Protein AF-A0A1E7FZY4-F1 (afdb_monomer_lite)

Structure (mmCIF, N/CA/C/O backbone):
data_AF-A0A1E7FZY4-F1
#
_entry.id   AF-A0A1E7FZY4-F1
#
loop_
_atom_site.group_PDB
_atom_site.id
_atom_site.type_symbol
_atom_site.label_atom_id
_atom_site.label_alt_id
_atom_site.label_comp_id
_atom_site.label_asym_id
_atom_site.label_entity_id
_atom_site.label_seq_id
_atom_site.pdbx_PDB_ins_code
_atom_site.Cartn_x
_atom_site.Cartn_y
_atom_site.Cartn_z
_atom_site.occupancy
_atom_site.B_iso_or_equiv
_atom_site.auth_seq_id
_atom_site.auth_comp_id
_atom_site.auth_asym_id
_atom_site.auth_atom_id
_atom_site.pdbx_PDB_model_num
ATOM 1 N N . MET A 1 1 ? 6.121 16.294 -9.346 1.00 66.69 1 MET A N 1
ATOM 2 C CA . MET A 1 1 ? 6.291 16.260 -7.878 1.00 66.69 1 MET A CA 1
ATOM 3 C C . MET A 1 1 ? 7.537 15.486 -7.508 1.00 66.69 1 MET A C 1
ATOM 5 O O . MET A 1 1 ? 8.406 16.053 -6.879 1.00 66.69 1 MET A O 1
ATOM 9 N N . TRP A 1 2 ? 7.698 14.234 -7.930 1.00 69.50 2 TRP A N 1
ATOM 10 C CA . TRP A 1 2 ? 8.974 13.549 -7.732 1.00 69.50 2 TRP A CA 1
ATOM 11 C C . TRP A 1 2 ? 10.032 14.060 -8.730 1.00 69.50 2 TRP A C 1
ATOM 13 O O . TRP A 1 2 ? 9.821 13.967 -9.938 1.00 69.50 2 TRP A O 1
ATOM 23 N N . ASN A 1 3 ? 11.144 14.620 -8.244 1.00 71.88 3 ASN A N 1
ATOM 24 C CA . ASN A 1 3 ? 12.313 14.947 -9.057 1.00 71.88 3 ASN A CA 1
ATOM 25 C C . ASN A 1 3 ? 13.294 13.775 -8.982 1.00 71.88 3 ASN A C 1
ATOM 27 O O . ASN A 1 3 ? 13.961 13.545 -7.976 1.00 71.88 3 ASN A O 1
ATOM 31 N N . HIS A 1 4 ? 13.366 13.015 -10.070 1.00 64.56 4 HIS A N 1
ATOM 32 C CA . HIS A 1 4 ? 14.208 11.829 -10.131 1.00 64.56 4 HIS A CA 1
ATOM 33 C C . HIS A 1 4 ? 15.711 12.129 -10.235 1.00 64.56 4 HIS A C 1
ATOM 35 O O . HIS A 1 4 ? 16.504 11.257 -9.901 1.00 64.56 4 HIS A O 1
ATOM 41 N N . THR A 1 5 ? 16.109 13.322 -10.680 1.00 63.91 5 THR A N 1
ATOM 42 C CA . THR A 1 5 ? 17.528 13.701 -10.779 1.00 63.91 5 THR A CA 1
ATOM 43 C C . THR A 1 5 ? 18.121 13.917 -9.393 1.00 63.91 5 THR A C 1
ATOM 45 O O . THR A 1 5 ? 19.218 13.462 -9.093 1.00 63.91 5 THR A O 1
ATOM 48 N N . THR A 1 6 ? 17.370 14.581 -8.520 1.00 71.06 6 THR A N 1
ATOM 49 C CA . THR A 1 6 ? 17.789 14.880 -7.146 1.00 71.06 6 THR A CA 1
ATOM 50 C C . THR A 1 6 ? 17.319 13.827 -6.143 1.00 71.06 6 THR A C 1
ATOM 52 O O . THR A 1 6 ? 17.723 13.869 -4.985 1.00 71.06 6 THR A O 1
ATOM 55 N N . ASN A 1 7 ? 16.456 12.891 -6.559 1.00 68.00 7 ASN A N 1
ATOM 56 C CA . ASN A 1 7 ? 15.677 12.024 -5.671 1.00 68.00 7 ASN A CA 1
ATOM 57 C C . ASN A 1 7 ? 14.924 12.812 -4.583 1.00 68.00 7 ASN A C 1
ATOM 59 O O . ASN A 1 7 ? 14.753 12.324 -3.468 1.00 68.00 7 ASN A O 1
ATOM 63 N N . THR A 1 8 ? 14.490 14.034 -4.896 1.00 75.62 8 THR A N 1
ATOM 64 C CA . THR A 1 8 ? 13.733 14.887 -3.971 1.00 75.62 8 THR A CA 1
ATOM 65 C C . THR A 1 8 ? 12.284 15.005 -4.400 1.00 75.62 8 THR A C 1
ATOM 67 O O . THR A 1 8 ? 11.936 14.818 -5.571 1.00 75.62 8 THR A O 1
ATOM 70 N N . ILE A 1 9 ? 11.414 15.337 -3.453 1.00 78.75 9 ILE A N 1
ATOM 71 C CA . ILE A 1 9 ? 10.020 15.637 -3.760 1.00 78.75 9 ILE A CA 1
ATOM 72 C C . ILE A 1 9 ? 9.891 17.150 -3.889 1.00 78.75 9 ILE A C 1
ATOM 74 O O . ILE A 1 9 ? 9.855 17.893 -2.916 1.00 78.75 9 ILE A O 1
ATOM 78 N N . GLN A 1 10 ? 9.774 17.618 -5.127 1.00 77.62 10 GLN A N 1
ATOM 79 C CA . GLN A 1 10 ? 9.314 18.968 -5.415 1.00 77.62 10 GLN A CA 1
ATOM 80 C C . GLN A 1 10 ? 7.816 19.055 -5.121 1.00 77.62 10 GLN A C 1
ATOM 82 O O . GLN A 1 10 ? 6.973 18.728 -5.964 1.00 77.62 10 GLN A O 1
ATOM 87 N N . ILE A 1 11 ? 7.503 19.475 -3.899 1.00 71.50 11 ILE A N 1
ATOM 88 C CA . ILE A 1 11 ? 6.147 19.786 -3.454 1.00 71.50 11 ILE A CA 1
ATOM 89 C C . ILE A 1 11 ? 5.814 21.190 -3.969 1.00 71.50 11 ILE A C 1
ATOM 91 O O . ILE A 1 11 ? 6.454 22.152 -3.533 1.00 71.50 11 ILE A O 1
ATOM 95 N N . PRO A 1 12 ? 4.864 21.336 -4.910 1.00 72.19 12 PRO A N 1
ATOM 96 C CA . PRO A 1 12 ? 4.438 22.649 -5.375 1.00 72.19 12 PRO A CA 1
ATOM 97 C C . PRO A 1 12 ? 3.898 23.473 -4.200 1.00 72.19 12 PRO A C 1
ATOM 99 O O . PRO A 1 12 ? 3.341 22.909 -3.259 1.00 72.19 12 PRO A O 1
ATOM 102 N N . ASP A 1 13 ? 4.039 24.798 -4.240 1.00 72.38 13 ASP A N 1
ATOM 103 C CA . ASP A 1 13 ? 3.719 25.655 -3.086 1.00 72.38 13 ASP A CA 1
ATOM 104 C C . ASP A 1 13 ? 2.272 25.510 -2.595 1.00 72.38 13 ASP A C 1
ATOM 106 O O . ASP A 1 13 ? 2.019 25.578 -1.393 1.00 72.38 13 ASP A O 1
ATOM 110 N N . ASN A 1 14 ? 1.331 25.210 -3.496 1.00 67.44 14 ASN A N 1
ATOM 111 C CA . ASN A 1 14 ? -0.068 24.963 -3.147 1.00 67.44 14 ASN A CA 1
ATOM 112 C C . ASN A 1 14 ? -0.290 23.665 -2.341 1.00 67.44 14 ASN A C 1
ATOM 114 O O . ASN A 1 14 ? -1.352 23.506 -1.756 1.00 67.44 14 ASN A O 1
ATOM 118 N N . TYR A 1 15 ? 0.692 22.760 -2.294 1.00 66.31 15 TYR A N 1
ATOM 119 C CA . TYR A 1 15 ? 0.687 21.546 -1.467 1.00 66.31 15 TYR A CA 1
ATOM 120 C C . TYR A 1 15 ? 1.606 21.653 -0.244 1.00 66.31 15 TYR A C 1
ATOM 122 O O . TYR A 1 15 ? 1.620 20.753 0.589 1.00 66.31 15 TYR A O 1
ATOM 130 N N . LYS A 1 16 ? 2.387 22.735 -0.098 1.00 67.25 16 LYS A N 1
ATOM 131 C CA . LYS A 1 16 ? 3.249 22.916 1.082 1.00 67.25 16 LYS A CA 1
ATOM 132 C C . LYS A 1 16 ? 2.448 23.210 2.349 1.00 67.25 16 LYS A C 1
ATOM 134 O O . LYS A 1 16 ? 2.945 22.950 3.436 1.00 67.25 16 LYS A O 1
ATOM 139 N N . TYR A 1 17 ? 1.225 23.724 2.231 1.00 68.00 17 TYR A N 1
ATOM 140 C CA . TYR A 1 17 ? 0.401 24.139 3.372 1.00 68.00 17 TYR A CA 1
ATOM 141 C C . TYR A 1 17 ? -1.034 23.607 3.258 1.00 68.00 17 TYR A C 1
ATOM 143 O O . TYR A 1 17 ? -1.960 24.408 3.140 1.00 68.00 17 TYR A O 1
ATOM 151 N N . PRO A 1 18 ? -1.243 22.277 3.284 1.00 62.97 18 PRO A N 1
ATOM 152 C CA . PRO A 1 18 ? -2.581 21.711 3.103 1.00 62.97 18 PRO A CA 1
ATOM 153 C C . PRO A 1 18 ? -3.553 22.151 4.211 1.00 62.97 18 PRO A C 1
ATOM 155 O O . PRO A 1 18 ? -4.722 22.374 3.948 1.00 62.97 18 PRO A O 1
ATOM 158 N N . PHE A 1 19 ? -3.058 22.407 5.427 1.00 62.84 19 PHE A N 1
ATOM 159 C CA . PHE A 1 19 ? -3.885 22.755 6.592 1.00 62.84 19 PHE A CA 1
ATOM 160 C C . PHE A 1 19 ? -4.018 24.265 6.859 1.00 62.84 19 PHE A C 1
ATOM 162 O O . PHE A 1 19 ? -4.318 24.673 7.980 1.00 62.84 19 PHE A O 1
ATOM 169 N N . GLY A 1 20 ? -3.769 25.103 5.849 1.00 59.75 20 GLY A N 1
ATOM 170 C CA . GLY A 1 20 ? -3.809 26.559 5.981 1.00 59.75 20 GLY A CA 1
ATOM 171 C C . GLY A 1 20 ? -2.562 27.158 6.643 1.00 59.75 20 GLY A C 1
ATOM 172 O O . GLY A 1 20 ? -1.791 26.499 7.341 1.00 59.75 20 GLY A O 1
ATOM 173 N N . ARG A 1 21 ? -2.327 28.446 6.379 1.00 56.62 21 ARG A N 1
ATOM 174 C CA . ARG A 1 21 ? -1.296 29.235 7.056 1.00 56.62 21 ARG A CA 1
ATOM 175 C C . ARG A 1 21 ? -1.855 29.734 8.389 1.00 56.62 21 ARG A C 1
ATOM 177 O O . ARG A 1 21 ? -2.498 30.777 8.417 1.00 56.62 21 ARG A O 1
ATOM 184 N N . THR A 1 22 ? -1.562 29.064 9.496 1.00 54.03 22 THR A N 1
ATOM 185 C CA . THR A 1 22 ? -1.542 29.761 10.790 1.00 54.03 22 THR A CA 1
ATOM 186 C C . THR A 1 22 ? -0.212 30.503 10.868 1.00 54.03 22 THR A C 1
ATOM 188 O O . THR A 1 22 ? 0.763 30.003 11.421 1.00 54.03 22 THR A O 1
ATOM 191 N N . VAL A 1 23 ? -0.133 31.654 10.188 1.00 52.34 23 VAL A N 1
ATOM 192 C CA . VAL A 1 23 ? 0.973 32.601 10.373 1.00 52.34 23 VAL A CA 1
ATOM 193 C C . VAL A 1 23 ? 0.731 33.279 11.711 1.00 52.34 23 VAL A C 1
ATOM 195 O O . VAL A 1 23 ? 0.173 34.367 11.771 1.00 52.34 23 VAL A O 1
ATOM 198 N N . ASP A 1 24 ? 1.096 32.598 12.787 1.00 59.66 24 ASP A N 1
ATOM 199 C CA . ASP A 1 24 ? 1.459 33.296 14.007 1.00 59.66 24 ASP A CA 1
ATOM 200 C C . ASP A 1 24 ? 2.968 33.136 14.175 1.00 59.66 24 ASP A C 1
ATOM 202 O O . ASP A 1 24 ? 3.463 32.205 14.810 1.00 59.66 24 ASP A O 1
ATOM 206 N N . ASP A 1 25 ? 3.696 34.035 13.505 1.00 60.06 25 ASP A N 1
ATOM 207 C CA . ASP A 1 25 ? 5.166 34.100 13.445 1.00 60.06 25 ASP A CA 1
ATOM 208 C C . ASP A 1 25 ? 5.799 34.288 14.842 1.00 60.06 25 ASP A C 1
ATOM 210 O O . ASP A 1 25 ? 7.016 34.225 15.017 1.00 60.06 25 ASP A O 1
ATOM 214 N N . THR A 1 26 ? 4.967 34.512 15.865 1.00 74.50 26 THR A N 1
ATOM 215 C CA . THR A 1 26 ? 5.388 34.675 17.255 1.00 74.50 26 THR A CA 1
ATOM 216 C C . THR A 1 26 ? 5.646 33.344 17.961 1.00 74.50 26 THR A C 1
ATOM 218 O O . THR A 1 26 ? 6.444 33.293 18.902 1.00 74.50 26 THR A O 1
ATOM 221 N N . THR A 1 27 ? 5.055 32.240 17.489 1.00 70.44 27 THR A N 1
ATOM 222 C CA . THR A 1 27 ? 5.290 30.911 18.064 1.00 70.44 27 THR A CA 1
ATOM 223 C C . THR A 1 27 ? 6.236 30.118 17.168 1.00 70.44 27 THR A C 1
ATOM 225 O O . THR A 1 27 ? 5.944 29.812 16.017 1.00 70.44 27 THR A O 1
ATOM 228 N N . LYS A 1 28 ? 7.408 29.743 17.697 1.00 69.44 28 LYS A N 1
ATOM 229 C CA . LYS A 1 28 ? 8.383 28.856 17.025 1.00 69.44 28 LYS A CA 1
ATOM 230 C C . LYS A 1 28 ? 7.870 27.410 16.883 1.00 69.44 28 LYS A C 1
ATOM 232 O O . LYS A 1 28 ? 8.658 26.464 16.971 1.00 69.44 28 LYS A O 1
ATOM 237 N N . GLU A 1 29 ? 6.569 27.198 16.707 1.00 74.25 29 GLU A N 1
ATOM 238 C CA . GLU A 1 29 ? 6.047 25.875 16.409 1.00 74.25 29 GLU A CA 1
ATOM 239 C C . GLU A 1 29 ? 6.537 25.453 15.026 1.00 74.25 29 GLU A C 1
ATOM 241 O O . GLU A 1 29 ? 6.299 26.096 14.002 1.00 74.25 29 GLU A O 1
ATOM 246 N N . ARG A 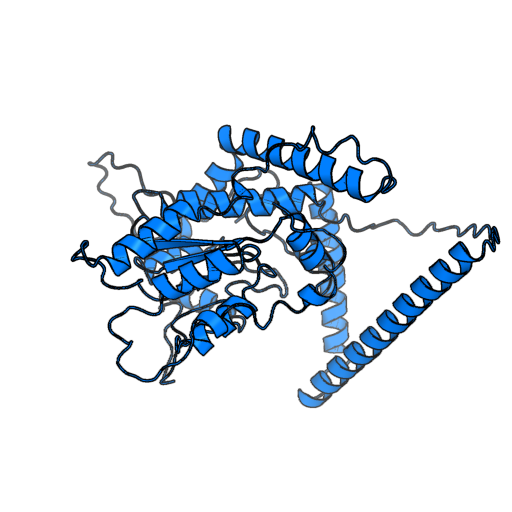1 30 ? 7.287 24.349 14.990 1.00 77.62 30 ARG A N 1
ATOM 247 C CA . ARG A 1 30 ? 7.732 23.770 13.726 1.00 77.62 30 ARG A CA 1
ATOM 248 C C . ARG A 1 30 ? 6.499 23.359 12.930 1.00 77.62 30 ARG A C 1
ATOM 250 O O . ARG A 1 30 ? 5.701 22.551 13.400 1.00 77.62 30 ARG A O 1
ATOM 257 N N . ARG A 1 31 ? 6.392 23.871 11.702 1.00 84.31 31 ARG A N 1
ATOM 258 C CA . ARG A 1 31 ? 5.373 23.460 10.733 1.00 84.31 31 ARG A CA 1
ATOM 259 C C . ARG A 1 31 ? 5.275 21.933 10.661 1.00 84.31 31 ARG A C 1
ATOM 261 O O . ARG A 1 31 ? 6.294 21.242 10.571 1.00 84.31 31 ARG A O 1
ATOM 268 N N . LYS A 1 32 ? 4.042 21.423 10.624 1.00 86.25 32 LYS A N 1
ATOM 269 C CA . LYS A 1 32 ? 3.753 20.002 10.395 1.00 86.25 32 LYS A CA 1
ATOM 270 C C . LYS A 1 32 ? 4.324 19.560 9.048 1.00 86.25 32 LYS A C 1
ATOM 272 O O . LYS A 1 32 ? 4.101 20.236 8.043 1.00 86.25 32 LYS A O 1
ATOM 277 N N . LYS A 1 33 ? 5.027 18.427 9.020 1.00 89.62 33 LYS A N 1
ATOM 278 C CA . LYS A 1 33 ? 5.488 17.812 7.769 1.00 89.62 33 LYS A CA 1
ATOM 279 C C . LYS A 1 33 ? 4.300 17.212 7.015 1.00 89.62 33 LYS A C 1
ATOM 281 O O . LYS A 1 33 ? 3.472 16.528 7.612 1.00 89.62 33 LYS A O 1
ATOM 286 N N . THR A 1 34 ? 4.246 17.449 5.714 1.00 90.62 34 THR A N 1
ATOM 287 C CA . THR A 1 34 ? 3.351 16.749 4.782 1.00 90.62 34 THR A CA 1
ATOM 288 C C . THR A 1 34 ? 3.757 15.280 4.652 1.00 90.62 34 THR A C 1
ATOM 290 O O . THR A 1 34 ? 4.908 14.920 4.914 1.00 90.62 34 THR A O 1
ATOM 293 N N . SER A 1 35 ? 2.838 14.430 4.210 1.00 92.81 35 SER A N 1
ATOM 294 C CA . SER A 1 35 ? 3.097 13.037 3.835 1.00 92.81 35 SER A CA 1
ATOM 295 C C . SER A 1 35 ? 4.303 12.906 2.905 1.00 92.81 35 SER A C 1
ATOM 297 O O . SER A 1 35 ? 5.218 12.130 3.162 1.00 92.81 35 SER A O 1
ATOM 299 N N . LEU A 1 36 ? 4.388 13.743 1.872 1.00 91.94 36 LEU A N 1
ATOM 300 C CA . LEU A 1 36 ? 5.498 13.704 0.929 1.00 91.94 36 LEU A CA 1
ATOM 301 C C . LEU A 1 36 ? 6.828 14.159 1.543 1.00 91.94 36 LEU A C 1
ATOM 303 O O . LEU A 1 36 ? 7.860 13.585 1.213 1.00 91.94 36 LEU A O 1
ATOM 307 N N . GLU A 1 37 ? 6.836 15.110 2.479 1.00 91.81 37 GLU A N 1
ATOM 308 C CA . GLU A 1 37 ? 8.053 15.419 3.246 1.00 91.81 37 GLU A CA 1
ATOM 309 C C . GLU A 1 37 ? 8.451 14.260 4.155 1.00 91.81 37 GLU A C 1
ATOM 311 O O . GLU A 1 37 ? 9.639 13.997 4.341 1.00 91.81 37 GLU A O 1
ATOM 316 N N . ILE A 1 38 ? 7.488 13.551 4.747 1.00 94.25 38 ILE A N 1
ATOM 317 C CA . ILE A 1 38 ? 7.771 12.348 5.537 1.00 94.25 38 ILE A CA 1
ATOM 318 C C . ILE A 1 38 ? 8.385 11.278 4.632 1.00 94.25 38 ILE A C 1
ATOM 320 O O . ILE A 1 38 ? 9.434 10.740 4.979 1.00 94.25 38 ILE A O 1
ATOM 324 N N . LEU A 1 39 ? 7.821 11.036 3.447 1.00 94.31 39 LEU A N 1
ATOM 325 C CA . LEU A 1 39 ? 8.391 10.121 2.459 1.00 94.31 39 LEU A CA 1
ATOM 326 C C . LEU A 1 39 ? 9.803 10.541 2.030 1.00 94.31 39 LEU A C 1
ATOM 328 O O . LEU A 1 39 ? 10.695 9.703 1.959 1.00 94.31 39 LEU A O 1
ATOM 332 N N . GLU A 1 40 ? 10.040 11.825 1.772 1.00 93.62 40 GLU A N 1
ATOM 333 C CA . GLU A 1 40 ? 11.374 12.326 1.437 1.00 93.62 40 GLU A CA 1
ATOM 334 C C . GLU A 1 40 ? 12.373 12.066 2.571 1.00 93.62 40 GLU A C 1
ATOM 336 O O . GLU A 1 40 ? 13.464 11.547 2.331 1.00 93.62 40 GLU A O 1
ATOM 341 N N . ASN A 1 41 ? 11.979 12.329 3.821 1.00 94.75 41 ASN A N 1
ATOM 342 C CA . ASN A 1 41 ? 12.796 11.981 4.980 1.00 94.75 41 ASN A CA 1
ATOM 343 C C . ASN A 1 41 ? 13.068 10.475 5.029 1.00 94.75 41 ASN A C 1
ATOM 345 O O . ASN A 1 41 ? 14.206 10.077 5.253 1.00 94.75 41 ASN A O 1
ATOM 349 N N . VAL A 1 42 ? 12.061 9.638 4.770 1.00 95.00 42 VAL A N 1
ATOM 350 C CA . VAL A 1 42 ? 12.219 8.180 4.754 1.00 95.00 42 VAL A CA 1
ATOM 351 C C . VAL A 1 42 ? 13.263 7.733 3.730 1.00 95.00 42 VAL A C 1
ATOM 353 O O . VAL A 1 42 ? 14.037 6.822 4.007 1.00 95.00 42 VAL A O 1
ATOM 356 N N . LEU A 1 43 ? 13.337 8.386 2.574 1.00 94.06 43 LEU A N 1
ATOM 357 C CA . LEU A 1 43 ? 14.262 8.008 1.505 1.00 94.06 43 LEU A CA 1
ATOM 358 C C . LEU A 1 43 ? 15.712 8.428 1.778 1.00 94.06 43 LEU A C 1
ATOM 360 O O . LEU A 1 43 ? 16.635 7.758 1.311 1.00 94.06 43 LEU A O 1
ATOM 364 N N . HIS A 1 44 ? 15.921 9.495 2.554 1.00 93.94 44 HIS A N 1
ATOM 365 C CA . HIS A 1 44 ? 17.249 10.083 2.785 1.00 93.94 44 HIS A CA 1
ATOM 366 C C . HIS A 1 44 ? 17.803 9.878 4.198 1.00 93.94 44 HIS A C 1
ATOM 368 O O . HIS A 1 44 ? 18.988 10.111 4.437 1.00 93.94 44 HIS A O 1
ATOM 374 N N . LYS A 1 45 ? 16.980 9.418 5.143 1.00 94.62 45 LYS A N 1
ATOM 375 C CA . LYS A 1 45 ? 17.386 9.170 6.530 1.00 94.62 45 LYS A CA 1
ATOM 376 C C . LYS A 1 45 ? 18.425 8.040 6.609 1.00 94.62 45 LYS A C 1
ATOM 378 O O . LYS A 1 45 ? 18.252 6.977 6.011 1.00 94.62 45 LYS A O 1
ATOM 383 N N . LYS A 1 46 ? 19.508 8.254 7.369 1.00 95.62 46 LYS A N 1
ATOM 384 C CA . LYS A 1 46 ? 20.654 7.321 7.475 1.00 95.62 46 LYS A CA 1
ATOM 385 C C . LYS A 1 46 ? 20.238 5.926 7.949 1.00 95.62 46 LYS A C 1
ATOM 387 O O . LYS A 1 46 ? 20.726 4.922 7.435 1.00 95.62 46 LYS A O 1
ATOM 392 N N . GLU A 1 47 ? 19.314 5.862 8.897 1.00 94.50 47 GLU A N 1
ATOM 393 C CA . GLU A 1 47 ? 18.758 4.623 9.439 1.00 94.50 47 GLU A CA 1
ATOM 394 C C . GLU A 1 47 ? 18.056 3.811 8.340 1.00 94.50 47 GLU A C 1
ATOM 396 O O . GLU A 1 47 ? 18.273 2.606 8.210 1.00 94.50 47 GLU A O 1
ATOM 401 N N . ASN A 1 48 ? 17.320 4.483 7.454 1.00 93.81 48 ASN A N 1
ATOM 402 C CA . ASN A 1 48 ? 16.633 3.830 6.343 1.00 93.81 48 ASN A CA 1
ATOM 403 C C . ASN A 1 48 ? 17.603 3.442 5.221 1.00 93.81 48 ASN A C 1
ATOM 405 O O . ASN A 1 48 ? 17.382 2.455 4.526 1.00 93.81 48 ASN A O 1
ATOM 409 N N . GLN A 1 49 ? 18.726 4.149 5.063 1.00 95.06 49 GLN A N 1
ATOM 410 C CA . GLN A 1 49 ? 19.810 3.712 4.177 1.00 95.06 49 GLN A CA 1
ATOM 411 C C . GLN A 1 49 ? 20.470 2.421 4.682 1.00 95.06 49 GLN A C 1
ATOM 413 O O . GLN A 1 49 ? 20.837 1.560 3.881 1.00 95.06 49 GLN A O 1
ATOM 418 N N . GLN A 1 50 ? 20.618 2.255 6.000 1.00 96.50 50 GLN A N 1
ATOM 419 C CA . GLN A 1 50 ? 21.079 0.996 6.585 1.00 96.50 50 GLN A CA 1
ATOM 420 C C . GLN A 1 50 ? 20.069 -0.130 6.353 1.00 96.50 50 GLN A C 1
ATOM 422 O O . GLN A 1 50 ? 20.464 -1.204 5.902 1.00 96.50 50 GLN A O 1
ATOM 427 N N . GLU A 1 51 ? 18.781 0.118 6.575 1.00 96.75 51 GLU A N 1
ATOM 428 C CA . GLU A 1 51 ? 17.747 -0.878 6.290 1.00 96.75 51 GLU A CA 1
ATOM 429 C C . GLU A 1 51 ? 17.693 -1.237 4.792 1.00 96.75 51 GLU A C 1
ATOM 431 O O . GLU A 1 51 ? 17.632 -2.410 4.432 1.00 96.75 51 GLU A O 1
ATOM 436 N N . ASN A 1 52 ? 17.862 -0.264 3.894 1.00 96.81 52 ASN A N 1
ATOM 437 C CA . ASN A 1 52 ? 17.952 -0.506 2.452 1.00 96.81 52 ASN A CA 1
ATOM 438 C C . ASN A 1 52 ? 19.201 -1.308 2.035 1.00 96.81 52 ASN A C 1
ATOM 440 O O . ASN A 1 52 ? 19.172 -1.974 0.997 1.00 96.81 52 ASN A O 1
ATOM 444 N N . ARG A 1 53 ? 20.291 -1.279 2.817 1.00 97.00 53 ARG A N 1
ATOM 445 C CA . ARG A 1 53 ? 21.431 -2.198 2.633 1.00 97.00 53 ARG A CA 1
ATOM 446 C C . ARG A 1 53 ? 21.043 -3.623 3.026 1.00 97.00 53 ARG A C 1
ATOM 448 O O . ARG A 1 53 ? 21.216 -4.524 2.216 1.00 97.00 53 ARG A O 1
ATOM 455 N N . GLN A 1 54 ? 20.387 -3.804 4.173 1.00 96.88 54 GLN A N 1
ATOM 456 C CA . GLN A 1 54 ? 19.874 -5.119 4.588 1.00 96.88 54 GLN A CA 1
ATOM 457 C C . GLN A 1 54 ? 18.885 -5.701 3.568 1.00 96.88 54 GLN A C 1
ATOM 459 O O . GLN A 1 54 ? 18.927 -6.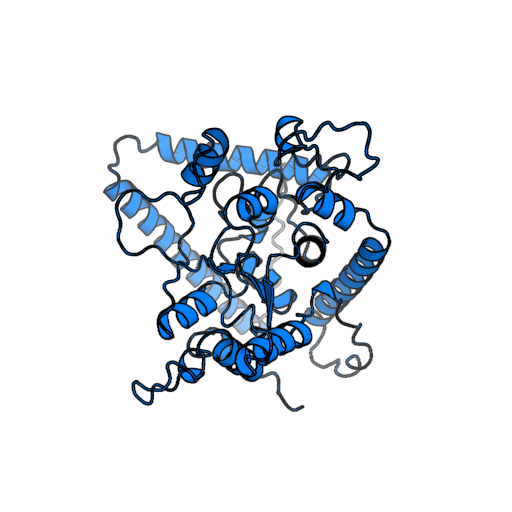893 3.273 1.00 96.88 54 GLN A O 1
ATOM 464 N N . VAL A 1 55 ? 18.024 -4.863 2.979 1.00 97.19 55 VAL A N 1
ATOM 465 C CA . VAL A 1 55 ? 17.127 -5.264 1.885 1.00 97.19 55 VAL A CA 1
ATOM 466 C C . VAL A 1 55 ? 17.908 -5.772 0.675 1.00 97.19 55 VAL A C 1
ATOM 468 O O . VAL A 1 55 ? 17.537 -6.800 0.109 1.00 97.19 55 VAL A O 1
ATOM 471 N N . ASN A 1 56 ? 18.980 -5.089 0.271 1.00 96.94 56 ASN A N 1
ATOM 472 C CA . ASN A 1 56 ? 19.807 -5.546 -0.844 1.00 96.94 56 ASN A CA 1
ATOM 473 C C . ASN A 1 56 ? 20.418 -6.914 -0.570 1.00 96.94 56 ASN A C 1
ATOM 475 O O . ASN A 1 56 ? 20.312 -7.801 -1.418 1.00 96.94 56 ASN A O 1
ATOM 479 N N . ASP A 1 57 ? 21.038 -7.067 0.597 1.00 95.62 57 ASP A N 1
ATOM 480 C CA . ASP A 1 57 ? 21.744 -8.288 0.975 1.00 95.62 57 ASP A CA 1
ATOM 481 C C . ASP A 1 57 ? 20.755 -9.461 1.037 1.00 95.62 57 ASP A C 1
ATOM 483 O O . ASP A 1 57 ? 20.981 -10.518 0.446 1.00 95.62 57 ASP A O 1
ATOM 487 N N . TYR A 1 58 ? 19.589 -9.232 1.651 1.00 95.50 58 TYR A N 1
ATOM 488 C CA . TYR A 1 58 ? 18.499 -10.201 1.742 1.00 95.50 58 TYR A CA 1
ATOM 489 C C . TYR A 1 58 ? 17.975 -10.635 0.363 1.00 95.50 58 TYR A C 1
ATOM 491 O O . TYR A 1 58 ? 17.847 -11.830 0.086 1.00 95.50 58 TYR A O 1
ATOM 499 N N . ILE A 1 59 ? 17.682 -9.683 -0.532 1.00 95.31 59 ILE A N 1
ATOM 500 C CA . ILE A 1 59 ? 17.156 -9.996 -1.870 1.00 95.31 59 ILE A CA 1
ATOM 501 C C . ILE A 1 59 ? 18.208 -10.685 -2.737 1.00 95.31 59 ILE A C 1
ATOM 503 O O . ILE A 1 59 ? 17.859 -11.615 -3.464 1.00 95.31 59 ILE A O 1
ATOM 507 N N . THR A 1 60 ? 19.467 -10.252 -2.663 1.00 94.12 60 THR A N 1
ATOM 508 C CA . THR A 1 60 ? 20.569 -10.836 -3.440 1.00 94.12 60 THR A CA 1
ATOM 509 C C . THR A 1 60 ? 20.772 -12.297 -3.057 1.00 94.12 60 THR A C 1
ATOM 511 O O . THR A 1 60 ? 20.758 -13.156 -3.937 1.00 94.12 60 THR A O 1
ATOM 514 N N . ASN A 1 61 ? 20.839 -12.600 -1.757 1.00 90.81 61 ASN A N 1
ATOM 515 C CA . ASN A 1 61 ? 21.055 -13.967 -1.286 1.00 90.81 61 ASN A CA 1
ATOM 516 C C . ASN A 1 61 ? 19.893 -14.904 -1.643 1.00 90.81 61 ASN A C 1
ATOM 518 O O . ASN A 1 61 ? 20.112 -15.965 -2.221 1.00 90.81 61 ASN A O 1
ATOM 522 N N . ILE A 1 62 ? 18.642 -14.487 -1.428 1.00 89.06 62 ILE A N 1
ATOM 523 C CA . ILE A 1 62 ? 17.488 -15.352 -1.737 1.00 89.06 62 ILE A CA 1
ATOM 524 C C . ILE A 1 62 ? 17.325 -15.596 -3.244 1.00 89.06 62 ILE A C 1
ATOM 526 O O . ILE A 1 62 ? 16.884 -16.666 -3.674 1.00 89.06 62 ILE A O 1
ATOM 530 N N . MET A 1 63 ? 17.661 -14.605 -4.071 1.00 82.25 63 MET A N 1
ATOM 531 C CA . MET A 1 63 ? 17.588 -14.752 -5.525 1.00 82.25 63 MET A CA 1
ATOM 532 C C . MET A 1 63 ? 18.683 -15.677 -6.067 1.00 82.25 63 MET A C 1
ATOM 534 O O . MET A 1 63 ? 18.427 -16.384 -7.041 1.00 82.25 63 MET A O 1
ATOM 538 N N . MET A 1 64 ? 19.861 -15.720 -5.434 1.00 78.75 64 MET A N 1
ATOM 539 C CA . MET A 1 64 ? 20.932 -16.661 -5.788 1.00 78.75 64 MET A CA 1
ATOM 540 C C . MET A 1 64 ? 20.595 -18.109 -5.404 1.00 78.75 64 MET A C 1
ATOM 542 O O . MET A 1 64 ? 20.862 -19.029 -6.177 1.00 78.75 64 MET A O 1
ATOM 546 N N . ASP A 1 65 ? 19.933 -18.326 -4.268 1.00 70.06 65 ASP A N 1
ATOM 547 C CA . ASP A 1 65 ? 19.554 -19.678 -3.829 1.00 70.06 65 ASP A CA 1
ATOM 548 C C . ASP A 1 65 ? 18.481 -20.316 -4.724 1.00 70.06 65 ASP A C 1
ATOM 550 O O . ASP A 1 65 ? 18.398 -21.533 -4.858 1.00 70.06 65 ASP A O 1
ATOM 554 N N . SER A 1 66 ? 17.675 -19.501 -5.408 1.00 66.31 66 SER A N 1
ATOM 555 C CA . SER A 1 66 ? 16.615 -19.995 -6.296 1.00 66.31 66 SER A CA 1
ATOM 556 C C . SER A 1 66 ? 17.146 -20.646 -7.584 1.00 66.31 66 SER A C 1
ATOM 558 O O . SER A 1 66 ? 16.387 -21.330 -8.274 1.00 66.31 66 SER A O 1
ATOM 560 N N . SER A 1 67 ? 18.413 -20.408 -7.944 1.00 62.59 67 SER A N 1
ATOM 561 C CA . SER A 1 67 ? 19.017 -20.861 -9.205 1.00 62.59 67 SER A CA 1
ATOM 562 C C . SER A 1 67 ? 20.016 -22.008 -9.042 1.00 62.59 67 SER A C 1
ATOM 564 O O . SER A 1 67 ? 20.436 -22.583 -10.047 1.00 62.59 67 SER A O 1
ATOM 566 N N . THR A 1 68 ? 20.379 -22.380 -7.810 1.00 58.09 68 THR A N 1
ATOM 567 C CA . THR A 1 68 ? 21.428 -23.371 -7.553 1.00 58.09 68 THR A CA 1
ATOM 568 C C . THR A 1 68 ? 20.872 -24.615 -6.856 1.00 58.09 68 THR A C 1
ATOM 570 O O . THR A 1 68 ? 20.175 -24.546 -5.856 1.00 58.09 68 THR A O 1
ATOM 573 N N . ASN A 1 69 ? 21.142 -25.762 -7.485 1.00 65.25 69 ASN A N 1
ATOM 574 C CA . ASN A 1 69 ? 20.913 -27.152 -7.077 1.00 65.25 69 ASN A CA 1
ATOM 575 C C . ASN A 1 69 ? 20.183 -27.401 -5.721 1.00 65.25 69 ASN A C 1
ATOM 577 O O . ASN A 1 69 ? 20.769 -27.143 -4.666 1.00 65.25 69 ASN A O 1
ATOM 581 N N . PRO A 1 70 ? 18.986 -28.035 -5.716 1.00 65.25 70 PRO A N 1
ATOM 582 C CA . PRO A 1 70 ? 18.220 -28.346 -4.497 1.00 65.25 70 PRO A CA 1
ATOM 583 C C . PRO A 1 70 ? 18.953 -29.244 -3.484 1.00 65.25 70 PRO A C 1
ATOM 585 O O . PRO A 1 70 ? 18.507 -29.370 -2.344 1.00 65.25 70 PRO A O 1
ATOM 588 N N . ASN A 1 71 ? 20.085 -29.844 -3.863 1.00 73.81 71 ASN A N 1
ATOM 589 C CA . ASN A 1 71 ? 20.886 -30.678 -2.971 1.00 73.81 71 ASN A CA 1
ATOM 590 C C . ASN A 1 71 ? 21.783 -29.883 -2.008 1.00 73.81 71 ASN A C 1
ATOM 592 O O . ASN A 1 71 ? 22.356 -30.481 -1.098 1.00 73.81 71 ASN A O 1
ATOM 596 N N . ASN A 1 72 ? 21.903 -28.556 -2.141 1.00 65.31 72 ASN A N 1
ATOM 597 C CA . ASN A 1 72 ? 22.770 -27.757 -1.269 1.00 65.31 72 ASN A CA 1
ATOM 598 C C . ASN A 1 72 ? 22.073 -27.372 0.053 1.00 65.31 72 ASN A C 1
ATOM 600 O O . ASN A 1 72 ? 21.840 -26.207 0.368 1.00 65.31 72 ASN A O 1
ATOM 604 N N . LYS A 1 73 ? 21.709 -28.393 0.837 1.00 61.41 73 LYS A N 1
ATOM 605 C CA . LYS A 1 73 ? 20.959 -28.285 2.102 1.00 61.41 73 LYS A CA 1
ATOM 606 C C . LYS A 1 73 ? 21.755 -27.606 3.234 1.00 61.41 73 LYS A C 1
ATOM 608 O O . LYS A 1 73 ? 21.174 -27.282 4.265 1.00 61.41 73 LYS A O 1
ATOM 613 N N . LEU A 1 74 ? 23.057 -27.372 3.040 1.00 58.75 74 LEU A N 1
ATOM 614 C CA . LEU A 1 74 ? 23.998 -26.951 4.085 1.00 58.75 74 LEU A CA 1
ATOM 615 C C . LEU A 1 74 ? 24.051 -25.433 4.358 1.00 58.75 74 LEU A C 1
ATOM 617 O O . LEU A 1 74 ? 24.784 -25.013 5.242 1.00 58.75 74 LEU A O 1
ATOM 621 N N . LYS A 1 75 ? 23.303 -24.589 3.628 1.00 60.97 75 LYS A N 1
ATOM 622 C CA . LYS A 1 75 ? 23.336 -23.118 3.814 1.00 60.97 75 LYS A CA 1
ATOM 623 C C . LYS A 1 75 ? 22.177 -22.522 4.620 1.00 60.97 75 LYS A C 1
ATOM 625 O O . LYS A 1 75 ? 22.119 -21.304 4.771 1.00 60.97 75 LYS A O 1
ATOM 630 N N . LYS A 1 76 ? 21.275 -23.341 5.174 1.00 62.31 76 LYS A N 1
ATOM 631 C CA . LYS A 1 76 ? 20.145 -22.832 5.978 1.00 62.31 76 LYS A CA 1
ATOM 632 C C . LYS A 1 76 ? 20.579 -22.044 7.222 1.00 62.31 76 LYS A C 1
ATOM 634 O O . LYS A 1 76 ? 19.842 -21.161 7.645 1.00 62.31 76 LYS A O 1
ATOM 639 N N . ASP A 1 77 ? 21.778 -22.289 7.740 1.00 64.62 77 ASP A N 1
ATOM 640 C CA . ASP A 1 77 ? 22.250 -21.653 8.977 1.00 64.62 77 ASP A CA 1
ATOM 641 C C . ASP A 1 77 ? 22.813 -20.233 8.762 1.00 64.62 77 ASP A C 1
ATOM 643 O O . ASP A 1 77 ? 23.062 -19.509 9.720 1.00 64.62 77 ASP A O 1
ATOM 647 N N . LEU A 1 78 ? 22.959 -19.792 7.505 1.00 78.56 78 LEU A N 1
ATOM 648 C CA . LEU A 1 78 ? 23.378 -18.432 7.129 1.00 78.56 78 LEU A CA 1
ATOM 649 C C . LEU A 1 78 ? 22.203 -17.579 6.624 1.00 78.56 78 LEU A C 1
ATOM 651 O O . LEU A 1 78 ? 22.395 -16.641 5.845 1.00 78.56 78 LEU A O 1
ATOM 655 N N . LEU A 1 79 ? 20.971 -17.898 7.038 1.00 81.12 79 LEU A N 1
ATOM 656 C CA . LEU A 1 79 ? 19.806 -17.090 6.688 1.00 81.12 79 LEU A CA 1
ATOM 657 C C . LEU A 1 79 ? 19.967 -15.681 7.264 1.00 81.12 79 LEU A C 1
ATOM 659 O O . LEU A 1 79 ? 19.854 -15.459 8.470 1.00 81.12 79 LEU A O 1
ATOM 663 N N . LEU A 1 80 ? 20.224 -14.720 6.372 1.00 89.94 80 LEU A N 1
ATOM 664 C CA . LEU A 1 80 ? 20.247 -13.312 6.737 1.00 89.94 80 LEU A CA 1
ATOM 665 C C . LEU A 1 80 ? 18.942 -12.928 7.446 1.00 89.94 80 LEU A C 1
ATOM 667 O O . LEU A 1 80 ? 17.860 -13.367 7.031 1.00 89.94 80 LEU A O 1
ATOM 671 N N . PRO A 1 81 ? 19.013 -12.063 8.472 1.00 94.38 81 PRO A N 1
ATOM 672 C CA . PRO A 1 81 ? 17.822 -11.596 9.152 1.00 94.38 81 PRO A CA 1
ATOM 673 C C . PRO A 1 81 ? 16.900 -10.882 8.160 1.00 94.38 81 PRO A C 1
ATOM 675 O O . PRO A 1 81 ? 17.332 -10.038 7.375 1.00 94.38 81 PRO A O 1
ATOM 678 N N . ILE A 1 82 ? 15.607 -11.210 8.213 1.00 95.56 82 ILE A N 1
ATOM 679 C CA . ILE A 1 82 ? 14.587 -10.529 7.409 1.00 95.56 82 ILE A CA 1
ATOM 680 C C . ILE A 1 82 ? 14.558 -9.040 7.819 1.00 95.56 82 ILE A C 1
ATOM 682 O O . ILE A 1 82 ? 14.383 -8.771 9.016 1.00 95.56 82 ILE A O 1
ATOM 686 N N . PRO A 1 83 ? 14.682 -8.087 6.871 1.00 97.38 83 PRO A N 1
ATOM 687 C CA . PRO A 1 83 ? 14.547 -6.653 7.137 1.00 97.38 83 PRO A CA 1
ATOM 688 C C . PRO A 1 83 ? 13.249 -6.298 7.878 1.00 97.38 83 PRO A C 1
ATOM 690 O O . PRO A 1 83 ? 12.204 -6.915 7.651 1.00 97.38 83 PRO A O 1
ATOM 693 N N . ASN A 1 84 ? 13.282 -5.289 8.751 1.00 97.88 84 ASN A N 1
ATOM 694 C CA . ASN A 1 84 ? 12.140 -4.942 9.608 1.00 97.88 84 ASN A CA 1
ATOM 695 C C . ASN A 1 84 ? 10.927 -4.437 8.808 1.00 97.88 84 ASN A C 1
ATOM 697 O O . ASN A 1 84 ? 9.783 -4.697 9.180 1.00 97.88 84 ASN A O 1
ATOM 701 N N . CYS A 1 85 ? 11.148 -3.776 7.678 1.00 98.06 85 CYS A N 1
ATOM 702 C CA . CYS A 1 85 ? 10.112 -3.333 6.751 1.00 98.06 85 CYS A CA 1
ATOM 703 C C . CYS A 1 85 ? 9.443 -4.483 5.978 1.00 98.06 85 CYS A C 1
ATOM 705 O O . CYS A 1 85 ? 8.426 -4.269 5.322 1.00 98.06 85 CYS A O 1
ATOM 707 N N . PHE A 1 86 ? 9.970 -5.711 6.049 1.00 97.81 86 PHE A N 1
ATOM 708 C CA . PHE A 1 86 ? 9.307 -6.912 5.521 1.00 97.81 86 PHE A CA 1
ATOM 709 C C . PHE A 1 86 ? 8.536 -7.691 6.587 1.00 97.81 86 PHE A C 1
ATOM 711 O O . PHE A 1 86 ? 7.850 -8.653 6.244 1.00 97.81 86 PHE A O 1
ATOM 718 N N . LYS A 1 87 ? 8.612 -7.277 7.858 1.00 97.56 87 LYS A N 1
ATOM 719 C CA . LYS A 1 87 ? 7.890 -7.899 8.969 1.00 97.56 87 LYS A CA 1
ATOM 720 C C . LYS A 1 87 ? 6.683 -7.043 9.355 1.00 97.56 87 LYS A C 1
ATOM 722 O O . LYS A 1 87 ? 6.886 -5.865 9.656 1.00 97.56 87 LYS A O 1
ATOM 727 N N . PRO A 1 88 ? 5.461 -7.597 9.393 1.00 97.69 88 PRO A N 1
ATOM 728 C CA . PRO A 1 88 ? 4.318 -6.891 9.956 1.00 97.69 88 PRO A CA 1
ATOM 729 C C . PRO A 1 88 ? 4.482 -6.696 11.470 1.00 97.69 88 PRO A C 1
ATOM 731 O O . PRO A 1 88 ? 5.010 -7.561 12.169 1.00 97.69 88 PRO A O 1
ATOM 734 N N . ASN A 1 89 ? 3.982 -5.583 12.000 1.00 98.06 89 ASN A N 1
ATOM 735 C CA . ASN A 1 89 ? 3.893 -5.321 13.434 1.00 98.06 89 ASN A CA 1
ATOM 736 C C . ASN A 1 89 ? 2.594 -5.908 14.018 1.00 98.06 89 ASN A C 1
ATOM 738 O O . ASN A 1 89 ? 1.693 -5.192 14.475 1.00 98.06 89 ASN A O 1
ATOM 742 N N . THR A 1 90 ? 2.482 -7.240 13.992 1.00 97.25 90 THR A N 1
ATOM 743 C CA . THR A 1 90 ? 1.292 -7.946 14.501 1.00 97.25 90 THR A CA 1
ATOM 744 C C . THR A 1 90 ? 1.130 -7.779 16.008 1.00 97.25 90 THR A C 1
ATOM 746 O O . THR A 1 90 ? 0.004 -7.716 16.489 1.00 97.25 90 THR A O 1
ATOM 749 N N . LYS A 1 91 ? 2.229 -7.594 16.756 1.00 97.88 91 LYS A N 1
ATOM 750 C CA . LYS A 1 91 ? 2.198 -7.313 18.202 1.00 97.88 91 LYS A CA 1
ATOM 751 C C . LYS A 1 91 ? 1.450 -6.018 18.523 1.00 97.88 91 LYS A C 1
ATOM 753 O O . LYS A 1 91 ? 0.578 -6.021 19.388 1.00 97.88 91 LYS A O 1
ATOM 758 N N . GLN A 1 92 ? 1.747 -4.929 17.810 1.00 97.25 92 GLN A N 1
ATOM 759 C CA . GLN A 1 92 ? 1.021 -3.666 17.980 1.00 97.25 92 GLN A CA 1
ATOM 760 C C . GLN A 1 92 ? -0.448 -3.809 17.569 1.00 97.25 92 GLN A C 1
ATOM 762 O O . GLN A 1 92 ? -1.336 -3.320 18.262 1.00 97.25 92 GLN A O 1
ATOM 767 N N . THR A 1 93 ? -0.717 -4.526 16.477 1.00 97.38 93 THR A N 1
ATOM 768 C CA . THR A 1 93 ? -2.092 -4.760 16.014 1.00 97.38 93 THR A CA 1
ATOM 769 C C . THR A 1 93 ? -2.895 -5.597 17.018 1.00 97.38 93 THR A C 1
ATOM 771 O O . THR A 1 93 ? -4.052 -5.295 17.295 1.00 97.38 93 THR A O 1
ATOM 774 N N . ARG A 1 94 ? -2.268 -6.604 17.637 1.00 97.12 94 ARG A N 1
ATOM 775 C CA . ARG A 1 94 ? -2.847 -7.404 18.723 1.00 97.12 94 ARG A CA 1
ATOM 776 C C . ARG A 1 94 ? -3.142 -6.559 19.954 1.00 97.12 94 ARG A C 1
ATOM 778 O O . ARG A 1 94 ? -4.203 -6.717 20.542 1.00 97.12 94 ARG A O 1
ATOM 785 N N . LYS A 1 95 ? -2.237 -5.646 20.323 1.00 96.25 95 LYS A N 1
ATOM 786 C CA . LYS A 1 95 ? -2.471 -4.698 21.418 1.00 96.25 95 LYS A CA 1
ATOM 787 C C . LYS A 1 95 ? -3.727 -3.859 21.161 1.00 96.25 95 LYS A C 1
ATOM 789 O O . LYS A 1 95 ? -4.568 -3.773 22.043 1.00 96.25 95 LYS A O 1
ATOM 794 N N . ILE A 1 96 ? -3.889 -3.329 19.945 1.00 95.12 96 ILE A N 1
ATOM 795 C CA . ILE A 1 96 ? -5.101 -2.593 19.544 1.00 95.12 96 ILE A CA 1
ATOM 796 C C . ILE A 1 96 ? -6.348 -3.480 19.670 1.00 95.12 96 ILE A C 1
ATOM 798 O O . ILE A 1 96 ? -7.352 -3.041 20.219 1.00 95.12 96 ILE A O 1
ATOM 802 N N . ALA A 1 97 ? -6.291 -4.728 19.194 1.00 95.06 97 ALA A N 1
ATOM 803 C CA . ALA A 1 97 ? -7.413 -5.661 19.303 1.00 95.06 97 ALA A CA 1
ATOM 804 C C . ALA A 1 97 ? -7.801 -5.929 20.768 1.00 95.06 97 ALA A C 1
ATOM 806 O O . ALA A 1 97 ? -8.975 -5.845 21.114 1.00 95.06 97 ALA A O 1
ATOM 807 N N . ASN A 1 98 ? -6.820 -6.172 21.640 1.00 94.19 98 ASN A N 1
ATOM 808 C CA . ASN A 1 98 ? -7.061 -6.393 23.066 1.00 94.19 98 ASN A CA 1
ATOM 809 C C . ASN A 1 98 ? -7.666 -5.148 23.736 1.00 94.19 98 ASN A C 1
ATOM 811 O O . ASN A 1 98 ? -8.644 -5.268 24.460 1.00 94.19 98 ASN A O 1
ATOM 815 N N . GLU A 1 99 ? -7.163 -3.945 23.431 1.00 92.69 99 GLU A N 1
ATOM 816 C CA . GLU A 1 99 ? -7.731 -2.688 23.946 1.00 92.69 99 GLU A CA 1
ATOM 817 C C . GLU A 1 99 ? -9.208 -2.502 23.548 1.00 92.69 99 GLU A C 1
ATOM 819 O O . GLU A 1 99 ? -10.000 -1.980 24.336 1.00 92.69 99 GLU A O 1
ATOM 824 N N . LEU A 1 100 ? -9.592 -2.942 22.343 1.00 91.69 100 LEU A N 1
ATOM 825 C CA . LEU A 1 100 ? -10.983 -2.919 21.877 1.00 91.69 100 LEU A CA 1
ATOM 826 C C . LEU A 1 100 ? -11.855 -3.976 22.572 1.00 91.69 100 LEU A C 1
ATOM 828 O O . LEU A 1 100 ? -13.020 -3.701 22.863 1.00 91.69 100 LEU A O 1
ATOM 832 N N . LEU A 1 101 ? -11.309 -5.169 22.833 1.00 91.00 101 LEU A N 1
ATOM 833 C CA . LEU A 1 101 ? -12.010 -6.262 23.513 1.00 91.00 101 LEU A CA 1
ATOM 834 C C . LEU A 1 101 ? -12.242 -5.966 24.997 1.00 91.00 101 LEU A C 1
ATOM 836 O O . LEU A 1 101 ? -13.350 -6.172 25.492 1.00 91.00 101 LEU A O 1
ATOM 840 N N . ASP A 1 102 ? -11.226 -5.446 25.684 1.00 90.50 102 ASP A N 1
ATOM 841 C CA . ASP A 1 102 ? -11.279 -5.161 27.118 1.00 90.50 102 ASP A CA 1
ATOM 842 C C . ASP A 1 102 ? -12.278 -4.039 27.437 1.00 90.50 102 ASP A C 1
ATOM 844 O O . ASP A 1 102 ? -12.766 -3.928 28.561 1.00 90.50 102 ASP A O 1
ATOM 848 N N . GLY A 1 103 ? -12.559 -3.156 26.469 1.00 84.56 103 GLY A N 1
ATOM 849 C CA . GLY A 1 103 ? -13.413 -1.981 26.663 1.00 84.56 103 GLY A CA 1
ATOM 850 C C . GLY A 1 103 ? -12.881 -0.993 27.711 1.00 84.56 103 GLY A C 1
ATOM 851 O O . GLY A 1 103 ? -13.577 -0.042 28.065 1.00 84.56 103 GLY A O 1
ATOM 852 N N . SER A 1 104 ? -11.656 -1.206 28.200 1.00 77.00 104 SER A N 1
ATOM 853 C CA . SER A 1 104 ? -10.998 -0.422 29.249 1.00 77.00 104 SER A CA 1
ATOM 854 C C . SER A 1 104 ? -10.678 1.001 28.791 1.00 77.00 104 SER A C 1
ATOM 856 O O . SER A 1 104 ? -10.594 1.924 29.601 1.00 77.00 104 SER A O 1
ATOM 858 N N . ASN A 1 105 ? -10.567 1.209 27.478 1.00 72.50 105 ASN A N 1
ATOM 859 C CA . ASN A 1 105 ? -10.374 2.518 26.885 1.00 72.50 105 ASN A CA 1
ATOM 860 C C . ASN A 1 105 ? -11.736 3.132 26.524 1.00 72.50 105 ASN A C 1
ATOM 862 O O . ASN A 1 105 ? -12.257 2.941 25.424 1.00 72.50 105 ASN A O 1
ATOM 866 N N . THR A 1 106 ? -12.317 3.904 27.450 1.00 59.16 106 THR A N 1
ATOM 867 C CA . THR A 1 106 ? -13.651 4.535 27.312 1.00 59.16 106 THR A CA 1
ATOM 868 C C . THR A 1 106 ? -13.815 5.394 26.053 1.00 59.16 106 THR A C 1
ATOM 870 O O . THR A 1 106 ? -14.937 5.694 25.652 1.00 59.16 106 THR A O 1
ATOM 873 N N . ARG A 1 107 ? -12.710 5.770 25.395 1.00 71.06 107 ARG A N 1
ATOM 874 C CA . ARG A 1 107 ? -12.713 6.560 24.159 1.00 71.06 107 ARG A CA 1
ATOM 875 C C . ARG A 1 107 ? -12.847 5.743 22.870 1.00 71.06 107 ARG A C 1
ATOM 877 O O . ARG A 1 107 ? -13.144 6.347 21.843 1.00 71.06 107 ARG A O 1
ATOM 884 N N . ARG A 1 108 ? -12.623 4.421 22.867 1.00 73.81 108 ARG A N 1
ATOM 885 C CA . ARG A 1 108 ? -12.655 3.604 21.636 1.00 73.81 108 ARG A CA 1
ATOM 886 C C . ARG A 1 108 ? -13.306 2.245 21.876 1.00 73.81 108 ARG A C 1
ATOM 888 O O . ARG A 1 108 ? -12.649 1.292 22.266 1.00 73.81 108 ARG A O 1
ATOM 895 N N . SER A 1 109 ? -14.598 2.149 21.581 1.00 79.81 109 SER A N 1
ATOM 896 C CA . SER A 1 109 ? -15.334 0.875 21.571 1.00 79.81 109 SER A CA 1
ATOM 897 C C . SER A 1 109 ? -15.251 0.129 20.234 1.00 79.81 109 SER A C 1
ATOM 899 O O . SER A 1 109 ? -15.716 -1.003 20.132 1.00 79.81 109 SER A O 1
ATOM 901 N N . SER A 1 110 ? -14.718 0.767 19.188 1.00 90.56 110 SER A N 1
ATOM 902 C CA . SER A 1 110 ? -14.604 0.202 17.841 1.00 90.56 110 SER A CA 1
ATOM 903 C C . SER A 1 110 ? -13.529 0.920 17.024 1.00 90.56 110 SER A C 1
ATOM 905 O O . SER A 1 110 ? -13.091 2.018 17.378 1.00 90.56 110 SER A O 1
ATOM 907 N N . LEU A 1 111 ? -13.102 0.289 15.927 1.00 93.88 111 LEU A N 1
ATOM 908 C CA . LEU A 1 111 ? -12.252 0.926 14.927 1.00 93.88 111 LEU A CA 1
ATOM 909 C C . LEU A 1 111 ? -13.000 2.058 14.223 1.00 93.88 111 LEU A C 1
ATOM 911 O O . LEU A 1 111 ? -14.169 1.932 13.858 1.00 93.88 111 LEU A O 1
ATOM 915 N N . SER A 1 112 ? -12.286 3.149 13.985 1.00 93.94 112 SER A N 1
ATOM 916 C CA . SER A 1 112 ? -12.809 4.304 13.270 1.00 93.94 112 SER A CA 1
ATOM 917 C C . SER A 1 112 ? -12.880 4.050 11.763 1.00 93.94 112 SER A C 1
ATOM 919 O O . SER A 1 112 ? -11.967 3.464 11.170 1.00 93.94 112 SER A O 1
ATOM 921 N N . TYR A 1 113 ? -13.943 4.550 11.138 1.00 92.69 113 TYR A N 1
ATOM 922 C CA . TYR A 1 113 ? -14.185 4.460 9.699 1.00 92.69 113 TYR A CA 1
ATOM 923 C C . TYR A 1 113 ? -13.836 5.767 8.971 1.00 92.69 113 TYR A C 1
ATOM 925 O O . TYR A 1 113 ? -13.841 6.831 9.594 1.00 92.69 113 TYR A O 1
ATOM 933 N N . PRO A 1 114 ? -13.582 5.706 7.651 1.00 94.44 114 PRO A N 1
ATOM 934 C CA . PRO A 1 114 ? -13.514 4.505 6.810 1.00 94.44 114 PRO A CA 1
ATOM 935 C C . PRO A 1 114 ? -12.248 3.665 7.052 1.00 94.44 114 PRO A C 1
ATOM 937 O O . PRO A 1 114 ? -11.276 4.124 7.651 1.00 94.44 114 PRO A O 1
ATOM 940 N N . LEU A 1 115 ? -12.270 2.415 6.577 1.00 96.44 115 LEU A N 1
ATOM 941 C CA . LEU A 1 115 ? -11.087 1.554 6.518 1.00 96.44 115 LEU A CA 1
ATOM 942 C C . LEU A 1 115 ? -10.386 1.757 5.172 1.00 96.44 115 LEU A C 1
ATOM 944 O O . LEU A 1 115 ? -10.982 1.503 4.123 1.00 96.44 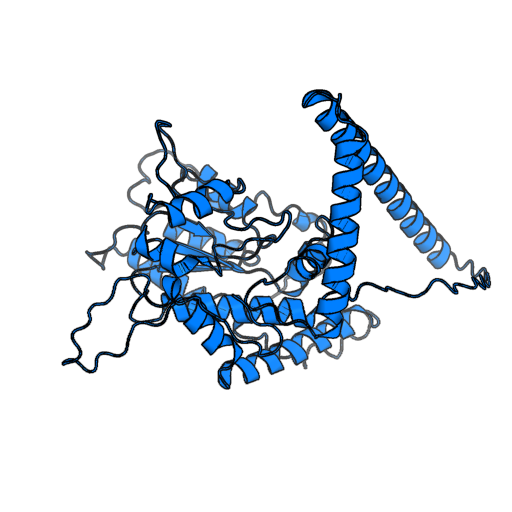115 LEU A O 1
ATOM 948 N N . PHE A 1 116 ? -9.115 2.139 5.182 1.00 96.62 116 PHE A N 1
ATOM 949 C CA . PHE A 1 116 ? -8.313 2.291 3.971 1.00 96.62 116 PHE A CA 1
ATOM 950 C C . PHE A 1 116 ? -7.236 1.216 3.895 1.00 96.62 116 PHE A C 1
ATOM 952 O O . PHE A 1 116 ? -6.338 1.164 4.732 1.00 96.62 116 PHE A O 1
ATOM 959 N N . ASN A 1 117 ? -7.272 0.375 2.863 1.00 97.44 117 ASN A N 1
ATOM 960 C CA . ASN A 1 117 ? -6.141 -0.495 2.565 1.00 97.44 117 ASN A CA 1
ATOM 961 C C . ASN A 1 117 ? -5.039 0.312 1.872 1.00 97.44 117 ASN A C 1
ATOM 963 O O . ASN A 1 117 ? -5.108 0.571 0.668 1.00 97.44 117 ASN A O 1
ATOM 967 N N . VAL A 1 118 ? -4.012 0.661 2.638 1.00 97.56 118 VAL A N 1
ATOM 968 C CA . VAL A 1 118 ? -2.836 1.408 2.179 1.00 97.56 118 VAL A CA 1
ATOM 969 C C . VAL A 1 118 ? -1.700 0.487 1.718 1.00 97.56 118 VAL A C 1
ATOM 971 O O . VAL A 1 118 ? -0.598 0.948 1.439 1.00 97.56 118 VAL A O 1
ATOM 974 N N . GLY A 1 119 ? -1.942 -0.824 1.604 1.00 96.56 119 GLY A N 1
ATOM 975 C CA . GLY A 1 119 ? -0.992 -1.777 1.029 1.00 96.56 119 GLY A CA 1
ATOM 976 C C . GLY A 1 119 ? -0.789 -1.623 -0.483 1.00 96.56 119 GLY A C 1
ATOM 977 O O . GLY A 1 119 ? -1.560 -0.972 -1.193 1.00 96.56 119 GLY A O 1
ATOM 978 N N . PHE A 1 120 ? 0.256 -2.271 -1.002 1.00 95.94 120 PHE A N 1
ATOM 979 C CA . PHE A 1 120 ? 0.492 -2.347 -2.446 1.00 95.94 120 PHE A CA 1
ATOM 980 C C . PHE A 1 120 ? -0.571 -3.187 -3.163 1.00 95.94 120 PHE A C 1
ATOM 982 O O . PHE A 1 120 ? -1.186 -4.071 -2.572 1.00 95.94 120 PHE A O 1
ATOM 989 N N . PRO A 1 121 ? -0.754 -3.038 -4.482 1.00 94.75 121 PRO A N 1
ATOM 990 C CA . PRO A 1 121 ? -1.481 -4.040 -5.247 1.00 94.75 121 PRO A CA 1
ATOM 991 C C . PRO A 1 121 ? -0.830 -5.427 -5.100 1.00 94.75 121 PRO A C 1
ATOM 993 O O . PRO A 1 121 ? 0.380 -5.566 -4.922 1.00 94.75 121 PRO A O 1
ATOM 996 N N . LYS A 1 122 ? -1.647 -6.481 -5.236 1.00 95.44 122 LYS A N 1
ATOM 997 C CA . LYS A 1 122 ? -1.235 -7.907 -5.187 1.00 95.44 122 LYS A CA 1
ATOM 998 C C . LYS A 1 122 ? -0.778 -8.438 -3.822 1.00 95.44 122 LYS A C 1
ATOM 1000 O O . LYS A 1 122 ? -0.228 -9.541 -3.747 1.00 95.44 122 LYS A O 1
ATOM 1005 N N . VAL A 1 123 ? -1.113 -7.722 -2.759 1.00 95.38 123 VAL A N 1
ATOM 1006 C CA . VAL A 1 123 ? -0.863 -8.116 -1.364 1.00 95.38 123 VAL A CA 1
ATOM 1007 C C . VAL A 1 123 ? -2.075 -8.743 -0.683 1.00 95.38 123 VAL A C 1
ATOM 1009 O O . VAL A 1 123 ? -2.088 -8.823 0.526 1.00 95.38 123 VAL A O 1
ATOM 1012 N N . GLY A 1 124 ? -3.108 -9.156 -1.427 1.00 94.75 124 GLY A N 1
ATOM 1013 C CA . GLY A 1 124 ? -4.300 -9.800 -0.849 1.00 94.75 124 GLY A CA 1
ATOM 1014 C C . GLY A 1 124 ? -5.487 -8.875 -0.557 1.00 94.75 124 GLY A C 1
ATOM 1015 O O . GLY A 1 124 ? -6.396 -9.265 0.166 1.00 94.75 124 GLY A O 1
ATOM 1016 N N . SER A 1 125 ? -5.552 -7.703 -1.193 1.00 94.88 125 SER A N 1
ATOM 1017 C CA . SER A 1 125 ? -6.688 -6.775 -1.082 1.00 94.88 125 SER A CA 1
ATOM 1018 C C . SER A 1 125 ? -8.057 -7.387 -1.418 1.00 94.88 125 SER A C 1
ATOM 1020 O O . SER A 1 125 ? -9.053 -7.040 -0.793 1.00 94.88 125 SER A O 1
ATOM 1022 N N . THR A 1 126 ? -8.120 -8.327 -2.367 1.00 94.69 126 THR A N 1
ATOM 1023 C CA . THR A 1 126 ? -9.356 -9.070 -2.678 1.00 94.69 126 THR A CA 1
ATOM 1024 C C . THR A 1 126 ? -9.765 -10.003 -1.541 1.00 94.69 126 THR A C 1
ATOM 1026 O O . THR A 1 126 ? -10.943 -10.084 -1.222 1.00 94.69 126 THR A O 1
ATOM 1029 N N . ALA A 1 127 ? -8.806 -10.683 -0.906 1.00 93.69 127 ALA A N 1
ATOM 1030 C CA . ALA A 1 127 ? -9.104 -11.576 0.211 1.00 93.69 127 ALA A CA 1
ATOM 1031 C C . ALA A 1 127 ? -9.637 -10.784 1.413 1.00 93.69 127 ALA A C 1
ATOM 1033 O O . ALA A 1 127 ? -10.631 -11.182 2.010 1.00 93.69 127 ALA A O 1
ATOM 1034 N N . LEU A 1 128 ? -9.035 -9.624 1.700 1.00 95.19 128 LEU A N 1
ATOM 1035 C CA . LEU A 1 128 ? -9.510 -8.728 2.752 1.00 95.19 128 LEU A CA 1
ATOM 1036 C C . LEU A 1 128 ? -10.910 -8.165 2.448 1.00 95.19 128 LEU A C 1
ATOM 1038 O O . LEU A 1 128 ? -11.770 -8.176 3.320 1.00 95.19 128 LEU A O 1
ATOM 1042 N N . ASN A 1 129 ? -11.172 -7.743 1.206 1.00 95.50 129 ASN A N 1
ATOM 1043 C CA . ASN A 1 129 ? -12.513 -7.339 0.763 1.00 95.50 129 ASN A CA 1
ATOM 1044 C C . ASN A 1 129 ? -13.556 -8.447 0.984 1.00 95.50 129 ASN A C 1
ATOM 1046 O O . ASN A 1 129 ? -14.654 -8.199 1.475 1.00 95.50 129 ASN A O 1
ATOM 1050 N N . ASP A 1 130 ? -13.227 -9.677 0.603 1.00 94.06 130 ASP A N 1
ATOM 1051 C CA . ASP A 1 130 ? -14.150 -10.802 0.728 1.00 94.06 130 ASP A CA 1
ATOM 1052 C C . ASP A 1 130 ? -14.435 -11.135 2.196 1.00 94.06 130 ASP A C 1
ATOM 1054 O O . ASP A 1 130 ? -15.591 -11.368 2.545 1.00 94.06 130 ASP A O 1
ATOM 1058 N N . TYR A 1 131 ? -13.414 -11.074 3.054 1.00 94.31 131 TYR A N 1
ATOM 1059 C CA . TYR A 1 131 ? -13.570 -11.222 4.498 1.00 94.31 131 TYR A CA 1
ATOM 1060 C C . TYR A 1 131 ? -14.504 -10.160 5.084 1.00 94.31 131 TYR A C 1
ATOM 1062 O O . TYR A 1 131 ? -15.488 -10.508 5.732 1.00 94.31 131 TYR A O 1
ATOM 1070 N N . LEU A 1 132 ? -14.241 -8.877 4.809 1.00 94.62 132 LEU A N 1
ATOM 1071 C CA . LEU A 1 132 ? -15.050 -7.775 5.334 1.00 94.62 132 LEU A CA 1
ATOM 1072 C C . LEU A 1 132 ? -16.516 -7.912 4.902 1.00 94.62 132 LEU A C 1
ATOM 1074 O O . LEU A 1 132 ? -17.410 -7.819 5.738 1.00 94.62 132 LEU A O 1
ATOM 1078 N N . ASN A 1 133 ? -16.770 -8.236 3.629 1.00 93.50 133 ASN A N 1
ATOM 1079 C CA . ASN A 1 133 ? -18.135 -8.477 3.154 1.00 93.50 133 ASN A CA 1
ATOM 1080 C C . ASN A 1 133 ? -18.786 -9.701 3.825 1.00 93.50 133 ASN A C 1
ATOM 1082 O O . ASN A 1 133 ? -19.981 -9.664 4.111 1.00 93.50 133 ASN A O 1
ATOM 1086 N N . CYS A 1 134 ? -18.022 -10.764 4.098 1.00 92.56 134 CYS A N 1
ATOM 1087 C CA . CYS A 1 134 ? -18.513 -11.965 4.781 1.00 92.56 134 CYS A CA 1
ATOM 1088 C C . CYS A 1 134 ? -19.000 -11.665 6.208 1.00 92.56 134 CYS A C 1
ATOM 1090 O O . CYS A 1 134 ? -20.054 -12.158 6.609 1.00 92.56 134 CYS A O 1
ATOM 1092 N N . ILE A 1 135 ? -18.293 -10.795 6.938 1.00 92.12 135 ILE A N 1
ATOM 1093 C CA . ILE A 1 135 ? -18.675 -10.359 8.293 1.00 92.12 135 ILE A CA 1
ATOM 1094 C C . ILE A 1 135 ? -19.662 -9.174 8.306 1.00 92.12 135 ILE A C 1
ATOM 1096 O O . ILE A 1 135 ? -19.939 -8.604 9.356 1.00 92.12 135 ILE A O 1
ATOM 1100 N N . GLY A 1 136 ? -20.196 -8.777 7.145 1.00 91.88 136 GLY A N 1
ATOM 1101 C CA . GLY A 1 136 ? -21.195 -7.708 7.024 1.00 91.88 136 GLY A CA 1
ATOM 1102 C C . GLY A 1 136 ? -20.638 -6.282 6.923 1.00 91.88 136 GLY A C 1
ATOM 1103 O O . GLY A 1 136 ? -21.418 -5.333 6.822 1.00 91.88 136 GLY A O 1
ATOM 1104 N N . ILE A 1 137 ? -19.315 -6.099 6.881 1.00 92.88 137 ILE A N 1
ATOM 1105 C CA . ILE A 1 137 ? -18.681 -4.803 6.612 1.00 92.88 137 ILE A CA 1
ATOM 1106 C C . ILE A 1 137 ? -18.677 -4.554 5.102 1.00 92.88 137 ILE A C 1
ATOM 1108 O O . ILE A 1 137 ? -17.950 -5.193 4.338 1.00 92.88 137 ILE A O 1
ATOM 1112 N N . LYS A 1 138 ? -19.470 -3.571 4.662 1.00 93.12 138 LYS A N 1
ATOM 1113 C CA . LYS A 1 138 ? -19.547 -3.169 3.250 1.00 93.12 138 LYS A CA 1
ATOM 1114 C C . LYS A 1 138 ? -18.185 -2.677 2.771 1.00 93.12 138 LYS A C 1
ATOM 1116 O O . LYS A 1 138 ? -17.741 -1.592 3.152 1.00 93.12 138 LYS A O 1
ATOM 1121 N N . SER A 1 139 ? -17.543 -3.456 1.907 1.00 94.12 139 SER A N 1
ATOM 1122 C CA . SER A 1 139 ? -16.226 -3.134 1.362 1.00 94.12 139 SER A CA 1
ATOM 1123 C C . SER A 1 139 ? -16.213 -3.112 -0.165 1.00 94.12 139 SER A C 1
ATOM 1125 O O . SER A 1 139 ? -17.017 -3.767 -0.832 1.00 94.12 139 SER A O 1
ATOM 1127 N N . SER A 1 140 ? -15.303 -2.317 -0.732 1.00 92.50 140 SER A N 1
ATOM 1128 C CA . SER A 1 140 ? -15.102 -2.213 -2.177 1.00 92.50 140 SER A CA 1
ATOM 1129 C C . SER A 1 140 ? -13.654 -2.481 -2.568 1.00 92.50 140 SER A C 1
ATOM 1131 O O . SER A 1 140 ? -12.731 -1.785 -2.146 1.00 92.50 140 SER A O 1
ATOM 1133 N N . HIS A 1 141 ? -13.473 -3.440 -3.476 1.00 92.75 141 HIS A N 1
ATOM 1134 C CA . HIS A 1 141 ? -12.222 -3.699 -4.199 1.00 92.75 141 HIS A CA 1
ATOM 1135 C C . HIS A 1 141 ? -12.188 -3.038 -5.590 1.00 92.75 141 HIS A C 1
ATOM 1137 O O . HIS A 1 141 ? -11.253 -3.220 -6.369 1.00 92.75 141 HIS A O 1
ATOM 1143 N N . LYS A 1 142 ? -13.218 -2.264 -5.950 1.00 88.56 142 LYS A N 1
ATOM 1144 C CA . LYS A 1 142 ? -13.261 -1.578 -7.248 1.00 88.56 142 LYS A CA 1
ATOM 1145 C C . LYS A 1 142 ? -12.245 -0.439 -7.257 1.00 88.56 142 LYS A C 1
ATOM 1147 O O . LYS A 1 142 ? -12.136 0.291 -6.278 1.00 88.56 142 LYS A O 1
ATOM 1152 N N . GLN A 1 143 ? -11.542 -0.265 -8.380 1.00 80.00 143 GLN A N 1
ATOM 1153 C CA . GLN A 1 143 ? -10.721 0.927 -8.600 1.00 80.00 143 GLN A CA 1
ATOM 1154 C C . GLN A 1 143 ? -11.611 2.158 -8.440 1.00 80.00 143 GLN A C 1
ATOM 1156 O O . GLN A 1 143 ? -12.603 2.309 -9.165 1.00 80.00 143 GLN A O 1
ATOM 1161 N N . LEU A 1 144 ? -11.275 3.019 -7.482 1.00 71.69 144 LEU A N 1
ATOM 1162 C CA . LEU A 1 144 ? -11.946 4.301 -7.362 1.00 71.69 144 LEU A CA 1
ATOM 1163 C C . LEU A 1 144 ? -11.726 5.080 -8.660 1.00 71.69 144 LEU A C 1
ATOM 1165 O O . LEU A 1 144 ? -10.648 5.044 -9.258 1.00 71.69 144 LEU A O 1
ATOM 1169 N N . LYS A 1 145 ? -12.768 5.771 -9.134 1.00 70.94 145 LYS A N 1
ATOM 1170 C CA . LYS A 1 145 ? -12.647 6.656 -10.297 1.00 70.94 145 LYS A CA 1
ATOM 1171 C C . LYS A 1 145 ? -11.780 7.844 -9.884 1.00 70.94 145 LYS A C 1
ATOM 1173 O O . LYS A 1 145 ? -12.307 8.864 -9.464 1.00 70.94 145 LYS A O 1
ATOM 1178 N N . ILE A 1 146 ? -10.463 7.708 -9.988 1.00 62.28 146 ILE A N 1
ATOM 1179 C CA . ILE A 1 146 ? -9.483 8.701 -9.526 1.00 62.28 146 ILE A CA 1
ATOM 1180 C C . ILE A 1 146 ? -9.626 10.049 -10.204 1.00 62.28 146 ILE A C 1
ATOM 1182 O O . ILE A 1 146 ? -9.355 11.061 -9.574 1.00 62.28 146 ILE A O 1
ATOM 1186 N N . SER A 1 147 ? -10.144 10.098 -11.432 1.00 58.00 147 SER A N 1
ATOM 1187 C CA . SER A 1 147 ? -10.531 11.371 -12.045 1.00 58.00 147 SER A CA 1
ATOM 1188 C C . SER A 1 147 ? -11.520 12.149 -11.174 1.00 58.00 147 SER A C 1
ATOM 1190 O O . SER A 1 147 ? -11.431 13.365 -11.093 1.00 58.00 147 SER A O 1
ATOM 1192 N N . LYS A 1 148 ? -12.418 11.466 -10.452 1.00 66.69 148 LYS A N 1
ATOM 1193 C CA . LYS A 1 148 ? -13.305 12.107 -9.477 1.00 66.69 148 LYS A CA 1
ATOM 1194 C C . LYS A 1 148 ? -12.554 12.563 -8.230 1.00 66.69 148 LYS A C 1
ATOM 1196 O O . LYS A 1 148 ? -12.818 13.668 -7.791 1.00 66.69 148 LYS A O 1
ATOM 1201 N N . ILE A 1 149 ? -11.625 11.763 -7.703 1.00 65.81 149 ILE A N 1
ATOM 1202 C CA . ILE A 1 149 ? -10.803 12.133 -6.534 1.00 65.81 149 ILE A CA 1
ATOM 1203 C C . ILE A 1 149 ? -9.968 13.383 -6.853 1.00 65.81 149 ILE A C 1
ATOM 1205 O O . ILE A 1 149 ? -10.053 14.374 -6.141 1.00 65.81 149 ILE A O 1
ATOM 1209 N N . MET A 1 150 ? -9.249 13.385 -7.980 1.00 63.88 150 MET A N 1
ATOM 1210 C CA . MET A 1 150 ? -8.408 14.514 -8.400 1.00 63.88 150 MET A CA 1
ATOM 1211 C C . MET A 1 150 ? -9.206 15.760 -8.798 1.00 63.88 150 MET A C 1
ATOM 1213 O O . MET A 1 150 ? -8.729 16.878 -8.634 1.00 63.88 150 MET A O 1
ATOM 1217 N N . ASN A 1 151 ? -10.410 15.604 -9.353 1.00 64.56 151 ASN A N 1
ATOM 1218 C CA . ASN A 1 151 ? -11.261 16.761 -9.631 1.00 64.56 151 ASN A CA 1
ATOM 1219 C C . ASN A 1 151 ? -11.841 17.344 -8.336 1.00 64.56 151 ASN A C 1
ATOM 1221 O O . ASN A 1 151 ? -12.045 18.551 -8.263 1.00 64.56 151 ASN A O 1
ATOM 1225 N N . ARG A 1 152 ? -12.071 16.504 -7.320 1.00 67.12 152 ARG A N 1
ATOM 1226 C CA . ARG A 1 152 ? -12.614 16.912 -6.020 1.00 67.12 152 ARG A CA 1
ATOM 1227 C C . ARG A 1 152 ? -11.612 17.663 -5.168 1.00 67.12 152 ARG A C 1
ATOM 1229 O O . ARG A 1 152 ? -11.986 18.715 -4.656 1.00 67.12 152 ARG A O 1
ATOM 1236 N N . THR A 1 153 ? -10.360 17.198 -5.119 1.00 63.09 153 THR A N 1
ATOM 1237 C CA . THR A 1 153 ? -9.269 17.935 -4.460 1.00 63.09 153 THR A CA 1
ATOM 1238 C C . THR A 1 153 ? -9.158 19.352 -5.012 1.00 63.09 153 THR A C 1
ATOM 1240 O O . THR A 1 153 ? -9.101 20.312 -4.253 1.00 63.09 153 THR A O 1
ATOM 1243 N N . LYS A 1 154 ? -9.230 19.513 -6.339 1.00 67.94 154 LYS A N 1
ATOM 1244 C CA . LYS A 1 154 ? -9.191 20.836 -6.983 1.00 67.94 154 LYS A CA 1
ATOM 1245 C C . LYS A 1 154 ? -10.397 21.716 -6.656 1.00 67.94 154 LYS A C 1
ATOM 1247 O O . LYS A 1 154 ? -10.258 22.931 -6.627 1.00 67.94 154 LYS A O 1
ATOM 1252 N N . SER A 1 155 ? -11.569 21.122 -6.447 1.00 67.19 155 SER A N 1
ATOM 1253 C CA . SER A 1 155 ? -12.809 21.852 -6.164 1.00 67.19 155 SER A CA 1
ATOM 1254 C C . SER A 1 155 ? -13.125 22.008 -4.671 1.00 67.19 155 SER A C 1
ATOM 1256 O O . SER A 1 155 ? -14.241 22.415 -4.362 1.00 67.19 155 SER A O 1
ATOM 1258 N N . GLN A 1 156 ? -12.215 21.621 -3.762 1.00 66.19 156 GLN A N 1
ATOM 1259 C CA . GLN A 1 156 ? -12.465 21.544 -2.307 1.00 66.19 156 GLN A CA 1
ATOM 1260 C C . GLN A 1 156 ? -13.745 20.763 -1.954 1.00 66.19 156 GLN A C 1
ATOM 1262 O O . GLN A 1 156 ? -14.436 21.034 -0.976 1.00 66.19 156 GLN A O 1
ATOM 1267 N N . GLN A 1 157 ? -14.100 19.793 -2.794 1.00 65.31 157 GLN A N 1
ATOM 1268 C CA . GLN A 1 157 ? -15.213 18.894 -2.522 1.00 65.31 157 GLN A CA 1
ATOM 1269 C C . GLN A 1 157 ? -14.643 17.708 -1.742 1.00 65.31 157 GLN A C 1
ATOM 1271 O O . GLN A 1 157 ? -13.573 17.229 -2.127 1.00 65.31 157 GLN A O 1
ATOM 1276 N N . PRO A 1 158 ? -15.343 17.187 -0.721 1.00 65.19 158 PRO A N 1
ATOM 1277 C CA . PRO A 1 158 ? -14.898 15.981 -0.026 1.00 65.19 158 PRO A CA 1
ATOM 1278 C C . PRO A 1 158 ? -14.613 14.859 -1.041 1.00 65.19 158 PRO A C 1
ATOM 1280 O O . PRO A 1 158 ? -15.408 14.648 -1.976 1.00 65.19 158 PRO A O 1
ATOM 1283 N N . LEU A 1 159 ? -13.465 14.175 -0.927 1.00 65.00 159 LEU A N 1
ATOM 1284 C CA . LEU A 1 159 ? -13.012 13.167 -1.895 1.00 65.00 159 LEU A CA 1
ATOM 1285 C C . LEU A 1 159 ? -14.078 12.082 -2.076 1.00 65.00 159 LEU A C 1
ATOM 1287 O O . LEU A 1 159 ? -14.234 11.565 -3.191 1.00 65.00 159 LEU A O 1
ATOM 1291 N N . PHE A 1 160 ? -14.896 11.827 -1.050 1.00 65.19 160 PHE A N 1
ATOM 1292 C CA . PHE A 1 160 ? -15.986 10.855 -1.058 1.00 65.19 160 PHE A CA 1
ATOM 1293 C C . PHE A 1 160 ? -17.366 11.479 -0.780 1.00 65.19 160 PHE A C 1
ATOM 1295 O O . PHE A 1 160 ? -18.211 10.865 -0.141 1.00 65.19 160 PHE A O 1
ATOM 1302 N N . VAL A 1 161 ? -17.697 12.650 -1.344 1.00 54.22 161 VAL A N 1
ATOM 1303 C CA . VAL A 1 161 ? -19.127 13.030 -1.447 1.00 54.22 161 VAL A CA 1
ATOM 1304 C C . VAL A 1 161 ? -19.823 12.106 -2.435 1.00 54.22 161 VAL A C 1
ATOM 1306 O O . VAL A 1 161 ? -19.443 12.074 -3.606 1.00 54.22 161 VAL A O 1
ATOM 1309 N N . GLN A 1 162 ? -20.882 11.399 -2.057 1.00 54.25 162 GLN A N 1
ATOM 1310 C CA . GLN A 1 162 ? -21.684 10.668 -3.037 1.00 54.25 162 GLN A CA 1
ATOM 1311 C C . GLN A 1 162 ? -23.131 11.152 -3.047 1.00 54.25 162 GLN A C 1
ATOM 1313 O O . GLN A 1 162 ? -23.881 11.021 -2.088 1.00 54.25 162 GLN A O 1
ATOM 1318 N N . ARG A 1 163 ? -23.524 11.742 -4.183 1.00 39.31 163 ARG A N 1
ATOM 1319 C CA . ARG A 1 163 ? -24.915 12.080 -4.485 1.00 39.31 163 ARG A CA 1
ATOM 1320 C C . ARG A 1 163 ? -25.717 10.776 -4.612 1.00 39.31 163 ARG A C 1
ATOM 1322 O O . ARG A 1 163 ? -25.593 10.090 -5.622 1.00 39.31 163 ARG A O 1
ATOM 1329 N N . GLY A 1 164 ? -26.529 10.461 -3.603 1.00 42.41 164 GLY A N 1
ATOM 1330 C CA . GLY A 1 164 ? -27.779 9.710 -3.770 1.00 42.41 164 GLY A CA 1
ATOM 1331 C C . GLY A 1 164 ? -27.720 8.183 -3.912 1.00 42.41 164 GLY A C 1
ATOM 1332 O O . GLY A 1 164 ? -28.635 7.630 -4.511 1.00 42.41 164 GLY A O 1
ATOM 1333 N N . ILE A 1 165 ? -26.714 7.476 -3.380 1.00 41.53 165 ILE A N 1
ATOM 1334 C CA . ILE A 1 165 ? -26.750 6.000 -3.312 1.00 41.53 165 ILE A CA 1
ATOM 1335 C C . ILE A 1 165 ? -26.618 5.558 -1.856 1.00 41.53 165 ILE A C 1
ATOM 1337 O O . ILE A 1 165 ? -25.619 5.814 -1.202 1.00 41.53 165 ILE A O 1
ATOM 1341 N N . GLN A 1 166 ? -27.640 4.870 -1.356 1.00 46.44 166 GLN A N 1
ATOM 1342 C CA . GLN A 1 166 ? -27.862 4.583 0.063 1.00 46.44 166 GLN A CA 1
ATOM 1343 C C . GLN A 1 166 ? -26.865 3.604 0.722 1.00 46.44 166 GLN A C 1
ATOM 1345 O O . GLN A 1 166 ? -27.035 3.286 1.898 1.00 46.44 166 GLN A O 1
ATOM 1350 N N . HIS A 1 167 ? -25.836 3.098 0.030 1.00 56.69 167 HIS A N 1
ATOM 1351 C CA . HIS A 1 167 ? -24.951 2.045 0.553 1.00 56.69 167 HIS A CA 1
ATOM 1352 C C . HIS A 1 167 ? -23.490 2.212 0.110 1.00 56.69 167 HIS A C 1
ATOM 1354 O O . HIS A 1 167 ? -22.977 1.407 -0.672 1.00 56.69 167 HIS A O 1
ATOM 1360 N N . ASP A 1 168 ? -22.812 3.234 0.624 1.00 75.19 168 ASP A N 1
ATOM 1361 C CA . ASP A 1 168 ? -21.387 3.415 0.361 1.00 75.19 168 ASP A CA 1
ATOM 1362 C C . ASP A 1 168 ? -20.527 2.390 1.126 1.00 75.19 168 ASP A C 1
ATOM 1364 O O . ASP A 1 168 ? -20.863 1.991 2.250 1.00 75.19 168 ASP A O 1
ATOM 1368 N N . PRO A 1 169 ? -19.430 1.904 0.514 1.00 83.44 169 PRO A N 1
ATOM 1369 C CA . PRO A 1 169 ? -18.497 1.027 1.197 1.00 83.44 169 PRO A CA 1
ATOM 1370 C C . PRO A 1 169 ? -17.763 1.820 2.280 1.00 83.44 169 PRO A C 1
ATOM 1372 O O . PRO A 1 169 ? -17.052 2.776 1.985 1.00 83.44 169 PRO A O 1
ATOM 1375 N N . ILE A 1 170 ? -17.880 1.378 3.530 1.00 91.81 170 ILE A N 1
ATOM 1376 C CA . ILE A 1 170 ? -17.133 1.944 4.664 1.00 91.81 170 ILE A CA 1
ATOM 1377 C C . ILE A 1 170 ? -15.682 1.441 4.706 1.00 91.81 170 ILE A C 1
ATOM 1379 O O . ILE A 1 170 ? -14.887 1.884 5.530 1.00 91.81 170 ILE A O 1
ATOM 1383 N N . ALA A 1 171 ? -15.328 0.516 3.810 1.00 94.50 171 ALA A N 1
ATOM 1384 C CA . ALA A 1 171 ? -13.994 -0.042 3.670 1.00 94.50 171 ALA A CA 1
ATOM 1385 C C . ALA A 1 171 ? -13.538 -0.055 2.201 1.00 94.50 171 ALA A C 1
ATOM 1387 O O . ALA A 1 171 ? -14.159 -0.670 1.330 1.00 94.50 171 ALA A O 1
ATOM 1388 N N . ILE A 1 172 ? -12.418 0.600 1.917 1.00 94.62 172 ILE A N 1
ATOM 1389 C CA . ILE A 1 172 ? -11.860 0.779 0.577 1.00 94.62 172 ILE A CA 1
ATOM 1390 C C . ILE A 1 172 ? -10.587 -0.052 0.460 1.00 94.62 172 ILE A C 1
ATOM 1392 O O . ILE A 1 172 ? -9.540 0.274 1.019 1.00 94.62 172 ILE A O 1
ATOM 1396 N N . MET A 1 173 ? -10.679 -1.150 -0.286 1.00 95.62 173 MET A N 1
ATOM 1397 C CA . MET A 1 173 ? -9.630 -2.167 -0.357 1.00 95.62 173 MET A CA 1
ATOM 1398 C C . MET A 1 173 ? -8.670 -1.979 -1.536 1.00 95.62 173 MET A C 1
ATOM 1400 O O . MET A 1 173 ? -7.675 -2.698 -1.627 1.00 95.62 173 MET A O 1
ATOM 1404 N N . GLN A 1 174 ? -8.942 -1.030 -2.435 1.00 92.25 174 GLN A N 1
ATOM 1405 C CA . GLN A 1 174 ? -8.071 -0.713 -3.566 1.00 92.25 174 GLN A CA 1
ATOM 1406 C C . GLN A 1 174 ? -8.050 0.794 -3.838 1.00 92.25 174 GLN A C 1
ATOM 1408 O O . GLN A 1 174 ? -8.966 1.335 -4.459 1.00 92.25 174 GLN A O 1
ATOM 1413 N N . LEU A 1 175 ? -6.986 1.449 -3.369 1.00 91.06 175 LEU A N 1
ATOM 1414 C CA . LEU A 1 175 ? -6.724 2.870 -3.611 1.00 91.06 175 LEU A CA 1
ATOM 1415 C C . LEU A 1 175 ? -5.957 3.099 -4.919 1.00 91.06 175 LEU A C 1
ATOM 1417 O O . LEU A 1 175 ? -6.180 4.107 -5.585 1.00 91.06 175 LEU A O 1
ATOM 1421 N N . ASP A 1 176 ? -5.091 2.161 -5.312 1.00 89.94 176 ASP A N 1
ATOM 1422 C CA . ASP A 1 176 ? -4.254 2.325 -6.495 1.00 89.94 176 ASP A CA 1
ATOM 1423 C C . ASP A 1 176 ? -5.024 2.237 -7.813 1.00 89.94 176 ASP A C 1
ATOM 1425 O O . ASP A 1 176 ? -6.047 1.559 -7.970 1.00 89.94 176 ASP A O 1
ATOM 1429 N N . TYR A 1 177 ? -4.440 2.890 -8.808 1.00 85.38 177 TYR A N 1
ATOM 1430 C CA . TYR A 1 177 ? -4.849 2.788 -10.191 1.00 85.38 177 TYR A CA 1
ATOM 1431 C C . TYR A 1 177 ? -3.640 2.696 -11.076 1.00 85.38 177 TYR A C 1
ATOM 1433 O O . TYR A 1 177 ? -2.764 3.549 -11.107 1.00 85.38 177 TYR A O 1
ATOM 1441 N N . ASN A 1 178 ? -3.614 1.611 -11.821 1.00 73.94 178 ASN A N 1
ATOM 1442 C CA . ASN A 1 178 ? -2.461 1.174 -12.581 1.00 73.94 178 ASN A CA 1
ATOM 1443 C C . ASN A 1 178 ? -2.652 1.377 -14.088 1.00 73.94 178 ASN A C 1
ATOM 1445 O O . ASN A 1 178 ? -2.029 0.665 -14.882 1.00 73.94 178 ASN A O 1
ATOM 1449 N N . LEU A 1 179 ? -3.546 2.290 -14.480 1.00 70.38 179 LEU A N 1
ATOM 1450 C CA . LEU A 1 179 ? -3.732 2.676 -15.873 1.00 70.38 179 LEU A CA 1
ATOM 1451 C C . LEU A 1 179 ? -3.074 4.025 -16.141 1.00 70.38 179 LEU A C 1
ATOM 1453 O O . LEU A 1 179 ? -3.049 4.920 -15.296 1.00 70.38 179 LEU A O 1
ATOM 1457 N N . ARG A 1 180 ? -2.577 4.145 -17.367 1.00 75.56 180 ARG A N 1
ATOM 1458 C CA . ARG A 1 180 ? -1.801 5.269 -17.866 1.00 75.56 180 ARG A CA 1
ATOM 1459 C C . ARG A 1 180 ? -0.613 5.620 -16.951 1.00 75.56 180 ARG A C 1
ATOM 1461 O O . ARG A 1 180 ? 0.312 4.827 -16.814 1.00 75.56 180 ARG A O 1
ATOM 1468 N N . ASN A 1 181 ? -0.676 6.762 -16.274 1.00 79.94 181 ASN A N 1
ATOM 1469 C CA . ASN A 1 181 ? 0.441 7.306 -15.499 1.00 79.94 181 ASN A CA 1
ATOM 1470 C C . ASN A 1 181 ? 0.672 6.614 -14.153 1.00 79.94 181 ASN A C 1
ATOM 1472 O O . ASN A 1 181 ? 1.686 6.876 -13.517 1.00 79.94 181 ASN A O 1
ATOM 1476 N N . GLY A 1 182 ? -0.235 5.726 -13.733 1.00 82.19 182 GLY A N 1
ATOM 1477 C CA . GLY A 1 182 ? -0.210 5.200 -12.376 1.00 82.19 182 GLY A CA 1
ATOM 1478 C C . GLY A 1 182 ? -0.617 6.273 -11.369 1.00 82.19 182 GLY A C 1
ATOM 1479 O O . GLY A 1 182 ? -0.259 7.442 -11.486 1.00 82.19 182 GLY A O 1
ATOM 1480 N N . PHE A 1 183 ? -1.403 5.896 -10.376 1.00 87.62 183 PHE A N 1
ATOM 1481 C CA . PHE A 1 183 ? -1.751 6.785 -9.282 1.00 87.62 183 PHE A CA 1
ATOM 1482 C C . PHE A 1 183 ? -1.897 5.969 -8.012 1.00 87.62 183 PHE A C 1
ATOM 1484 O O . PHE A 1 183 ? -2.605 4.958 -7.999 1.00 87.62 183 PHE A O 1
ATOM 1491 N N . PHE A 1 184 ? -1.214 6.406 -6.961 1.00 91.62 184 PHE A N 1
ATOM 1492 C CA . PHE A 1 184 ? -1.156 5.703 -5.689 1.00 91.62 184 PHE A CA 1
ATOM 1493 C C . PHE A 1 184 ? -1.567 6.679 -4.587 1.00 91.62 184 PHE A C 1
ATOM 1495 O O . PHE A 1 184 ? -0.692 7.237 -3.925 1.00 91.62 184 PHE A O 1
ATOM 1502 N N . PRO A 1 185 ? -2.880 6.917 -4.381 1.00 91.19 185 PRO A N 1
ATOM 1503 C CA . PRO A 1 185 ? -3.366 7.787 -3.310 1.00 91.19 185 PRO A CA 1
ATOM 1504 C C . PRO A 1 185 ? -2.800 7.406 -1.944 1.00 91.19 185 PRO A C 1
ATOM 1506 O O . PRO A 1 185 ? -2.477 8.279 -1.153 1.00 91.19 185 PRO A O 1
ATOM 1509 N N . GLN A 1 186 ? -2.589 6.108 -1.702 1.00 93.38 186 GLN A N 1
ATOM 1510 C CA . GLN A 1 186 ? -1.983 5.610 -0.467 1.00 93.38 186 GLN A CA 1
ATOM 1511 C C . GLN A 1 186 ? -0.520 6.042 -0.257 1.00 93.38 186 GLN A C 1
ATOM 1513 O O . GLN A 1 186 ? 0.048 5.756 0.787 1.00 93.38 186 GLN A O 1
ATOM 1518 N N . ILE A 1 187 ? 0.104 6.673 -1.253 1.00 92.81 187 ILE A N 1
ATOM 1519 C CA . ILE A 1 187 ? 1.436 7.285 -1.173 1.00 92.81 187 ILE A CA 1
ATOM 1520 C C . ILE A 1 187 ? 1.321 8.806 -1.322 1.00 92.81 187 ILE A C 1
ATOM 1522 O O . ILE A 1 187 ? 1.976 9.547 -0.602 1.00 92.81 187 ILE A O 1
ATOM 1526 N N . GLN A 1 188 ? 0.528 9.260 -2.295 1.00 89.81 188 GLN A N 1
ATOM 1527 C CA . GLN A 1 188 ? 0.512 10.643 -2.774 1.00 89.81 188 GLN A CA 1
ATOM 1528 C C . GLN A 1 188 ? -0.480 11.549 -2.057 1.00 89.81 188 GLN A C 1
ATOM 1530 O O . GLN A 1 188 ? -0.257 12.751 -2.062 1.00 89.81 188 GLN A O 1
ATOM 1535 N N . LEU A 1 189 ? -1.571 10.988 -1.529 1.00 90.50 189 LEU A N 1
ATOM 1536 C CA . LEU A 1 189 ? -2.715 11.745 -1.021 1.00 90.50 189 LEU A CA 1
ATOM 1537 C C . LEU A 1 189 ? -3.038 11.419 0.445 1.00 90.50 189 LEU A C 1
ATOM 1539 O O . LEU A 1 189 ? -4.204 11.398 0.836 1.00 90.50 189 LEU A O 1
ATOM 1543 N N . LEU A 1 190 ? -2.036 11.060 1.255 1.00 93.44 190 LEU A N 1
ATOM 1544 C CA . LEU A 1 190 ? -2.291 10.732 2.662 1.00 93.44 190 LEU A CA 1
ATOM 1545 C C . LEU A 1 190 ? -2.768 11.960 3.445 1.00 93.44 190 LEU A C 1
ATOM 1547 O O . LEU A 1 190 ? -3.648 11.816 4.285 1.00 93.44 190 LEU A O 1
ATOM 1551 N N . ASP A 1 191 ? -2.253 13.153 3.132 1.00 90.62 191 ASP A N 1
ATOM 1552 C CA . ASP A 1 191 ? -2.664 14.392 3.801 1.00 90.62 191 ASP A CA 1
ATOM 1553 C C . ASP A 1 191 ? -4.119 14.747 3.492 1.00 90.62 191 ASP A C 1
ATOM 1555 O O . ASP A 1 191 ? -4.871 15.080 4.400 1.00 90.62 191 ASP A O 1
ATOM 1559 N N . GLU A 1 192 ? -4.546 14.598 2.238 1.00 87.62 192 GLU A N 1
ATOM 1560 C CA . GLU A 1 192 ? -5.934 14.817 1.833 1.00 87.62 192 GLU A CA 1
ATOM 1561 C C . GLU A 1 192 ? -6.870 13.753 2.429 1.00 87.62 192 GLU A C 1
ATOM 1563 O O . GLU A 1 192 ? -7.994 14.061 2.823 1.00 87.62 192 GLU A O 1
ATOM 1568 N N . LEU A 1 193 ? -6.412 12.498 2.542 1.00 90.31 193 LEU A N 1
ATOM 1569 C CA . LEU A 1 193 ? -7.159 11.453 3.250 1.00 90.31 193 LEU A CA 1
ATOM 1570 C C . LEU A 1 193 ? -7.300 11.773 4.744 1.00 90.31 193 LEU A C 1
ATOM 1572 O O . LEU A 1 193 ? -8.363 11.525 5.312 1.00 90.31 193 LEU A O 1
ATOM 1576 N N . HIS A 1 194 ? -6.255 12.316 5.371 1.00 92.62 194 HIS A N 1
ATOM 1577 C CA . HIS A 1 194 ? -6.288 12.760 6.761 1.00 92.62 194 HIS A CA 1
ATOM 1578 C C . HIS A 1 194 ? -7.211 13.962 6.959 1.00 92.62 194 HIS A C 1
ATOM 1580 O O . HIS A 1 194 ? -7.972 13.988 7.919 1.00 92.62 194 HIS A O 1
ATOM 1586 N N . GLU A 1 195 ? -7.173 14.941 6.057 1.00 87.56 195 GLU A N 1
ATOM 1587 C CA . GLU A 1 195 ? -8.042 16.117 6.123 1.00 87.56 195 GLU A CA 1
ATOM 1588 C C . GLU A 1 195 ? -9.523 15.720 6.085 1.00 87.56 195 GLU A C 1
ATOM 1590 O O . GLU A 1 195 ? -10.323 16.221 6.874 1.00 87.56 195 GLU A O 1
ATOM 1595 N N . GLU A 1 196 ? -9.887 14.772 5.218 1.00 86.06 196 GLU A N 1
ATOM 1596 C CA . GLU A 1 196 ? -11.272 14.312 5.118 1.00 86.06 196 GLU A CA 1
ATOM 1597 C C . GLU A 1 196 ? -11.662 13.317 6.220 1.00 86.06 196 GLU A C 1
ATOM 1599 O O . GLU A 1 196 ? -12.789 13.354 6.717 1.00 86.06 196 GLU A O 1
ATOM 1604 N N . TYR A 1 197 ? -10.745 12.435 6.632 1.00 91.81 197 TYR A N 1
ATOM 1605 C CA . TYR A 1 197 ? -10.993 11.423 7.662 1.00 91.81 197 TYR A CA 1
ATOM 1606 C C . TYR A 1 197 ? -9.859 11.345 8.681 1.00 91.81 197 TYR A C 1
ATOM 1608 O O . TYR A 1 197 ? -9.136 10.346 8.728 1.00 91.81 197 TYR A O 1
ATOM 1616 N N . PRO A 1 198 ? -9.744 12.321 9.593 1.00 93.94 198 PRO A N 1
ATOM 1617 C CA . PRO A 1 198 ? -8.599 12.414 10.497 1.00 93.94 198 PRO A CA 1
ATOM 1618 C C . PRO A 1 198 ? -8.462 11.198 11.412 1.00 93.94 198 PRO A C 1
ATOM 1620 O O . PRO A 1 198 ? -7.365 10.866 11.845 1.00 93.94 198 PRO A O 1
ATOM 1623 N N . ASN A 1 199 ? -9.562 10.495 11.683 1.00 95.25 199 ASN A N 1
ATOM 1624 C CA . ASN A 1 199 ? -9.581 9.323 12.548 1.00 95.25 199 ASN A CA 1
ATOM 1625 C C . ASN A 1 199 ? -9.624 7.995 11.780 1.00 95.25 199 ASN A C 1
ATOM 1627 O O . ASN A 1 199 ? -9.817 6.973 12.421 1.00 95.25 199 ASN A O 1
ATOM 1631 N N . SER A 1 200 ? -9.498 7.952 10.446 1.00 95.62 200 SER A N 1
ATOM 1632 C CA . SER A 1 200 ? -9.660 6.695 9.691 1.00 95.62 200 SER A CA 1
ATOM 1633 C C . SER A 1 200 ? -8.681 5.601 10.120 1.00 95.62 200 SER A C 1
ATOM 1635 O O . SER A 1 200 ? -7.564 5.886 10.558 1.00 95.62 200 SER A O 1
ATOM 1637 N N . THR A 1 201 ? -9.058 4.344 9.895 1.00 97.44 201 THR A N 1
ATOM 1638 C CA . THR A 1 201 ? -8.175 3.197 10.133 1.00 97.44 201 THR A CA 1
ATOM 1639 C C . THR A 1 201 ? -7.460 2.796 8.846 1.00 97.44 201 THR A C 1
ATOM 1641 O O . THR A 1 201 ? -8.088 2.503 7.828 1.00 97.44 201 THR A O 1
ATOM 1644 N N . PHE A 1 202 ? -6.134 2.744 8.889 1.00 98.25 202 PHE A N 1
ATOM 1645 C CA . PHE A 1 202 ? -5.283 2.244 7.819 1.00 98.25 202 PHE A CA 1
ATOM 1646 C C . PHE A 1 202 ? -4.986 0.759 8.025 1.00 98.25 202 PHE A C 1
ATOM 1648 O O . PHE A 1 202 ? -4.623 0.325 9.115 1.00 98.25 202 PHE A O 1
ATOM 1655 N N . ILE A 1 203 ? -5.111 -0.022 6.955 1.00 98.44 203 ILE A N 1
ATOM 1656 C CA . ILE A 1 203 ? -4.769 -1.444 6.923 1.00 98.44 203 ILE A CA 1
ATOM 1657 C C . ILE A 1 203 ? -3.606 -1.645 5.955 1.00 98.44 203 ILE A C 1
ATOM 1659 O O . ILE A 1 203 ? -3.696 -1.297 4.775 1.00 98.44 203 ILE A O 1
ATOM 1663 N N . LEU A 1 204 ? -2.527 -2.244 6.447 1.00 98.19 204 LEU A N 1
ATOM 1664 C CA . LEU A 1 204 ? -1.322 -2.548 5.692 1.00 98.19 204 LEU A CA 1
ATOM 1665 C C . LEU A 1 204 ? -1.115 -4.065 5.652 1.00 98.19 204 LEU A C 1
ATOM 1667 O O . LEU A 1 204 ? -0.725 -4.708 6.624 1.00 98.19 204 LEU A O 1
ATOM 1671 N N . ASN A 1 205 ? -1.427 -4.649 4.502 1.00 97.31 205 ASN A N 1
ATOM 1672 C CA . ASN A 1 205 ? -1.337 -6.088 4.278 1.00 97.31 205 ASN A CA 1
ATOM 1673 C C . ASN A 1 205 ? 0.094 -6.497 3.903 1.00 97.31 205 ASN A C 1
ATOM 1675 O O . ASN A 1 205 ? 0.654 -5.975 2.934 1.00 97.31 205 ASN A O 1
ATOM 1679 N N . PHE A 1 206 ? 0.643 -7.484 4.607 1.00 97.50 206 PHE A N 1
ATOM 1680 C CA . PHE A 1 206 ? 1.958 -8.051 4.337 1.00 97.50 206 PHE A CA 1
ATOM 1681 C C . PHE A 1 206 ? 1.871 -9.367 3.576 1.00 97.50 206 PHE A C 1
ATOM 1683 O O . PHE A 1 206 ? 0.956 -10.182 3.716 1.00 97.50 206 PHE A O 1
ATOM 1690 N N . ARG A 1 207 ? 2.889 -9.560 2.745 1.00 94.88 207 ARG A N 1
ATOM 1691 C CA . ARG A 1 207 ? 3.152 -10.768 1.979 1.00 94.88 207 ARG A CA 1
ATOM 1692 C C . ARG A 1 207 ? 4.667 -10.949 1.914 1.00 94.88 207 ARG A C 1
ATOM 1694 O O . ARG A 1 207 ? 5.351 -9.936 1.760 1.00 94.88 207 ARG A O 1
ATOM 1701 N N . PRO A 1 208 ? 5.203 -12.185 1.943 1.00 95.81 208 PRO A N 1
ATOM 1702 C CA . PRO A 1 208 ? 6.625 -12.400 1.704 1.00 95.81 208 PRO A CA 1
ATOM 1703 C C . PRO A 1 208 ? 7.073 -11.689 0.427 1.00 95.81 208 PRO A C 1
ATOM 1705 O O . PRO A 1 208 ? 6.442 -11.836 -0.627 1.00 95.81 208 PRO A O 1
ATOM 1708 N N . ILE A 1 209 ? 8.151 -10.909 0.520 1.00 96.88 209 ILE A N 1
ATOM 1709 C CA . ILE A 1 209 ? 8.524 -9.956 -0.533 1.00 96.88 209 ILE A CA 1
ATOM 1710 C C . ILE A 1 209 ? 8.725 -10.637 -1.895 1.00 96.88 209 ILE A C 1
ATOM 1712 O O . ILE A 1 209 ? 8.272 -10.127 -2.920 1.00 96.88 209 ILE A O 1
ATOM 1716 N N . GLN A 1 210 ? 9.287 -11.848 -1.908 1.00 95.31 210 GLN A N 1
ATOM 1717 C CA . GLN A 1 210 ? 9.493 -12.617 -3.138 1.00 95.31 210 GLN A CA 1
ATOM 1718 C C . GLN A 1 210 ? 8.185 -13.036 -3.803 1.00 95.31 210 GLN A C 1
ATOM 1720 O O . GLN A 1 210 ? 8.051 -12.998 -5.028 1.00 95.31 210 GLN A O 1
ATOM 1725 N N . ASP A 1 211 ? 7.180 -13.374 -3.003 1.00 94.94 211 ASP A N 1
ATOM 1726 C CA . ASP A 1 211 ? 5.869 -13.756 -3.505 1.00 94.94 211 ASP A CA 1
ATOM 1727 C C . ASP A 1 211 ? 5.120 -12.556 -4.075 1.00 94.94 211 ASP A C 1
ATOM 1729 O O . ASP A 1 211 ? 4.415 -12.690 -5.083 1.00 94.94 211 ASP A O 1
ATOM 1733 N N . TRP A 1 212 ? 5.299 -11.380 -3.473 1.00 96.75 212 TRP A N 1
ATOM 1734 C CA . TRP A 1 212 ? 4.782 -10.138 -4.027 1.00 96.75 212 TRP A CA 1
ATOM 1735 C C . TRP A 1 212 ? 5.479 -9.764 -5.342 1.00 96.75 212 TRP A C 1
ATOM 1737 O O . TRP A 1 212 ? 4.781 -9.583 -6.341 1.00 96.75 212 TRP A O 1
ATOM 1747 N N . ILE A 1 213 ? 6.818 -9.749 -5.399 1.00 96.44 213 ILE A N 1
ATOM 1748 C CA . ILE A 1 213 ? 7.590 -9.456 -6.625 1.00 96.44 213 ILE A CA 1
ATOM 1749 C C . ILE A 1 213 ? 7.207 -10.419 -7.754 1.00 96.44 213 ILE A C 1
ATOM 1751 O O . ILE A 1 213 ? 6.936 -10.007 -8.886 1.00 96.44 213 ILE A O 1
ATOM 1755 N N . ARG A 1 214 ? 7.119 -11.717 -7.457 1.00 94.75 214 ARG A N 1
ATOM 1756 C CA . ARG A 1 214 ? 6.659 -12.727 -8.417 1.00 94.75 214 ARG A CA 1
ATOM 1757 C C . ARG A 1 214 ? 5.229 -12.452 -8.874 1.00 94.75 214 ARG A C 1
ATOM 1759 O O . ARG A 1 214 ? 4.915 -12.585 -10.058 1.00 94.75 214 ARG A O 1
ATOM 1766 N N . SER A 1 215 ? 4.345 -12.060 -7.960 1.00 94.44 215 SER A N 1
ATOM 1767 C CA . SER A 1 215 ? 2.958 -11.754 -8.297 1.00 94.44 215 SER A CA 1
ATOM 1768 C C . SER A 1 215 ? 2.823 -10.509 -9.173 1.00 94.44 215 SER A C 1
ATOM 1770 O O . SER A 1 215 ? 1.991 -10.5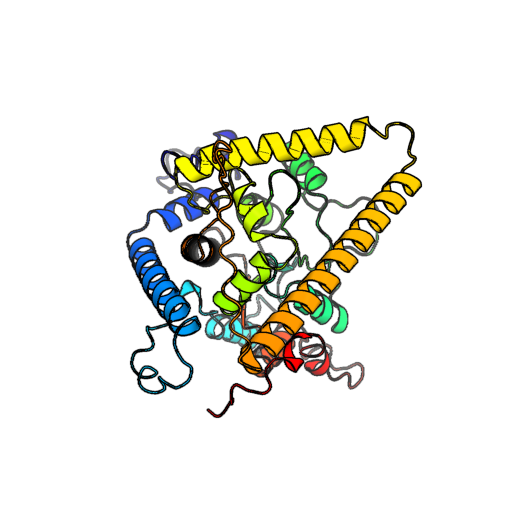25 -10.078 1.00 94.44 215 SER A O 1
ATOM 1772 N N . THR A 1 216 ? 3.585 -9.445 -8.926 1.00 94.69 216 THR A N 1
ATOM 1773 C CA . THR A 1 216 ? 3.552 -8.216 -9.738 1.00 94.69 216 THR A CA 1
ATOM 1774 C C . THR A 1 216 ? 4.230 -8.418 -11.092 1.00 94.69 216 THR A C 1
ATOM 1776 O O . THR A 1 216 ? 3.771 -7.881 -12.098 1.00 94.69 216 THR A O 1
ATOM 1779 N N . THR A 1 217 ? 5.254 -9.268 -11.166 1.00 93.69 217 THR A N 1
ATOM 1780 C CA . THR A 1 217 ? 5.881 -9.665 -12.436 1.00 93.69 217 THR A CA 1
ATOM 1781 C C . THR A 1 217 ? 4.887 -10.399 -13.340 1.00 93.69 217 THR A C 1
ATOM 1783 O O . THR A 1 217 ? 4.723 -10.053 -14.508 1.00 93.69 217 THR A O 1
ATOM 1786 N N . ASN A 1 218 ? 4.154 -11.369 -12.788 1.00 92.06 218 ASN A N 1
ATOM 1787 C CA . ASN A 1 218 ? 3.269 -12.227 -13.577 1.00 92.06 218 ASN A CA 1
ATOM 1788 C C . ASN A 1 218 ? 1.887 -11.616 -13.860 1.00 92.06 218 ASN A C 1
ATOM 1790 O O . ASN A 1 218 ? 1.229 -11.971 -14.843 1.00 92.06 218 ASN A O 1
ATOM 1794 N N . TRP A 1 219 ? 1.408 -10.698 -13.019 1.00 90.06 219 TRP A N 1
ATOM 1795 C CA . TRP A 1 219 ? 0.062 -10.143 -13.151 1.00 90.06 219 TRP A CA 1
ATOM 1796 C C . TRP A 1 219 ? 0.020 -9.008 -14.177 1.00 90.06 219 TRP A C 1
ATOM 1798 O O . TRP A 1 219 ? 0.307 -7.858 -13.857 1.00 90.06 219 TRP A O 1
ATOM 1808 N N . TYR A 1 220 ? -0.344 -9.334 -15.423 1.00 89.44 220 TYR A N 1
ATOM 1809 C CA . TYR A 1 220 ? -0.426 -8.374 -16.539 1.00 89.44 220 TYR A CA 1
ATOM 1810 C C . TYR A 1 220 ? 0.821 -7.486 -16.646 1.00 89.44 220 TYR A C 1
ATOM 1812 O O . TYR A 1 220 ? 0.700 -6.267 -16.791 1.00 89.44 220 TYR A O 1
ATOM 1820 N N . GLN A 1 221 ? 1.998 -8.101 -16.474 1.00 89.19 221 GLN A N 1
ATOM 1821 C CA . GLN A 1 221 ? 3.295 -7.423 -16.498 1.00 89.19 221 GLN A CA 1
ATOM 1822 C C . GLN A 1 221 ? 3.295 -6.152 -15.625 1.00 89.19 221 GLN A C 1
ATOM 1824 O O . GLN A 1 221 ? 3.791 -5.104 -16.017 1.00 89.19 221 GLN A O 1
ATOM 1829 N N . MET A 1 222 ? 2.668 -6.196 -14.448 1.00 92.38 222 MET A N 1
ATOM 1830 C CA . MET A 1 222 ? 2.508 -5.016 -13.596 1.00 92.38 222 MET A CA 1
ATOM 1831 C C . MET A 1 222 ? 3.855 -4.420 -13.185 1.00 92.38 222 MET A C 1
ATOM 1833 O O . MET A 1 222 ? 3.973 -3.204 -13.165 1.00 92.38 222 MET A O 1
ATOM 1837 N N . LYS A 1 223 ? 4.880 -5.248 -12.964 1.00 93.94 223 LYS A N 1
ATOM 1838 C CA . LYS A 1 223 ? 6.255 -4.779 -12.745 1.00 93.94 223 LYS A CA 1
ATOM 1839 C C . LYS A 1 223 ? 6.795 -3.952 -13.923 1.00 93.94 223 LYS A C 1
ATOM 1841 O O . LYS A 1 223 ? 7.380 -2.900 -13.702 1.00 93.94 223 LYS A O 1
ATOM 1846 N N . TYR A 1 224 ? 6.559 -4.397 -15.159 1.00 92.00 224 TYR A N 1
ATOM 1847 C CA . TYR A 1 224 ? 6.913 -3.640 -16.366 1.00 92.00 224 TYR A CA 1
ATOM 1848 C C . TYR A 1 224 ? 6.157 -2.308 -16.412 1.00 92.00 224 TYR A C 1
ATOM 1850 O O . TYR A 1 224 ? 6.758 -1.247 -16.561 1.00 92.00 224 TYR A O 1
ATOM 1858 N N . ARG A 1 225 ? 4.840 -2.355 -16.169 1.00 90.81 225 ARG A N 1
ATOM 1859 C CA . ARG A 1 225 ? 3.990 -1.159 -16.140 1.00 90.81 225 ARG A CA 1
ATOM 1860 C C . ARG A 1 225 ? 4.405 -0.163 -15.061 1.00 90.81 225 ARG A C 1
ATOM 1862 O O . ARG A 1 225 ? 4.339 1.025 -15.325 1.00 90.81 225 ARG A O 1
ATOM 1869 N N . PHE A 1 226 ? 4.860 -0.615 -13.892 1.00 92.94 226 PHE A N 1
ATOM 1870 C CA . PHE A 1 226 ? 5.423 0.280 -12.878 1.00 92.94 226 PHE A CA 1
ATOM 1871 C C . PHE A 1 226 ? 6.666 1.013 -13.382 1.00 92.94 226 PHE A C 1
ATOM 1873 O O . PHE A 1 226 ? 6.818 2.186 -13.077 1.00 92.94 226 PHE A O 1
ATOM 1880 N N . GLY A 1 227 ? 7.511 0.364 -14.190 1.00 92.25 227 GLY A N 1
ATOM 1881 C CA . GLY A 1 227 ? 8.637 1.042 -14.837 1.00 92.25 227 GLY A CA 1
ATOM 1882 C C . GLY A 1 227 ? 8.185 2.129 -15.819 1.00 92.25 227 GLY A C 1
ATOM 1883 O O . GLY A 1 227 ? 8.780 3.198 -15.858 1.00 92.25 227 GLY A O 1
ATOM 1884 N N . LEU A 1 228 ? 7.098 1.894 -16.562 1.00 90.00 228 LEU A N 1
ATOM 1885 C CA . LEU A 1 228 ? 6.546 2.876 -17.509 1.00 90.00 228 LEU A CA 1
ATOM 1886 C C . LEU A 1 228 ? 5.784 4.037 -16.848 1.00 90.00 228 LEU A C 1
ATOM 1888 O O . LEU A 1 228 ? 5.524 5.058 -17.486 1.00 90.00 228 LEU A O 1
ATOM 1892 N N . MET A 1 229 ? 5.369 3.881 -15.591 1.00 89.12 229 MET A N 1
ATOM 1893 C CA . MET A 1 229 ? 4.670 4.925 -14.849 1.00 89.12 229 MET A CA 1
ATOM 1894 C C . MET A 1 229 ? 5.673 5.984 -14.401 1.00 89.12 229 MET A C 1
ATOM 1896 O O . MET A 1 229 ? 6.515 5.755 -13.534 1.00 89.12 229 MET A O 1
ATOM 1900 N N . THR A 1 230 ? 5.574 7.176 -14.977 1.00 72.50 230 THR A N 1
ATOM 1901 C CA . THR A 1 230 ? 6.419 8.296 -14.566 1.00 72.50 230 THR A CA 1
ATOM 1902 C C . THR A 1 230 ? 5.989 8.847 -13.217 1.00 72.50 230 THR A C 1
ATOM 1904 O O . THR A 1 230 ? 4.804 9.098 -13.005 1.00 72.50 230 THR A O 1
ATOM 1907 N N . ASN A 1 231 ? 6.967 9.146 -12.358 1.00 79.50 231 ASN A N 1
ATOM 1908 C CA . ASN A 1 231 ? 6.780 9.848 -11.087 1.00 79.50 231 ASN A CA 1
ATOM 1909 C C . ASN A 1 231 ? 6.034 9.062 -9.999 1.00 79.50 231 ASN A C 1
ATOM 1911 O O . ASN A 1 231 ? 5.345 9.676 -9.182 1.00 79.50 231 ASN A O 1
ATOM 1915 N N . ILE A 1 232 ? 6.180 7.733 -9.946 1.00 88.94 232 ILE A N 1
ATOM 1916 C CA . ILE A 1 232 ? 5.778 6.970 -8.756 1.00 88.94 232 ILE A CA 1
ATOM 1917 C C . ILE A 1 232 ? 6.659 7.420 -7.575 1.00 88.94 232 ILE A C 1
ATOM 1919 O O . ILE A 1 232 ? 7.870 7.177 -7.610 1.00 88.94 232 ILE A O 1
ATOM 1923 N N . PRO A 1 233 ? 6.105 8.043 -6.517 1.00 90.31 233 PRO A N 1
ATOM 1924 C CA . PRO A 1 233 ? 6.927 8.489 -5.401 1.00 90.31 233 PRO A CA 1
ATOM 1925 C C . PRO A 1 233 ? 7.561 7.306 -4.665 1.00 90.31 233 PRO A C 1
ATOM 1927 O O . PRO A 1 233 ? 6.945 6.251 -4.486 1.00 90.31 233 PRO A O 1
ATOM 1930 N N . GLY A 1 234 ? 8.816 7.485 -4.257 1.00 92.50 234 GLY A N 1
ATOM 1931 C CA . GLY A 1 234 ? 9.602 6.461 -3.568 1.00 92.50 234 GLY A CA 1
ATOM 1932 C C . GLY A 1 234 ? 10.154 5.343 -4.459 1.00 92.50 234 GLY A C 1
ATOM 1933 O O . GLY A 1 234 ? 10.962 4.547 -3.975 1.00 92.50 234 GLY A O 1
ATOM 1934 N N . LEU A 1 235 ? 9.772 5.267 -5.743 1.00 94.38 235 LEU A N 1
ATOM 1935 C CA . LEU A 1 235 ? 10.375 4.333 -6.696 1.00 94.38 235 LEU A CA 1
ATOM 1936 C C . LEU A 1 235 ? 11.616 4.968 -7.339 1.00 94.38 235 LEU A C 1
ATOM 1938 O O . LEU A 1 235 ? 11.522 5.811 -8.232 1.00 94.38 235 LEU A O 1
ATOM 1942 N N . ILE A 1 236 ? 12.793 4.539 -6.887 1.00 92.38 236 ILE A N 1
ATOM 1943 C CA . ILE A 1 236 ? 14.081 5.048 -7.374 1.00 92.38 236 ILE A CA 1
ATOM 1944 C C . ILE A 1 236 ? 14.487 4.300 -8.656 1.00 92.38 236 ILE A C 1
ATOM 1946 O O . ILE A 1 236 ? 14.654 3.076 -8.648 1.00 92.38 236 ILE A O 1
ATOM 1950 N N . MET A 1 237 ? 14.679 5.046 -9.748 1.00 92.25 237 MET A N 1
ATOM 1951 C CA . MET A 1 237 ? 15.116 4.555 -11.065 1.00 92.25 237 MET A CA 1
ATOM 1952 C C . MET A 1 237 ? 16.383 5.284 -11.513 1.00 92.25 237 MET A C 1
ATOM 1954 O O . MET A 1 237 ? 16.499 6.486 -11.267 1.00 92.25 237 MET A O 1
ATOM 1958 N N . SER A 1 238 ? 17.296 4.584 -12.196 1.00 92.50 238 SER A N 1
ATOM 1959 C CA . SER A 1 238 ? 18.470 5.221 -12.806 1.00 92.50 238 SER A CA 1
ATOM 1960 C C . SER A 1 238 ? 18.065 6.176 -13.930 1.00 92.50 238 SER A C 1
ATOM 1962 O O . SER A 1 238 ? 16.991 6.041 -14.516 1.00 92.50 238 SER A O 1
ATOM 1964 N N . ASP A 1 239 ? 18.924 7.140 -14.246 1.00 90.31 239 ASP A N 1
ATOM 1965 C CA . ASP A 1 239 ? 18.697 8.110 -15.325 1.00 90.31 239 ASP A CA 1
ATOM 1966 C C . ASP A 1 239 ? 18.426 7.408 -16.659 1.00 90.31 239 ASP A C 1
ATOM 1968 O O . ASP A 1 239 ? 17.457 7.721 -17.349 1.00 90.31 239 ASP A O 1
ATOM 1972 N N . GLU A 1 240 ? 19.209 6.372 -16.947 1.00 91.50 240 GLU A N 1
ATOM 1973 C CA . GLU A 1 240 ? 19.054 5.522 -18.122 1.00 91.50 240 GLU A CA 1
ATOM 1974 C C . GLU A 1 240 ? 17.701 4.796 -18.149 1.00 91.50 240 GLU A C 1
ATOM 1976 O O . GLU A 1 240 ? 16.988 4.861 -19.151 1.00 91.50 240 GLU A O 1
ATOM 1981 N N . GLN A 1 241 ? 17.291 4.175 -17.031 1.00 92.50 241 GLN A N 1
ATOM 1982 C CA . GLN A 1 241 ? 15.972 3.544 -16.917 1.00 92.50 241 GLN A CA 1
ATOM 1983 C C . GLN A 1 241 ? 14.856 4.545 -17.204 1.00 92.50 241 GLN A C 1
ATOM 1985 O O . GLN A 1 241 ? 13.894 4.206 -17.880 1.00 92.50 241 GLN A O 1
ATOM 1990 N N . ARG A 1 242 ? 14.969 5.785 -16.720 1.00 88.50 242 ARG A N 1
ATOM 1991 C CA . ARG A 1 242 ? 13.938 6.808 -16.940 1.00 88.50 242 ARG A CA 1
ATOM 1992 C C . ARG A 1 242 ? 13.852 7.232 -18.395 1.00 88.50 242 ARG A C 1
ATOM 1994 O O . ARG A 1 242 ? 12.746 7.327 -18.918 1.00 88.50 242 ARG A O 1
ATOM 2001 N N . ILE A 1 243 ? 14.994 7.476 -19.035 1.00 89.81 243 ILE A N 1
ATOM 2002 C CA . ILE A 1 243 ? 15.048 7.840 -20.454 1.00 89.81 243 ILE A CA 1
ATOM 2003 C C . ILE A 1 243 ? 14.409 6.725 -21.287 1.00 89.81 243 ILE A C 1
ATOM 2005 O O . ILE A 1 243 ? 13.488 6.992 -22.057 1.00 89.81 243 ILE A O 1
ATOM 2009 N N . GLN A 1 244 ? 14.814 5.473 -21.060 1.00 90.25 244 GLN A N 1
ATOM 2010 C CA . GLN A 1 244 ? 14.265 4.324 -21.780 1.00 90.25 244 GLN A CA 1
ATOM 2011 C C . GLN A 1 244 ? 12.774 4.117 -21.498 1.00 90.25 244 GLN A C 1
ATOM 2013 O O . GLN A 1 244 ? 11.990 3.915 -22.422 1.00 90.25 244 GLN A O 1
ATOM 2018 N N . ASN A 1 245 ? 12.342 4.237 -20.241 1.00 89.69 245 ASN A N 1
ATOM 2019 C CA . ASN A 1 245 ? 10.934 4.081 -19.883 1.00 89.69 245 ASN A CA 1
ATOM 2020 C C . ASN A 1 245 ? 10.060 5.191 -20.475 1.00 89.69 245 ASN A C 1
ATOM 2022 O O . ASN A 1 245 ? 8.924 4.908 -20.839 1.00 89.69 245 ASN A O 1
ATOM 2026 N N . ASN A 1 246 ? 10.569 6.421 -20.610 1.00 88.81 246 ASN A N 1
ATOM 2027 C CA . ASN A 1 246 ? 9.859 7.504 -21.294 1.00 88.81 246 ASN A CA 1
ATOM 2028 C C . ASN A 1 246 ? 9.677 7.193 -22.785 1.00 88.81 246 ASN A C 1
ATOM 2030 O O . ASN A 1 246 ? 8.554 7.275 -23.274 1.00 88.81 246 ASN A O 1
ATOM 2034 N N . ILE A 1 247 ? 10.740 6.759 -23.472 1.00 90.25 247 ILE A N 1
ATOM 2035 C CA . ILE A 1 247 ? 10.682 6.362 -24.890 1.00 90.25 247 ILE A CA 1
ATOM 2036 C C . ILE A 1 247 ? 9.676 5.219 -25.092 1.00 90.25 247 ILE A C 1
ATOM 2038 O O . ILE A 1 247 ? 8.809 5.284 -25.964 1.00 90.25 247 ILE A O 1
ATOM 2042 N N . GLU A 1 248 ? 9.761 4.177 -24.264 1.00 89.88 248 GLU A N 1
ATOM 2043 C CA . GLU A 1 248 ? 8.870 3.015 -24.336 1.00 89.88 248 GLU A CA 1
ATOM 2044 C C . GLU A 1 248 ? 7.419 3.365 -24.014 1.00 89.88 248 GLU A C 1
ATOM 2046 O O . GLU A 1 248 ? 6.491 2.852 -24.638 1.00 89.88 248 GLU A O 1
ATOM 2051 N N . ARG A 1 249 ? 7.204 4.265 -23.056 1.00 87.12 249 ARG A N 1
ATOM 2052 C CA . ARG A 1 249 ? 5.878 4.762 -22.701 1.00 87.12 249 ARG A CA 1
ATOM 2053 C C . ARG A 1 249 ? 5.255 5.542 -23.854 1.00 87.12 249 ARG A C 1
ATOM 2055 O O . ARG A 1 249 ? 4.087 5.311 -24.161 1.00 87.12 249 ARG A O 1
ATOM 2062 N N . ASP A 1 250 ? 6.010 6.443 -24.473 1.00 88.38 250 ASP A N 1
ATOM 2063 C CA . ASP A 1 250 ? 5.519 7.254 -25.586 1.00 88.38 250 ASP A CA 1
ATOM 2064 C C . ASP A 1 250 ? 5.157 6.336 -26.766 1.00 88.38 250 ASP A C 1
ATOM 2066 O O . ASP A 1 250 ? 4.034 6.387 -27.264 1.00 88.38 250 ASP A O 1
ATOM 2070 N N . ARG A 1 251 ? 6.022 5.361 -27.087 1.00 88.88 251 ARG A N 1
ATOM 2071 C CA . ARG A 1 251 ? 5.731 4.296 -28.062 1.00 88.88 251 ARG A CA 1
ATOM 2072 C C . ARG A 1 251 ? 4.452 3.520 -27.719 1.00 88.88 251 ARG A C 1
ATOM 2074 O O . ARG A 1 251 ? 3.625 3.281 -28.597 1.00 88.88 251 ARG A O 1
ATOM 2081 N N . TYR A 1 252 ? 4.283 3.121 -26.458 1.00 85.38 252 TYR A N 1
ATOM 2082 C CA . TYR A 1 252 ? 3.115 2.368 -25.998 1.00 85.38 252 TYR A CA 1
ATOM 2083 C C . TYR A 1 252 ? 1.808 3.164 -26.143 1.00 85.38 252 TYR A C 1
ATOM 2085 O O . TYR A 1 252 ? 0.799 2.602 -26.571 1.00 85.38 252 TYR A O 1
ATOM 2093 N N . TYR A 1 253 ? 1.797 4.461 -25.813 1.00 82.62 253 TYR A N 1
ATOM 2094 C CA . TYR A 1 253 ? 0.591 5.281 -25.974 1.00 82.62 253 TYR A CA 1
ATOM 2095 C C . TYR A 1 253 ? 0.295 5.626 -27.424 1.00 82.62 253 TYR A C 1
ATOM 2097 O O . TYR A 1 253 ? -0.869 5.547 -27.797 1.00 82.62 253 TYR A O 1
ATOM 2105 N N . THR A 1 254 ? 1.309 5.897 -28.248 1.00 87.12 254 THR A N 1
ATOM 2106 C CA . THR A 1 254 ? 1.106 6.092 -29.689 1.00 87.12 254 THR A CA 1
ATOM 2107 C C . THR A 1 254 ? 0.447 4.865 -30.320 1.00 87.12 254 THR A C 1
ATOM 2109 O O . THR A 1 254 ? -0.503 5.005 -31.082 1.00 87.12 254 THR A O 1
ATOM 2112 N N . GLN A 1 255 ? 0.869 3.651 -29.948 1.00 87.25 255 GLN A N 1
ATOM 2113 C CA . GLN A 1 255 ? 0.210 2.423 -30.411 1.00 87.25 255 GLN A CA 1
ATOM 2114 C C . GLN A 1 255 ? -1.245 2.324 -29.934 1.00 87.25 255 GLN A C 1
ATOM 2116 O O . GLN A 1 255 ? -2.113 1.908 -30.695 1.00 87.25 255 GLN A O 1
ATOM 2121 N N . LEU A 1 256 ? -1.534 2.698 -28.683 1.00 82.62 256 LEU A N 1
ATOM 2122 C CA . LEU A 1 256 ? -2.907 2.695 -28.170 1.00 82.62 256 LEU A CA 1
ATOM 2123 C C . LEU A 1 256 ? -3.803 3.722 -28.871 1.00 82.62 256 LEU A C 1
ATOM 2125 O O . LEU A 1 256 ? -4.969 3.421 -29.108 1.00 82.62 256 LEU A O 1
ATOM 2129 N N . GLU A 1 257 ? -3.279 4.906 -29.179 1.00 85.94 257 GLU A N 1
ATOM 2130 C CA . GLU A 1 257 ? -3.992 5.957 -29.911 1.00 85.94 257 GLU A CA 1
ATOM 2131 C C . GLU A 1 257 ? -4.281 5.515 -31.348 1.00 85.94 257 GLU A C 1
ATOM 2133 O O . GLU A 1 257 ? -5.432 5.568 -31.769 1.00 85.94 257 GLU A O 1
ATOM 2138 N N . GLN A 1 258 ? -3.294 4.939 -32.043 1.00 89.38 258 GLN A N 1
ATOM 2139 C CA . GLN A 1 258 ? -3.483 4.340 -33.371 1.00 89.38 258 GLN A CA 1
ATOM 2140 C C . GLN A 1 258 ? -4.551 3.234 -33.355 1.00 89.38 258 GLN A C 1
ATOM 2142 O O . GLN A 1 258 ? -5.442 3.217 -34.201 1.00 89.38 258 GLN A O 1
ATOM 2147 N N . GLU A 1 259 ? -4.539 2.345 -32.352 1.00 85.56 259 GLU A N 1
ATOM 2148 C CA . GLU A 1 259 ? -5.582 1.319 -32.201 1.00 85.56 259 GLU A CA 1
ATOM 2149 C C . GLU A 1 259 ? -6.985 1.906 -31.928 1.00 85.56 259 GLU A C 1
ATOM 2151 O O . GLU A 1 259 ? -7.996 1.272 -32.257 1.00 85.56 259 GLU A O 1
ATOM 2156 N N . GLU A 1 260 ? -7.075 3.072 -31.279 1.00 82.88 260 GLU A N 1
ATOM 2157 C CA . GLU A 1 260 ? -8.342 3.773 -31.036 1.00 82.88 260 GLU A CA 1
ATOM 2158 C C . GLU A 1 260 ? -8.838 4.512 -32.293 1.00 82.88 260 GLU A C 1
ATOM 2160 O O . GLU A 1 260 ? -10.046 4.500 -32.557 1.00 82.88 260 GLU A O 1
ATOM 2165 N N . GLU A 1 261 ? -7.928 5.078 -33.088 1.00 87.94 261 GLU A N 1
ATOM 2166 C CA . GLU A 1 261 ? -8.210 5.778 -34.348 1.00 87.94 261 GLU A CA 1
ATOM 2167 C C . GLU A 1 261 ? -8.586 4.841 -35.497 1.00 87.94 261 GLU A C 1
ATOM 2169 O O . GLU A 1 261 ? -9.486 5.169 -36.265 1.00 87.94 261 GLU A O 1
ATOM 2174 N N . GLU A 1 262 ? -7.986 3.649 -35.595 1.00 86.69 262 GLU A N 1
ATOM 2175 C CA . GLU A 1 262 ? -8.316 2.653 -36.630 1.00 86.69 262 GLU A CA 1
ATOM 2176 C C . GLU A 1 262 ? -9.755 2.111 -36.511 1.00 86.69 262 GLU A C 1
ATOM 2178 O O . GLU A 1 262 ? -10.280 1.462 -37.424 1.00 86.69 262 GLU A O 1
ATOM 2183 N N . HIS A 1 263 ? -10.434 2.358 -35.386 1.00 79.19 263 HIS A N 1
ATOM 2184 C CA . HIS A 1 263 ? -11.784 1.863 -35.111 1.00 79.19 263 HIS A CA 1
ATOM 2185 C C . HIS A 1 263 ? -12.755 2.948 -34.593 1.00 79.19 263 HIS A C 1
ATOM 2187 O O . HIS A 1 263 ? -13.427 2.748 -33.567 1.00 79.19 263 HIS A O 1
ATOM 2193 N N . PRO A 1 264 ? -12.937 4.069 -35.319 1.00 67.12 264 PRO A N 1
ATOM 2194 C CA . PRO A 1 264 ? -13.736 5.191 -34.839 1.00 67.12 264 PRO A CA 1
ATOM 2195 C C . PRO A 1 264 ? -15.230 4.843 -34.835 1.00 67.12 264 PRO A C 1
ATOM 2197 O O . PRO A 1 264 ? -15.963 5.280 -33.952 1.00 67.12 264 PRO A O 1
ATOM 2200 N N . GLN A 1 265 ? -15.660 3.966 -35.750 1.00 71.88 265 GLN A N 1
ATOM 2201 C CA . GLN A 1 265 ? -17.056 3.556 -35.916 1.00 71.88 265 GLN A CA 1
ATOM 2202 C C . GLN A 1 265 ? -17.490 2.378 -35.036 1.00 71.88 265 GLN A C 1
ATOM 2204 O O . GLN A 1 265 ? -18.675 2.048 -35.010 1.00 71.88 265 GLN A O 1
ATOM 2209 N N . LEU A 1 266 ? -16.576 1.730 -34.300 1.00 74.44 266 LEU A N 1
ATOM 2210 C CA . LEU A 1 266 ? -17.000 0.650 -33.414 1.00 74.44 266 LEU A CA 1
ATOM 2211 C C . LEU A 1 266 ? -17.711 1.238 -32.201 1.00 74.44 266 LEU A C 1
ATOM 2213 O O . LEU A 1 266 ? -17.103 1.963 -31.407 1.00 74.44 266 LEU A O 1
ATOM 2217 N N . ASN A 1 267 ? -18.979 0.873 -32.024 1.00 82.12 267 ASN A N 1
ATOM 2218 C CA . ASN A 1 267 ? -19.710 1.205 -30.811 1.00 82.12 267 ASN A CA 1
ATOM 2219 C C . ASN A 1 267 ? -19.039 0.547 -29.585 1.00 82.12 267 ASN A C 1
ATOM 2221 O O . ASN A 1 267 ? -18.220 -0.374 -29.696 1.00 82.12 267 ASN A O 1
ATOM 2225 N N . ASN A 1 268 ? -19.383 1.010 -28.380 1.00 75.12 268 ASN A N 1
ATOM 2226 C CA . ASN A 1 268 ? -18.766 0.520 -27.141 1.00 75.12 268 ASN A CA 1
ATOM 2227 C C . ASN A 1 268 ? -18.823 -1.011 -26.994 1.00 75.12 268 ASN A C 1
ATOM 2229 O O . ASN A 1 268 ? -17.897 -1.602 -26.436 1.00 75.12 268 ASN A O 1
ATOM 2233 N N . ARG A 1 269 ? -19.872 -1.654 -27.519 1.00 78.56 269 ARG A N 1
ATOM 2234 C CA . ARG A 1 269 ? -20.034 -3.111 -27.500 1.00 78.56 269 ARG A CA 1
ATOM 2235 C C . ARG A 1 269 ? -19.024 -3.797 -28.419 1.00 78.56 269 ARG A C 1
ATOM 2237 O O . ARG A 1 269 ? -18.295 -4.667 -27.958 1.00 78.56 269 ARG A O 1
ATOM 2244 N N . GLN A 1 270 ? -18.887 -3.344 -29.659 1.00 83.31 270 GLN A N 1
ATOM 2245 C CA . GLN A 1 270 ? -17.913 -3.889 -30.607 1.00 83.31 270 GLN A CA 1
ATOM 2246 C C . GLN A 1 270 ? -16.464 -3.683 -30.135 1.00 83.31 270 GLN A C 1
ATOM 2248 O O . GLN A 1 270 ? -15.620 -4.571 -30.276 1.00 83.31 270 GLN A O 1
ATOM 2253 N N . ARG A 1 271 ? -16.166 -2.540 -29.499 1.00 75.38 271 ARG A N 1
ATOM 2254 C CA . ARG A 1 271 ? -14.863 -2.309 -28.849 1.00 75.38 271 ARG A CA 1
ATOM 2255 C C . ARG A 1 271 ? -14.619 -3.306 -27.713 1.00 75.38 271 ARG A C 1
ATOM 2257 O O . ARG A 1 271 ? -13.502 -3.802 -27.561 1.00 75.38 271 ARG A O 1
ATOM 2264 N N . GLN A 1 272 ? -15.639 -3.618 -26.911 1.00 74.62 272 GLN A N 1
ATOM 2265 C CA . GLN A 1 272 ? -15.538 -4.640 -25.866 1.00 74.62 272 GLN A CA 1
ATOM 2266 C C . GLN A 1 272 ? -15.351 -6.044 -26.447 1.00 74.62 272 GLN A C 1
ATOM 2268 O O . GLN A 1 272 ? -14.486 -6.767 -25.956 1.00 74.62 272 GLN A O 1
ATOM 2273 N N . GLU A 1 273 ? -16.084 -6.408 -27.497 1.00 84.00 273 GLU A N 1
ATOM 2274 C CA . GLU A 1 273 ? -15.973 -7.705 -28.177 1.00 84.00 273 GLU A CA 1
ATOM 2275 C C . GLU A 1 273 ? -14.570 -7.897 -28.772 1.00 84.00 273 GLU A C 1
ATOM 2277 O O . GLU A 1 273 ? -13.907 -8.882 -28.447 1.00 84.00 273 GLU A O 1
ATOM 2282 N N . LYS A 1 274 ? -14.021 -6.906 -29.493 1.00 81.50 274 LYS A N 1
ATOM 2283 C CA . LYS A 1 274 ? -12.623 -6.956 -29.972 1.00 81.50 274 LYS A CA 1
ATOM 2284 C C . LYS A 1 274 ? -11.609 -7.055 -28.831 1.00 81.50 274 LYS A C 1
ATOM 2286 O O . LYS A 1 274 ? -10.637 -7.806 -28.923 1.00 81.50 274 LYS A O 1
ATOM 2291 N N . ARG A 1 275 ? -11.818 -6.330 -27.724 1.00 77.88 275 ARG A N 1
ATOM 2292 C CA . ARG A 1 275 ? -10.959 -6.438 -26.526 1.00 77.88 275 ARG A CA 1
ATOM 2293 C C . ARG A 1 275 ? -11.040 -7.835 -25.903 1.00 77.88 275 ARG A C 1
ATOM 2295 O O . ARG A 1 275 ? -10.016 -8.350 -25.450 1.00 77.88 275 ARG A O 1
ATOM 2302 N N . GLN A 1 276 ? -12.217 -8.458 -25.869 1.00 79.75 276 GLN A N 1
ATOM 2303 C CA . GLN A 1 276 ? -12.395 -9.834 -25.400 1.00 79.75 276 GLN A CA 1
ATOM 2304 C C . GLN A 1 276 ? -11.734 -10.840 -26.346 1.00 79.75 276 GLN A C 1
ATOM 2306 O O . GLN A 1 276 ? -11.036 -11.735 -25.874 1.00 79.75 276 GLN A O 1
ATOM 2311 N N . GLU A 1 277 ? -11.853 -10.650 -27.659 1.00 87.31 277 GLU A N 1
ATOM 2312 C CA . GLU A 1 277 ? -11.215 -11.490 -28.670 1.00 87.31 277 GLU A CA 1
ATOM 2313 C C . GLU A 1 277 ? -9.682 -11.406 -28.592 1.00 87.31 277 GLU A C 1
ATOM 2315 O O . GLU A 1 277 ? -9.015 -12.438 -28.494 1.00 87.31 277 GLU A O 1
ATOM 2320 N N . LYS A 1 278 ? -9.103 -10.194 -28.526 1.00 77.81 278 LYS A N 1
ATOM 2321 C CA . LYS A 1 278 ? -7.658 -9.996 -28.292 1.00 77.81 278 LYS A CA 1
ATOM 2322 C C . LYS A 1 278 ? -7.216 -10.691 -26.994 1.00 77.81 278 LYS A C 1
ATOM 2324 O O . LYS A 1 278 ? -6.195 -11.380 -26.981 1.00 77.81 278 LYS A O 1
ATOM 2329 N N . ARG A 1 279 ? -7.998 -10.585 -25.907 1.00 74.81 279 ARG A N 1
ATOM 2330 C CA . ARG A 1 279 ? -7.727 -11.292 -24.635 1.00 74.81 279 ARG A CA 1
ATOM 2331 C C . ARG A 1 279 ? -7.789 -12.813 -24.788 1.00 74.81 279 ARG A C 1
ATOM 2333 O O . ARG A 1 279 ? -6.930 -13.496 -24.234 1.00 74.81 279 ARG A O 1
ATOM 2340 N N . ALA A 1 280 ? -8.755 -13.347 -25.532 1.00 82.44 280 ALA A N 1
ATOM 2341 C CA . ALA A 1 280 ? -8.884 -14.777 -25.801 1.00 82.44 280 ALA A CA 1
ATOM 2342 C C . ALA A 1 280 ? -7.710 -15.300 -26.645 1.00 82.44 280 ALA A C 1
ATOM 2344 O O . ALA A 1 280 ? -7.086 -16.294 -26.272 1.00 82.44 280 ALA A O 1
ATOM 2345 N N . LYS A 1 281 ? -7.326 -14.584 -27.712 1.00 84.69 281 LYS A N 1
ATOM 2346 C CA . LYS A 1 281 ? -6.133 -14.886 -28.525 1.00 84.69 281 LYS A CA 1
ATOM 2347 C C . LYS A 1 281 ? -4.856 -14.850 -27.680 1.00 84.69 281 LYS A C 1
ATOM 2349 O O . LYS A 1 281 ? -4.034 -15.760 -27.763 1.00 84.69 281 LYS A O 1
ATOM 2354 N N . GLY A 1 282 ? -4.717 -13.850 -26.808 1.00 75.62 282 GLY A N 1
ATOM 2355 C CA . GLY A 1 282 ? -3.604 -13.751 -25.862 1.00 75.62 282 GLY A CA 1
ATOM 2356 C C . GLY A 1 282 ? -3.546 -14.914 -24.864 1.00 75.62 282 GLY A C 1
ATOM 2357 O O . GLY A 1 282 ? -2.459 -15.417 -24.582 1.00 75.62 282 GLY A O 1
ATOM 2358 N N . ARG A 1 283 ? -4.696 -15.385 -24.357 1.00 78.12 283 ARG A N 1
ATOM 2359 C CA . ARG A 1 283 ? -4.777 -16.586 -23.505 1.00 78.12 283 ARG A CA 1
ATOM 2360 C C . ARG A 1 283 ? -4.343 -17.843 -24.261 1.00 78.12 283 ARG A C 1
ATOM 2362 O O . ARG A 1 283 ? -3.462 -18.536 -23.764 1.00 78.12 283 ARG A O 1
ATOM 2369 N N . LYS A 1 284 ? -4.855 -18.067 -25.478 1.00 83.06 284 LYS A N 1
ATOM 2370 C CA . LYS A 1 284 ? -4.455 -19.204 -26.330 1.00 83.06 284 LYS A CA 1
ATOM 2371 C C . LYS A 1 284 ? -2.950 -19.214 -26.622 1.00 83.06 284 LYS A C 1
ATOM 2373 O O . LYS A 1 284 ? -2.315 -20.255 -26.517 1.00 83.06 284 LYS A O 1
ATOM 2378 N N . ARG A 1 285 ? -2.347 -18.055 -26.926 1.00 76.12 285 ARG A N 1
ATOM 2379 C CA . ARG A 1 285 ? -0.884 -17.939 -27.114 1.00 76.12 285 ARG A CA 1
ATOM 2380 C C . ARG A 1 285 ? -0.099 -18.302 -25.851 1.00 76.12 285 ARG A C 1
ATOM 2382 O O . ARG A 1 285 ? 0.917 -18.981 -25.949 1.00 76.12 285 ARG A O 1
ATOM 2389 N N . LYS A 1 286 ? -0.556 -17.874 -24.669 1.00 69.38 286 LYS A N 1
ATOM 2390 C CA . LYS A 1 286 ? 0.090 -18.228 -23.392 1.00 69.38 286 LYS A CA 1
ATOM 2391 C C . LYS A 1 286 ? -0.024 -19.716 -23.076 1.00 69.38 286 LYS A C 1
ATOM 2393 O O . LYS A 1 286 ? 0.944 -20.293 -22.597 1.00 69.38 286 LYS A O 1
ATOM 2398 N N . GLU A 1 287 ? -1.172 -20.319 -23.356 1.00 81.56 287 GLU A N 1
ATOM 2399 C CA . GLU A 1 287 ? -1.396 -21.755 -23.190 1.00 81.56 287 GLU A CA 1
ATOM 2400 C C . GLU A 1 287 ? -0.501 -22.570 -24.131 1.00 81.56 287 GLU A C 1
ATOM 2402 O O . GLU A 1 287 ? 0.224 -23.446 -23.667 1.00 81.56 287 GLU A O 1
ATOM 2407 N N . MET A 1 288 ? -0.429 -22.195 -25.415 1.00 77.06 288 MET A N 1
ATOM 2408 C CA . MET A 1 288 ? 0.514 -22.794 -26.369 1.00 77.06 288 MET A CA 1
ATOM 2409 C C . MET A 1 288 ? 1.969 -22.652 -25.912 1.00 77.06 288 MET A C 1
ATOM 2411 O O . MET A 1 288 ? 2.717 -23.623 -25.949 1.00 77.06 288 MET A O 1
ATOM 2415 N N . ASN A 1 289 ? 2.378 -21.477 -25.423 1.00 74.50 289 ASN A N 1
ATOM 2416 C CA . ASN A 1 289 ? 3.745 -21.289 -24.937 1.00 74.50 289 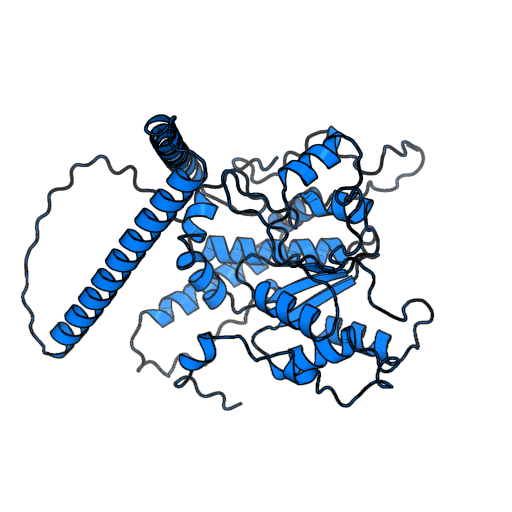ASN A CA 1
ATOM 2417 C C . ASN A 1 289 ? 4.028 -22.123 -23.671 1.00 74.50 289 ASN A C 1
ATOM 2419 O O . ASN A 1 289 ? 5.091 -22.722 -23.547 1.00 74.50 289 ASN A O 1
ATOM 2423 N N . SER A 1 290 ? 3.064 -22.225 -22.750 1.00 76.56 290 SER A N 1
ATOM 2424 C CA . SER A 1 290 ? 3.172 -23.091 -21.569 1.00 76.56 290 SER A CA 1
ATOM 2425 C C . SER A 1 290 ? 3.295 -24.568 -21.955 1.00 76.56 290 SER A C 1
ATOM 2427 O O . SER A 1 290 ? 4.096 -25.288 -21.359 1.00 76.56 290 SER A O 1
ATOM 2429 N N . ASN A 1 291 ? 2.543 -25.013 -22.966 1.00 80.06 291 ASN A N 1
ATOM 2430 C CA . ASN A 1 291 ? 2.640 -26.369 -23.500 1.00 80.06 291 ASN A CA 1
ATOM 2431 C C . ASN A 1 291 ? 4.005 -26.603 -24.154 1.00 80.06 291 ASN A C 1
ATOM 2433 O O . ASN A 1 291 ? 4.655 -27.584 -23.819 1.00 80.06 291 ASN A O 1
ATOM 2437 N N . ASN A 1 292 ? 4.508 -25.665 -24.963 1.00 76.75 292 ASN A N 1
ATOM 2438 C CA . ASN A 1 292 ? 5.845 -25.759 -25.558 1.00 76.75 292 ASN A CA 1
ATOM 2439 C C . ASN A 1 292 ? 6.957 -25.830 -24.500 1.00 76.75 292 ASN A C 1
ATOM 2441 O O . ASN A 1 292 ? 7.895 -26.610 -24.645 1.00 76.75 292 ASN A O 1
ATOM 2445 N N . ILE A 1 293 ? 6.853 -25.059 -23.412 1.00 74.56 293 ILE A N 1
ATOM 2446 C CA . ILE A 1 293 ? 7.804 -25.124 -22.290 1.00 74.56 293 ILE A CA 1
ATOM 2447 C C . ILE A 1 293 ? 7.735 -26.490 -21.596 1.00 74.56 293 ILE A C 1
ATOM 2449 O O . ILE A 1 293 ? 8.774 -27.055 -21.253 1.00 74.56 293 ILE A O 1
ATOM 2453 N N . ARG A 1 294 ? 6.530 -27.041 -21.398 1.00 79.62 294 ARG A N 1
ATOM 2454 C CA . ARG A 1 294 ? 6.347 -28.381 -20.822 1.00 79.62 294 ARG A CA 1
ATOM 2455 C C . ARG A 1 294 ? 6.937 -29.460 -21.731 1.00 79.62 294 ARG A C 1
ATOM 2457 O O . ARG A 1 294 ? 7.663 -30.310 -21.231 1.00 79.62 294 ARG A O 1
ATOM 2464 N N . THR A 1 295 ? 6.693 -29.380 -23.037 1.00 77.25 295 THR A N 1
ATOM 2465 C CA . THR A 1 295 ? 7.257 -30.293 -24.038 1.00 77.25 295 THR A CA 1
ATOM 2466 C C . THR A 1 295 ? 8.780 -30.214 -24.063 1.00 77.25 295 THR A C 1
ATOM 2468 O O . THR A 1 295 ? 9.426 -31.249 -23.983 1.00 77.25 295 THR A O 1
ATOM 2471 N N . ARG A 1 296 ? 9.375 -29.012 -24.050 1.00 73.31 296 ARG A N 1
ATOM 2472 C CA . ARG A 1 296 ? 10.840 -28.852 -23.968 1.00 73.31 296 ARG A CA 1
ATOM 2473 C C . ARG A 1 296 ? 11.425 -29.428 -22.679 1.00 73.31 296 ARG A C 1
ATOM 2475 O O . ARG A 1 296 ? 12.493 -30.021 -22.720 1.00 73.31 296 ARG A O 1
ATOM 2482 N N . ARG A 1 297 ? 10.739 -29.283 -21.539 1.00 74.19 297 ARG A N 1
ATOM 2483 C CA . ARG A 1 297 ? 11.172 -29.908 -20.275 1.00 74.19 297 ARG A CA 1
ATOM 2484 C C . ARG A 1 297 ? 11.093 -31.431 -20.317 1.00 74.19 297 ARG A C 1
ATOM 2486 O O . ARG A 1 297 ? 11.983 -32.073 -19.779 1.00 74.19 297 ARG A O 1
ATOM 2493 N N . LEU A 1 298 ? 10.059 -31.997 -20.939 1.00 78.31 298 LEU A N 1
ATOM 2494 C CA . LEU A 1 298 ? 9.954 -33.446 -21.137 1.00 78.31 298 LEU A CA 1
ATOM 2495 C C . LEU A 1 298 ? 11.064 -33.951 -22.071 1.00 78.31 298 LEU A C 1
ATOM 2497 O O . LEU A 1 298 ? 11.772 -34.878 -21.706 1.00 78.31 298 LEU A O 1
ATOM 2501 N N . GLN A 1 299 ? 11.321 -33.254 -23.181 1.00 75.81 299 GLN A N 1
ATOM 2502 C CA . GLN A 1 299 ? 12.416 -33.574 -24.107 1.00 75.81 299 GLN A CA 1
ATOM 2503 C C . GLN A 1 299 ? 13.807 -33.463 -23.456 1.00 75.81 299 GLN A C 1
ATOM 2505 O O . GLN A 1 299 ? 14.683 -34.279 -23.726 1.00 75.81 299 GLN A O 1
ATOM 2510 N N . GLN A 1 300 ? 14.014 -32.488 -22.562 1.00 74.25 300 GLN A N 1
ATOM 2511 C CA . GLN A 1 300 ? 15.250 -32.373 -21.776 1.00 74.25 300 GLN A CA 1
ATOM 2512 C C . GLN A 1 300 ? 15.416 -33.512 -20.761 1.00 74.25 300 GLN A C 1
ATOM 2514 O O . GLN A 1 300 ? 16.542 -33.931 -20.509 1.00 74.25 300 GLN A O 1
ATOM 2519 N N . LEU A 1 301 ? 14.322 -34.026 -20.186 1.00 76.19 301 LEU A N 1
ATOM 2520 C CA . LEU A 1 301 ? 14.355 -35.198 -19.302 1.00 76.19 301 LEU A CA 1
ATOM 2521 C C . LEU A 1 301 ? 14.609 -36.502 -20.075 1.00 76.19 301 LEU A C 1
ATOM 2523 O O . LEU A 1 301 ? 15.172 -37.435 -19.513 1.00 76.19 301 LEU A O 1
ATOM 2527 N N . GLU A 1 302 ? 14.249 -36.547 -21.357 1.00 80.62 302 GLU A N 1
ATOM 2528 C CA . GLU A 1 302 ? 14.489 -37.680 -22.261 1.00 80.62 302 GLU A CA 1
ATOM 2529 C C . GLU A 1 302 ? 15.897 -37.676 -22.892 1.00 80.62 302 GLU A C 1
ATOM 2531 O O . GLU A 1 302 ? 16.219 -38.551 -23.690 1.00 80.62 302 GLU A O 1
ATOM 2536 N N . GLY A 1 303 ? 16.770 -36.727 -22.527 1.00 63.25 303 GLY A N 1
ATOM 2537 C CA . GLY A 1 303 ? 18.180 -36.740 -22.936 1.00 63.25 303 GLY A CA 1
ATOM 2538 C C . GLY A 1 303 ? 18.435 -36.418 -24.414 1.00 63.25 303 GLY A C 1
ATOM 2539 O O . GLY A 1 303 ? 19.543 -36.645 -24.904 1.00 63.25 303 GLY A O 1
ATOM 2540 N N . ILE A 1 304 ? 17.454 -35.861 -25.131 1.00 56.50 304 ILE A N 1
ATOM 2541 C CA . ILE A 1 304 ? 17.604 -35.492 -26.545 1.00 56.50 304 ILE A CA 1
ATOM 2542 C C . ILE A 1 304 ? 18.348 -34.149 -26.635 1.00 56.50 304 ILE A C 1
ATOM 2544 O O . ILE A 1 304 ? 17.755 -33.071 -26.652 1.00 56.50 304 ILE A O 1
ATOM 2548 N N . ASN A 1 305 ? 19.680 -34.219 -26.661 1.00 44.97 305 ASN A N 1
ATOM 2549 C CA . ASN A 1 305 ? 20.574 -33.083 -26.898 1.00 44.97 305 ASN A CA 1
ATOM 2550 C C . ASN A 1 305 ? 20.723 -32.816 -28.407 1.00 44.97 305 ASN A C 1
ATOM 2552 O O . ASN A 1 305 ? 21.744 -33.146 -29.008 1.00 44.97 305 ASN A O 1
ATOM 2556 N N . GLU A 1 306 ? 19.729 -32.182 -29.033 1.00 49.62 306 GLU A N 1
ATOM 2557 C CA . GLU A 1 306 ? 19.951 -31.530 -30.330 1.00 49.62 306 GLU A CA 1
ATOM 2558 C C . GLU A 1 306 ? 20.528 -30.126 -30.106 1.00 49.62 306 GLU A C 1
ATOM 2560 O O . GLU A 1 306 ? 19.828 -29.192 -29.708 1.00 49.62 306 GLU A O 1
ATOM 2565 N N . LYS A 1 307 ? 21.830 -29.974 -30.372 1.00 44.53 307 LYS A N 1
ATOM 2566 C CA . LYS A 1 307 ? 22.471 -28.666 -30.530 1.00 44.53 307 LYS A CA 1
ATOM 2567 C C . LYS A 1 307 ? 22.017 -28.070 -31.863 1.00 44.53 307 LYS A C 1
ATOM 2569 O O . LYS A 1 307 ? 22.487 -28.498 -32.913 1.00 44.53 307 LYS A O 1
ATOM 2574 N N . LYS A 1 308 ? 21.096 -27.105 -31.830 1.00 44.53 308 LYS A N 1
ATOM 2575 C CA . LYS A 1 308 ? 20.830 -26.225 -32.975 1.00 44.53 308 LYS A CA 1
ATOM 2576 C C . LYS A 1 308 ? 21.483 -24.875 -32.718 1.00 44.53 308 LYS A C 1
ATOM 2578 O O . LYS A 1 308 ? 21.083 -24.149 -31.810 1.00 44.53 308 LYS A O 1
ATOM 2583 N N . ASP A 1 309 ? 22.509 -24.595 -33.512 1.00 41.34 309 ASP A N 1
ATOM 2584 C CA . ASP A 1 309 ? 23.218 -23.322 -33.560 1.00 41.34 309 ASP A CA 1
ATOM 2585 C C . ASP A 1 309 ? 22.387 -22.310 -34.365 1.00 41.34 309 ASP A C 1
ATOM 2587 O O . ASP A 1 309 ? 22.549 -22.156 -35.574 1.00 41.34 309 ASP A O 1
ATOM 2591 N N . ASP A 1 310 ? 21.469 -21.619 -33.689 1.00 37.75 310 ASP A N 1
ATOM 2592 C CA . ASP A 1 310 ? 20.715 -20.511 -34.280 1.00 37.75 310 ASP A CA 1
ATOM 2593 C C . ASP A 1 310 ? 21.537 -19.214 -34.189 1.00 37.75 310 ASP A C 1
ATOM 2595 O O . ASP A 1 310 ? 21.417 -18.421 -33.251 1.00 37.75 310 ASP A O 1
ATOM 2599 N N . HIS A 1 311 ? 22.387 -18.986 -35.193 1.00 39.34 311 HIS A N 1
ATOM 2600 C CA . HIS A 1 311 ? 23.137 -17.740 -35.372 1.00 39.34 311 HIS A CA 1
ATOM 2601 C C . HIS A 1 311 ? 22.208 -16.641 -35.936 1.00 39.34 311 HIS A C 1
ATOM 2603 O O . HIS A 1 311 ? 22.231 -16.310 -37.120 1.00 39.34 311 HIS A O 1
ATOM 2609 N N . TYR A 1 312 ? 21.337 -16.082 -35.089 1.00 35.62 312 TYR A N 1
ATOM 2610 C CA . TYR A 1 312 ? 20.432 -14.991 -35.468 1.00 35.62 312 TYR A CA 1
ATOM 2611 C C . TYR A 1 312 ? 21.138 -13.629 -35.342 1.00 35.62 312 TYR A C 1
ATOM 2613 O O . TYR A 1 312 ? 21.345 -13.109 -34.245 1.00 35.62 312 TYR A O 1
ATOM 2621 N N . ASN A 1 313 ? 21.521 -13.056 -36.485 1.00 41.41 313 ASN A N 1
ATOM 2622 C CA . ASN A 1 313 ? 22.160 -11.744 -36.605 1.00 41.41 313 ASN A CA 1
ATOM 2623 C C . ASN A 1 313 ? 21.128 -10.621 -36.356 1.00 41.41 313 ASN A C 1
ATOM 2625 O O . ASN A 1 313 ? 20.364 -10.259 -37.249 1.00 41.41 313 ASN A O 1
ATOM 2629 N N . ASN A 1 314 ? 21.087 -10.074 -35.137 1.00 37.75 314 ASN A N 1
ATOM 2630 C CA . ASN A 1 314 ? 20.185 -8.986 -34.739 1.00 37.75 314 ASN A CA 1
ATOM 2631 C C . ASN A 1 314 ? 20.947 -7.652 -34.636 1.00 37.75 314 ASN A C 1
ATOM 2633 O O . ASN A 1 314 ? 21.324 -7.220 -33.552 1.00 37.75 314 ASN A O 1
ATOM 2637 N N . ASN A 1 315 ? 21.110 -6.961 -35.767 1.00 42.53 315 ASN A N 1
ATOM 2638 C CA . ASN A 1 315 ? 21.512 -5.545 -35.822 1.00 42.53 315 ASN A CA 1
ATOM 2639 C C . ASN A 1 315 ? 20.295 -4.600 -35.717 1.00 42.53 315 ASN A C 1
ATOM 2641 O O . ASN A 1 315 ? 20.263 -3.531 -36.323 1.00 42.53 315 ASN A O 1
ATOM 2645 N N . SER A 1 316 ? 19.271 -4.989 -34.951 1.00 48.75 316 SER A N 1
ATOM 2646 C CA . SER A 1 316 ? 18.217 -4.061 -34.540 1.00 48.75 316 SER A CA 1
ATOM 2647 C C . SER A 1 316 ? 18.804 -3.182 -33.447 1.00 48.75 316 SER A C 1
ATOM 2649 O O . SER A 1 316 ? 19.189 -3.689 -32.397 1.00 48.75 316 SER A O 1
ATOM 2651 N N . THR A 1 317 ? 18.890 -1.879 -33.688 1.00 51.31 317 THR A N 1
ATOM 2652 C CA . THR A 1 317 ? 19.279 -0.874 -32.696 1.00 51.31 317 THR A CA 1
ATOM 2653 C C . THR A 1 317 ? 18.515 -1.119 -31.390 1.00 51.31 317 THR A C 1
ATOM 2655 O O . THR A 1 317 ? 17.300 -0.929 -31.303 1.00 51.31 317 THR A O 1
ATOM 2658 N N . ASN A 1 318 ? 19.232 -1.657 -30.398 1.00 56.16 318 ASN A N 1
ATOM 2659 C CA . ASN A 1 318 ? 18.707 -2.169 -29.136 1.00 56.16 318 ASN A CA 1
ATOM 2660 C C . ASN A 1 318 ? 18.185 -1.018 -28.259 1.00 56.16 318 ASN A C 1
ATOM 2662 O O . ASN A 1 318 ? 18.804 -0.655 -27.264 1.00 56.16 318 ASN A O 1
ATOM 2666 N N . ASN A 1 319 ? 17.008 -0.473 -28.574 1.00 60.38 319 ASN A N 1
ATOM 2667 C CA . ASN A 1 319 ? 16.166 0.191 -27.575 1.00 60.38 319 ASN A CA 1
ATOM 2668 C C . ASN A 1 319 ? 15.571 -0.896 -26.677 1.00 60.38 319 ASN A C 1
ATOM 2670 O O . ASN A 1 319 ? 14.398 -1.259 -26.772 1.00 60.38 319 ASN A O 1
ATOM 2674 N N . GLN A 1 320 ? 16.439 -1.499 -25.870 1.00 82.62 320 GLN A N 1
ATOM 2675 C CA . GLN A 1 320 ? 16.065 -2.537 -24.937 1.00 82.62 320 GLN A CA 1
ATOM 2676 C C . GLN A 1 320 ? 15.567 -1.854 -23.668 1.00 82.62 320 GLN A C 1
ATOM 2678 O O . GLN A 1 320 ? 16.346 -1.327 -22.879 1.00 82.62 320 GLN A O 1
ATOM 2683 N N . TYR A 1 321 ? 14.248 -1.870 -23.483 1.00 87.25 321 TYR A N 1
ATOM 2684 C CA . TYR A 1 321 ? 13.608 -1.535 -22.216 1.00 87.25 321 TYR A CA 1
ATOM 2685 C C . TYR A 1 321 ? 14.399 -2.109 -21.028 1.00 87.25 321 TYR A C 1
ATOM 2687 O O . TYR A 1 321 ? 14.678 -3.314 -20.988 1.00 87.25 321 TYR A O 1
ATOM 2695 N N . ILE A 1 322 ? 14.712 -1.263 -20.043 1.00 91.88 322 ILE A N 1
ATOM 2696 C CA . ILE A 1 322 ? 15.442 -1.671 -18.841 1.00 91.88 322 ILE A CA 1
ATOM 2697 C C . ILE A 1 322 ? 14.426 -1.974 -17.728 1.00 91.88 322 ILE A C 1
ATOM 2699 O O . ILE A 1 322 ? 13.874 -1.048 -17.125 1.00 91.88 322 ILE A O 1
ATOM 2703 N N . PRO A 1 323 ? 14.160 -3.256 -17.407 1.00 92.94 323 PRO A N 1
ATOM 2704 C CA . PRO A 1 323 ? 13.192 -3.611 -16.380 1.00 92.94 323 PRO A CA 1
ATOM 2705 C C . PRO A 1 323 ? 13.621 -3.127 -14.999 1.00 92.94 323 PRO A C 1
ATOM 2707 O O . PRO A 1 323 ? 14.804 -3.104 -14.660 1.00 92.94 323 PRO A O 1
ATOM 2710 N N . LEU A 1 324 ? 12.630 -2.843 -14.149 1.00 95.88 324 LEU A N 1
ATOM 2711 C CA . LEU A 1 324 ? 12.873 -2.684 -12.717 1.00 95.88 324 LEU A CA 1
ATOM 2712 C C . LEU A 1 324 ? 13.562 -3.943 -12.172 1.00 95.88 324 LEU A C 1
ATOM 2714 O O . LEU A 1 324 ? 13.152 -5.072 -12.463 1.00 95.88 324 LEU A O 1
ATOM 2718 N N . SER A 1 325 ? 14.585 -3.782 -11.343 1.00 96.38 325 SER A N 1
ATOM 2719 C CA . SER A 1 325 ? 15.206 -4.912 -10.654 1.00 96.38 325 SER A CA 1
ATOM 2720 C C . SER A 1 325 ? 14.335 -5.384 -9.482 1.00 96.38 325 SER A C 1
ATOM 2722 O O . SER A 1 325 ? 13.436 -4.683 -9.009 1.00 96.38 325 SER A O 1
ATOM 2724 N N . ASN A 1 326 ? 14.575 -6.603 -8.996 1.00 96.56 326 ASN A N 1
ATOM 2725 C CA . ASN A 1 326 ? 13.894 -7.092 -7.790 1.00 96.56 326 ASN A CA 1
ATOM 2726 C C . ASN A 1 326 ? 14.301 -6.280 -6.552 1.00 96.56 326 ASN A C 1
ATOM 2728 O O . ASN A 1 326 ? 13.463 -6.030 -5.693 1.00 96.56 326 ASN A O 1
ATOM 2732 N N . ILE A 1 327 ? 15.547 -5.797 -6.508 1.00 97.62 327 ILE A N 1
ATOM 2733 C CA . ILE A 1 327 ? 16.045 -4.908 -5.453 1.00 97.62 327 ILE A CA 1
ATOM 2734 C C . ILE A 1 327 ? 15.287 -3.575 -5.466 1.00 97.62 327 ILE A C 1
ATOM 2736 O O . ILE A 1 327 ? 14.851 -3.118 -4.415 1.00 97.62 327 ILE A O 1
ATOM 2740 N N . GLN A 1 328 ? 15.059 -2.971 -6.638 1.00 96.94 328 GLN A N 1
ATOM 2741 C CA . GLN A 1 328 ? 14.280 -1.730 -6.744 1.00 96.94 328 GLN A CA 1
ATOM 2742 C C . GLN A 1 328 ? 12.846 -1.913 -6.242 1.00 96.94 328 GLN A C 1
ATOM 2744 O O . GLN A 1 328 ? 12.361 -1.099 -5.462 1.00 96.94 328 GLN A O 1
ATOM 2749 N N . MET A 1 329 ? 12.196 -3.013 -6.631 1.00 97.62 329 MET A N 1
ATOM 2750 C CA . MET A 1 329 ? 10.856 -3.357 -6.146 1.00 97.62 329 MET A CA 1
ATOM 2751 C C . MET A 1 329 ? 10.830 -3.543 -4.623 1.00 97.62 329 MET A C 1
ATOM 2753 O O . MET A 1 329 ? 9.923 -3.051 -3.958 1.00 97.62 329 MET A O 1
ATOM 2757 N N . ALA A 1 330 ? 11.830 -4.228 -4.069 1.00 97.94 330 ALA A N 1
ATOM 2758 C CA . ALA A 1 330 ? 11.938 -4.502 -2.641 1.00 97.94 330 ALA A CA 1
ATOM 2759 C C . ALA A 1 330 ? 12.218 -3.238 -1.811 1.00 97.94 330 ALA A C 1
ATOM 2761 O O . ALA A 1 330 ? 11.606 -3.046 -0.763 1.00 97.94 330 ALA A O 1
ATOM 2762 N N . ARG A 1 331 ? 13.086 -2.345 -2.299 1.00 97.31 331 ARG A N 1
ATOM 2763 C CA . ARG A 1 331 ? 13.331 -1.030 -1.686 1.00 97.31 331 ARG A CA 1
ATOM 2764 C C . ARG A 1 331 ? 12.088 -0.156 -1.723 1.00 97.31 331 ARG A C 1
ATOM 2766 O O . ARG A 1 331 ? 11.722 0.418 -0.707 1.00 97.31 331 ARG A O 1
ATOM 2773 N N . TRP A 1 332 ? 11.406 -0.094 -2.868 1.00 97.25 332 TRP A N 1
ATOM 2774 C CA . TRP A 1 332 ? 10.162 0.665 -2.985 1.00 97.25 332 TRP A CA 1
ATOM 2775 C C . TRP A 1 332 ? 9.099 0.155 -2.009 1.00 97.25 332 TRP A C 1
ATOM 2777 O O . TRP A 1 332 ? 8.455 0.955 -1.333 1.00 97.25 332 TRP A O 1
ATOM 2787 N N . TRP A 1 333 ? 8.988 -1.171 -1.862 1.00 97.69 333 TRP A N 1
ATOM 2788 C CA . TRP A 1 333 ? 8.158 -1.770 -0.825 1.00 97.69 333 TRP A CA 1
ATOM 2789 C C . TRP A 1 333 ? 8.556 -1.283 0.570 1.00 97.69 333 TRP A C 1
ATOM 2791 O O . TRP A 1 333 ? 7.726 -0.747 1.297 1.00 97.69 333 TRP A O 1
ATOM 2801 N N . CYS A 1 334 ? 9.830 -1.451 0.923 1.00 98.19 334 CYS A N 1
ATOM 2802 C CA . CYS A 1 334 ? 10.372 -1.124 2.238 1.00 98.19 334 CYS A CA 1
ATOM 2803 C C . CYS A 1 334 ? 10.124 0.342 2.627 1.00 98.19 334 CYS A C 1
ATOM 2805 O O . CYS A 1 334 ? 9.577 0.618 3.694 1.00 98.19 334 CYS A O 1
ATOM 2807 N N . ASN A 1 335 ? 10.440 1.265 1.715 1.00 97.44 335 ASN A N 1
ATOM 2808 C CA . ASN A 1 335 ? 10.269 2.700 1.915 1.00 97.44 335 ASN A CA 1
ATOM 2809 C C . ASN A 1 335 ? 8.790 3.077 2.100 1.00 97.44 335 ASN A C 1
ATOM 2811 O O . ASN A 1 335 ? 8.475 3.943 2.905 1.00 97.44 335 ASN A O 1
ATOM 2815 N N . HIS A 1 336 ? 7.861 2.418 1.400 1.00 97.69 336 HIS A N 1
ATOM 2816 C CA . HIS A 1 336 ? 6.428 2.651 1.608 1.00 97.69 336 HIS A CA 1
ATOM 2817 C C . HIS A 1 336 ? 5.955 2.185 2.988 1.00 97.69 336 HIS A C 1
ATOM 2819 O O . HIS A 1 336 ? 5.222 2.905 3.659 1.00 97.69 336 HIS A O 1
ATOM 2825 N N . ILE A 1 337 ? 6.407 1.014 3.451 1.00 98.06 337 ILE A N 1
ATOM 2826 C CA . ILE A 1 337 ? 6.083 0.529 4.802 1.00 98.06 337 ILE A CA 1
ATOM 2827 C C . ILE A 1 337 ? 6.585 1.514 5.863 1.00 98.06 337 ILE A C 1
ATOM 2829 O O . ILE A 1 337 ? 5.830 1.890 6.759 1.00 98.06 337 ILE A O 1
ATOM 2833 N N . GLN A 1 338 ? 7.838 1.961 5.745 1.00 97.62 338 GLN A N 1
ATOM 2834 C CA . GLN A 1 338 ? 8.411 2.971 6.637 1.00 97.62 338 GLN A CA 1
ATOM 2835 C C . GLN A 1 338 ? 7.629 4.286 6.570 1.00 97.62 338 GLN A C 1
ATOM 2837 O O . GLN A 1 338 ? 7.299 4.842 7.608 1.00 97.62 338 GLN A O 1
ATOM 2842 N N . HIS A 1 339 ? 7.257 4.743 5.373 1.00 97.56 339 HIS A N 1
ATOM 2843 C CA . HIS A 1 339 ? 6.455 5.949 5.186 1.00 97.56 339 HIS A CA 1
ATOM 2844 C C . HIS A 1 339 ? 5.110 5.875 5.915 1.00 97.56 339 HIS A C 1
ATOM 2846 O O . HIS A 1 339 ? 4.795 6.789 6.669 1.00 97.56 339 HIS A O 1
ATOM 2852 N N . ILE A 1 340 ? 4.345 4.787 5.771 1.00 98.12 340 ILE A N 1
ATOM 2853 C CA . ILE A 1 340 ? 3.057 4.630 6.469 1.00 98.12 340 ILE A CA 1
ATOM 2854 C C . ILE A 1 340 ? 3.236 4.569 7.994 1.00 98.12 340 ILE A C 1
ATOM 2856 O O . ILE A 1 340 ? 2.450 5.169 8.734 1.00 98.12 340 ILE A O 1
ATOM 2860 N N . ARG A 1 341 ? 4.273 3.874 8.476 1.00 97.69 341 ARG A N 1
ATOM 2861 C CA . ARG A 1 341 ? 4.589 3.795 9.911 1.00 97.69 341 ARG A CA 1
ATOM 2862 C C . ARG A 1 341 ? 4.973 5.159 10.478 1.00 97.69 341 ARG A C 1
ATOM 2864 O O . ARG A 1 341 ? 4.400 5.565 11.484 1.00 97.69 341 ARG A O 1
ATOM 2871 N N . ASP A 1 342 ? 5.877 5.878 9.818 1.00 96.44 342 ASP A N 1
ATOM 2872 C CA . ASP A 1 342 ? 6.327 7.210 10.233 1.00 96.44 342 ASP A CA 1
ATOM 2873 C C . ASP A 1 342 ? 5.187 8.229 10.158 1.00 96.44 342 ASP A C 1
ATOM 2875 O O . ASP A 1 342 ? 5.046 9.058 11.055 1.00 96.44 342 ASP A O 1
ATOM 2879 N N . TYR A 1 343 ? 4.337 8.136 9.129 1.00 96.25 343 TYR A N 1
ATOM 2880 C CA . TYR A 1 343 ? 3.145 8.967 8.985 1.00 96.25 343 TYR A CA 1
ATOM 2881 C C . TYR A 1 343 ? 2.237 8.812 10.205 1.00 96.25 343 TYR A C 1
ATOM 2883 O O . TYR A 1 343 ? 2.061 9.759 10.967 1.00 96.25 343 TYR A O 1
ATOM 2891 N N . THR A 1 344 ? 1.751 7.595 10.453 1.00 96.31 344 THR A N 1
ATOM 2892 C CA . THR A 1 344 ? 0.792 7.290 11.533 1.00 96.31 344 THR A CA 1
ATOM 2893 C C . THR A 1 344 ? 1.379 7.404 12.940 1.00 96.31 344 THR A C 1
ATOM 2895 O O . THR A 1 344 ? 0.640 7.641 13.890 1.00 96.31 344 THR A O 1
ATOM 2898 N N . SER A 1 345 ? 2.699 7.277 13.089 1.00 95.19 345 SER A N 1
ATOM 2899 C CA . SER A 1 345 ? 3.388 7.437 14.379 1.00 95.19 345 SER A CA 1
ATOM 2900 C C . SER A 1 345 ? 3.776 8.886 14.674 1.00 95.19 345 SER A C 1
ATOM 2902 O O . SER A 1 345 ? 4.163 9.203 15.798 1.00 95.19 345 SER A O 1
ATOM 2904 N N . SER A 1 346 ? 3.707 9.782 13.686 1.00 88.69 346 SER A N 1
ATOM 2905 C CA . SER A 1 346 ? 3.977 11.197 13.912 1.00 88.69 346 SER A CA 1
ATOM 2906 C C . SER A 1 346 ? 2.903 11.810 14.813 1.00 88.69 346 SER A C 1
ATOM 2908 O O . SER A 1 346 ? 1.716 11.501 14.696 1.00 88.69 346 SER A O 1
ATOM 2910 N N . ASN A 1 347 ? 3.299 12.752 15.674 1.00 82.19 347 ASN A N 1
ATOM 2911 C CA . ASN A 1 347 ? 2.366 13.445 16.569 1.00 82.19 347 ASN A CA 1
ATOM 2912 C C . ASN A 1 347 ? 1.162 14.048 15.820 1.00 82.19 347 ASN A C 1
ATOM 2914 O O . ASN A 1 347 ? 0.077 14.148 16.383 1.00 82.19 347 ASN A O 1
ATOM 2918 N N . HIS A 1 348 ? 1.339 14.420 14.549 1.00 82.56 348 HIS A N 1
ATOM 2919 C CA . HIS A 1 348 ? 0.321 15.088 13.742 1.00 82.56 348 HIS A CA 1
ATOM 2920 C C . HIS A 1 348 ? -0.731 14.155 13.145 1.00 82.56 348 HIS A C 1
ATOM 2922 O O . HIS A 1 348 ? -1.874 14.580 13.020 1.00 82.56 348 HIS A O 1
ATOM 2928 N N . TYR A 1 349 ? -0.375 12.913 12.815 1.00 89.44 349 TYR A N 1
ATOM 2929 C CA . TYR A 1 349 ? -1.292 11.960 12.173 1.00 89.44 349 TYR A CA 1
ATOM 2930 C C . TYR A 1 349 ? -1.595 10.740 13.061 1.00 89.44 349 TYR A C 1
ATOM 2932 O O . TYR A 1 349 ? -2.155 9.746 12.602 1.00 89.44 349 TYR A O 1
ATOM 2940 N N . SER A 1 350 ? -1.268 10.843 14.354 1.00 91.56 350 SER A N 1
ATOM 2941 C CA . SER A 1 350 ? -1.513 9.836 15.401 1.00 91.56 350 SER A CA 1
ATOM 2942 C C . SER A 1 350 ? -2.995 9.542 15.679 1.00 91.56 350 SER A C 1
ATOM 2944 O O . SER A 1 350 ? -3.331 8.601 16.400 1.00 91.56 350 SER A O 1
ATOM 2946 N N . SER A 1 351 ? -3.900 10.337 15.106 1.00 94.12 351 SER A N 1
ATOM 2947 C CA . SER A 1 351 ? -5.341 10.090 15.131 1.00 94.12 351 SER A CA 1
ATOM 2948 C C . SER A 1 351 ? -5.745 8.876 14.289 1.00 94.12 351 SER A C 1
ATOM 2950 O O . SER A 1 351 ? -6.758 8.240 14.593 1.00 94.12 351 SER A O 1
ATOM 2952 N N . HIS A 1 352 ? -4.945 8.508 13.284 1.00 96.31 352 HIS A N 1
ATOM 2953 C CA . HIS A 1 352 ? -5.149 7.283 12.520 1.00 96.31 352 HIS A CA 1
ATOM 2954 C C . HIS A 1 352 ? -4.747 6.043 13.317 1.00 96.31 352 HIS A C 1
ATOM 2956 O O . HIS A 1 352 ? -3.752 6.025 14.039 1.00 96.31 352 HIS A O 1
ATOM 2962 N N . ILE A 1 353 ? -5.493 4.960 13.120 1.00 96.81 353 ILE A N 1
ATOM 2963 C CA . ILE A 1 353 ? -5.113 3.632 13.610 1.00 96.81 353 ILE A CA 1
ATOM 2964 C C . ILE A 1 353 ? -4.419 2.891 12.470 1.00 96.81 353 ILE A C 1
ATOM 2966 O O . ILE A 1 353 ? -4.974 2.812 11.378 1.00 96.81 353 ILE A O 1
ATOM 2970 N N . LEU A 1 354 ? -3.238 2.319 12.716 1.00 98.06 354 LEU A N 1
ATOM 2971 C CA . LEU A 1 354 ? -2.553 1.441 11.765 1.00 98.06 354 LEU A CA 1
ATOM 2972 C C . LEU A 1 354 ? -2.683 -0.023 12.195 1.00 98.06 354 LEU A C 1
ATOM 2974 O O . LEU A 1 354 ? -2.265 -0.401 13.288 1.00 98.06 354 LEU A O 1
ATOM 2978 N N . ILE A 1 355 ? -3.233 -0.842 11.304 1.00 98.19 355 ILE A N 1
ATOM 2979 C CA . ILE A 1 355 ? -3.364 -2.294 11.435 1.00 98.19 355 ILE A CA 1
ATOM 2980 C C . ILE A 1 355 ? -2.421 -2.938 10.423 1.00 98.19 355 ILE A C 1
ATOM 2982 O O . ILE A 1 355 ? -2.522 -2.672 9.225 1.00 98.19 355 ILE A O 1
ATOM 2986 N N . GLU A 1 356 ? -1.539 -3.822 10.882 1.00 98.56 356 GLU A N 1
ATOM 2987 C CA . GLU A 1 356 ? -0.641 -4.586 10.016 1.00 98.56 356 GLU A CA 1
ATOM 2988 C C . GLU A 1 356 ? -0.989 -6.076 10.064 1.00 98.56 356 GLU A C 1
ATOM 2990 O O . GLU A 1 356 ? -1.007 -6.687 11.132 1.00 98.56 356 GLU A O 1
ATOM 2995 N N . LEU A 1 357 ? -1.268 -6.665 8.899 1.00 97.56 357 LEU A N 1
ATOM 2996 C CA . LEU A 1 357 ? -1.754 -8.044 8.787 1.00 97.56 357 LEU A CA 1
ATOM 2997 C C . LEU A 1 357 ? -0.733 -8.935 8.081 1.00 97.56 357 LEU A C 1
ATOM 2999 O O . LEU A 1 357 ? -0.297 -8.606 6.978 1.00 97.56 357 LEU A O 1
ATOM 3003 N N . ASP A 1 358 ? -0.418 -10.096 8.659 1.00 96.06 358 ASP A N 1
ATOM 3004 C CA . ASP A 1 358 ? 0.360 -11.139 7.985 1.00 96.06 358 ASP A CA 1
ATOM 3005 C C . ASP A 1 358 ? -0.568 -12.111 7.248 1.00 96.06 358 ASP A C 1
ATOM 3007 O O . ASP A 1 358 ? -1.135 -13.037 7.831 1.00 96.06 358 ASP A O 1
ATOM 3011 N N . LEU A 1 359 ? -0.718 -11.953 5.934 1.00 90.88 359 LEU A N 1
ATOM 3012 C CA . LEU A 1 359 ? -1.651 -12.801 5.190 1.00 90.88 359 LEU A CA 1
ATOM 3013 C C . LEU A 1 359 ? -1.186 -14.256 5.026 1.00 90.88 359 LEU A C 1
ATOM 3015 O O . LEU A 1 359 ? -1.936 -15.073 4.483 1.00 90.88 359 LEU A O 1
ATOM 3019 N N . TYR A 1 360 ? 0.047 -14.580 5.420 1.00 89.88 360 TYR A N 1
ATOM 3020 C CA . TYR A 1 360 ? 0.589 -15.936 5.354 1.00 89.88 360 TYR A CA 1
ATOM 3021 C C . TYR A 1 360 ? 0.462 -16.665 6.692 1.00 89.88 360 TYR A C 1
ATOM 3023 O O . TYR A 1 360 ? 0.313 -17.887 6.673 1.00 89.88 360 TYR A O 1
ATOM 3031 N N . ASN A 1 361 ? 0.392 -15.946 7.816 1.00 92.75 361 ASN A N 1
ATOM 3032 C CA . ASN A 1 361 ? -0.051 -16.517 9.085 1.00 92.75 361 ASN A CA 1
ATOM 3033 C C . ASN A 1 361 ? -1.588 -16.557 9.143 1.00 92.75 361 ASN A C 1
ATOM 3035 O O . ASN A 1 361 ? -2.240 -15.691 9.727 1.00 92.75 361 ASN A O 1
ATOM 3039 N N . THR A 1 362 ? -2.189 -17.555 8.485 1.00 89.81 362 THR A N 1
ATOM 3040 C CA . THR A 1 362 ? -3.653 -17.628 8.348 1.00 89.81 362 THR A CA 1
ATOM 3041 C C . THR A 1 362 ? -4.373 -17.696 9.686 1.00 89.81 362 THR A C 1
ATOM 3043 O O . THR A 1 362 ? -5.419 -17.069 9.803 1.00 89.81 362 THR A O 1
ATOM 3046 N N . THR A 1 363 ? -3.818 -18.421 10.661 1.00 91.44 363 THR A N 1
ATOM 3047 C CA . THR A 1 363 ? -4.433 -18.658 11.975 1.00 91.44 363 THR A CA 1
ATOM 3048 C C . THR A 1 363 ? -4.404 -17.397 12.835 1.00 91.44 363 THR A C 1
ATOM 3050 O O . THR A 1 363 ? -5.444 -16.958 13.329 1.00 91.44 363 THR A O 1
ATOM 3053 N N . GLU A 1 364 ? -3.233 -16.764 12.968 1.00 93.69 364 GLU A N 1
ATOM 3054 C CA . GLU A 1 364 ? -3.108 -15.528 13.748 1.00 93.69 364 GLU A CA 1
ATOM 3055 C C . GLU A 1 364 ? -3.922 -14.398 13.115 1.00 93.69 364 GLU A C 1
ATOM 3057 O O . GLU A 1 364 ? -4.647 -13.697 13.821 1.00 93.69 364 GLU A O 1
ATOM 3062 N N . THR A 1 365 ? -3.864 -14.256 11.787 1.00 93.81 365 THR A N 1
ATOM 3063 C CA . THR A 1 365 ? -4.597 -13.205 11.074 1.00 93.81 365 THR A CA 1
ATOM 3064 C C . THR A 1 365 ? -6.104 -13.424 11.108 1.00 93.81 365 THR A C 1
ATOM 3066 O O . THR A 1 365 ? -6.825 -12.448 11.293 1.00 93.81 365 THR A O 1
ATOM 3069 N N . SER A 1 366 ? -6.616 -14.662 11.013 1.00 92.38 366 SER A N 1
ATOM 3070 C CA . SER A 1 366 ? -8.058 -14.898 11.199 1.00 92.38 366 SER A CA 1
ATOM 3071 C C . SER A 1 366 ? -8.526 -14.489 12.588 1.00 92.38 366 SER A C 1
ATOM 3073 O O . SER A 1 366 ? -9.565 -13.844 12.706 1.00 92.38 366 SER A O 1
ATOM 3075 N N . GLN A 1 367 ? -7.755 -14.837 13.625 1.00 93.38 367 GLN A N 1
ATOM 3076 C CA . GLN A 1 367 ? -8.096 -14.484 14.999 1.00 93.38 367 GLN A CA 1
ATOM 3077 C C . GLN A 1 367 ? -8.043 -12.969 15.190 1.00 93.38 367 GLN A C 1
ATOM 3079 O O . GLN A 1 367 ? -8.967 -12.374 15.722 1.00 93.38 367 GLN A O 1
ATOM 3084 N N . LEU A 1 368 ? -6.980 -12.330 14.698 1.00 95.06 368 LEU A N 1
ATOM 3085 C CA . LEU A 1 368 ? -6.802 -10.886 14.801 1.00 95.06 368 LEU A CA 1
ATOM 3086 C C . LEU A 1 368 ? -7.940 -10.122 14.122 1.00 95.06 368 LEU A C 1
ATOM 3088 O O . LEU A 1 368 ? -8.476 -9.182 14.693 1.00 95.06 368 LEU A O 1
ATOM 3092 N N . LEU A 1 369 ? -8.331 -10.537 12.916 1.00 94.94 369 LEU A N 1
ATOM 3093 C CA . LEU A 1 369 ? -9.448 -9.932 12.199 1.00 94.94 369 LEU A CA 1
ATOM 3094 C C . LEU A 1 369 ? -10.781 -10.133 12.933 1.00 94.94 369 LEU A C 1
ATOM 3096 O O . LEU A 1 369 ? -11.568 -9.192 13.016 1.00 94.94 369 LEU A O 1
ATOM 3100 N N . TYR A 1 370 ? -11.016 -11.328 13.486 1.00 93.19 370 TYR A N 1
ATOM 3101 C CA . TYR A 1 370 ? -12.194 -11.602 14.308 1.00 93.19 370 TYR A CA 1
ATOM 3102 C C . TYR A 1 370 ? -12.265 -10.642 15.503 1.00 93.19 370 TYR A C 1
ATOM 3104 O O . TYR A 1 370 ? -13.258 -9.934 15.660 1.00 93.19 370 TYR A O 1
ATOM 3112 N N . ASP A 1 371 ? -11.178 -10.537 16.268 1.00 93.56 371 ASP A N 1
ATOM 3113 C CA . ASP A 1 371 ? -11.098 -9.686 17.459 1.00 93.56 371 ASP A CA 1
ATOM 3114 C C . ASP A 1 371 ? -11.278 -8.194 17.127 1.00 93.56 371 ASP A C 1
ATOM 3116 O O . ASP A 1 371 ? -11.915 -7.455 17.875 1.00 93.56 371 ASP A O 1
ATOM 3120 N N . LEU A 1 372 ? -10.751 -7.745 15.982 1.00 94.38 372 LEU A N 1
ATOM 3121 C CA . LEU A 1 372 ? -10.836 -6.350 15.539 1.00 94.38 372 LEU A CA 1
ATOM 3122 C C . LEU A 1 372 ? -12.237 -5.940 15.064 1.00 94.38 372 LEU A C 1
ATOM 3124 O O . LEU A 1 372 ? -12.632 -4.789 15.265 1.00 94.38 372 LEU A O 1
ATOM 3128 N N . PHE A 1 373 ? -12.968 -6.831 14.384 1.00 93.00 373 PHE A N 1
ATOM 3129 C CA . PHE A 1 373 ? -14.168 -6.447 13.627 1.00 93.00 373 PHE A CA 1
ATOM 3130 C C . PHE A 1 373 ? -15.473 -7.095 14.102 1.00 93.00 373 PHE A C 1
ATOM 3132 O O . PHE A 1 373 ? -16.543 -6.541 13.849 1.00 93.00 373 PHE A O 1
ATOM 3139 N N . VAL A 1 374 ? -15.426 -8.230 14.800 1.00 88.69 374 VAL A N 1
ATOM 3140 C CA . VAL A 1 374 ? -16.609 -9.039 15.153 1.00 88.69 374 VAL A CA 1
ATOM 3141 C C . VAL A 1 374 ? -16.991 -8.840 16.626 1.00 88.69 374 VAL A C 1
ATOM 3143 O O . VAL A 1 374 ? -17.386 -9.778 17.300 1.00 88.69 374 VAL A O 1
ATOM 3146 N N . SER A 1 375 ? -16.867 -7.606 17.138 1.00 70.69 375 SER A N 1
ATOM 3147 C CA . SER A 1 375 ? -17.061 -7.232 18.555 1.00 70.69 375 SER A CA 1
ATOM 3148 C C . SER A 1 375 ? -18.060 -8.129 19.326 1.00 70.69 375 SER A C 1
ATOM 3150 O O . SER A 1 375 ? -19.188 -8.315 18.849 1.00 70.69 375 SER A O 1
ATOM 3152 N N . PRO A 1 376 ? -17.727 -8.597 20.551 1.00 62.75 376 PRO A N 1
ATOM 3153 C CA . PRO A 1 376 ? -18.568 -9.502 21.349 1.00 62.75 376 PRO A CA 1
ATOM 3154 C C . PRO A 1 376 ? -20.025 -9.046 21.537 1.00 62.75 376 PRO A C 1
ATOM 3156 O O . PRO A 1 376 ? -20.913 -9.858 21.783 1.00 62.75 376 PRO A O 1
ATOM 3159 N N . ARG A 1 377 ? -20.304 -7.744 21.390 1.00 60.66 377 ARG A N 1
ATOM 3160 C CA . ARG A 1 377 ? -21.644 -7.164 21.564 1.00 60.66 377 ARG A CA 1
ATOM 3161 C C . ARG A 1 377 ? -22.644 -7.540 20.461 1.00 60.66 377 ARG A C 1
ATOM 3163 O O . ARG A 1 377 ? -23.837 -7.347 20.663 1.00 60.66 377 ARG A O 1
ATOM 3170 N N . ASN A 1 378 ? -22.192 -8.088 19.328 1.00 60.34 378 ASN A N 1
ATOM 3171 C CA . ASN A 1 378 ? -23.057 -8.534 18.224 1.00 60.34 378 ASN A CA 1
ATOM 3172 C C . ASN A 1 378 ? -23.302 -10.056 18.185 1.00 60.34 378 ASN A C 1
ATOM 3174 O O . ASN A 1 378 ? -23.920 -10.551 17.243 1.00 60.34 378 ASN A O 1
ATOM 3178 N N . VAL A 1 379 ? -22.868 -10.808 19.205 1.00 61.78 379 VAL A N 1
ATOM 3179 C CA . VAL A 1 379 ? -22.964 -12.285 19.239 1.00 61.78 379 VAL A CA 1
ATOM 3180 C C . VAL A 1 379 ? -24.400 -12.797 19.466 1.00 61.78 379 VAL A C 1
ATOM 3182 O O . VAL A 1 379 ? -24.674 -13.979 19.296 1.00 61.78 379 VAL A O 1
ATOM 3185 N N . ASN A 1 380 ? -25.370 -11.918 19.737 1.00 61.44 380 ASN A N 1
ATOM 3186 C CA . ASN A 1 380 ? -26.760 -12.320 19.993 1.00 61.44 380 ASN A CA 1
ATOM 3187 C C . ASN A 1 380 ? -27.526 -12.858 18.766 1.00 61.44 380 ASN A C 1
ATOM 3189 O O . ASN A 1 380 ? -28.673 -13.266 18.912 1.00 61.44 380 ASN A O 1
ATOM 3193 N N . ASN A 1 381 ? -26.928 -12.891 17.571 1.00 56.94 381 ASN A N 1
ATOM 3194 C CA . ASN A 1 381 ? -27.597 -13.347 16.353 1.00 56.94 381 ASN A CA 1
ATOM 3195 C C . ASN A 1 381 ? -26.822 -14.472 15.653 1.00 56.94 381 ASN A C 1
ATOM 3197 O O . ASN A 1 381 ? -26.008 -14.211 14.772 1.00 56.94 381 ASN A O 1
ATOM 3201 N N . ASN A 1 382 ? -27.199 -15.714 15.978 1.00 60.78 382 ASN A N 1
ATOM 3202 C CA . ASN A 1 382 ? -26.919 -16.960 15.252 1.00 60.78 382 ASN A CA 1
ATOM 3203 C C . ASN A 1 382 ? -25.438 -17.385 15.188 1.00 60.78 382 ASN A C 1
ATOM 3205 O O . ASN A 1 382 ? -24.568 -16.596 14.848 1.00 60.78 382 ASN A O 1
ATOM 3209 N N . ASN A 1 383 ? -25.176 -18.675 15.438 1.00 63.72 383 ASN A N 1
ATOM 3210 C CA . ASN A 1 383 ? -23.877 -19.375 15.386 1.00 63.72 383 ASN A CA 1
ATOM 3211 C C . ASN A 1 383 ? -23.159 -19.310 14.012 1.00 63.72 383 ASN A C 1
ATOM 3213 O O . ASN A 1 383 ? -22.831 -20.340 13.421 1.00 63.72 383 ASN A O 1
ATOM 3217 N N . LYS A 1 384 ? -22.926 -18.127 13.440 1.00 75.50 384 LYS A N 1
ATOM 3218 C CA . LYS A 1 384 ? -22.071 -17.978 12.265 1.00 75.50 384 LYS A CA 1
ATOM 3219 C C . LYS A 1 384 ? -20.624 -18.059 12.723 1.00 75.50 384 LYS A C 1
ATOM 3221 O O . LYS A 1 384 ? -20.131 -17.171 13.409 1.00 75.50 384 LYS A O 1
ATOM 3226 N N . ASP A 1 385 ? -19.953 -19.128 12.313 1.00 82.81 385 ASP A N 1
ATOM 3227 C CA . ASP A 1 385 ? -18.511 -19.274 12.462 1.00 82.81 385 ASP A CA 1
ATOM 3228 C C . ASP A 1 385 ? -17.795 -18.244 11.574 1.00 82.81 385 ASP A C 1
ATOM 3230 O O . ASP A 1 385 ? -17.507 -18.487 10.401 1.00 82.81 385 ASP A O 1
ATOM 3234 N N . TYR A 1 386 ? -17.531 -17.060 12.122 1.00 80.81 386 TYR A N 1
ATOM 3235 C CA . TYR A 1 386 ? -16.826 -15.997 11.410 1.00 80.81 386 TYR A CA 1
ATOM 3236 C C . TYR A 1 386 ? -15.345 -16.323 11.167 1.00 80.81 386 TYR A C 1
ATOM 3238 O O . TYR A 1 386 ? -14.735 -15.690 10.302 1.00 80.81 386 TYR A O 1
ATOM 3246 N N . HIS A 1 387 ? -14.762 -17.325 11.841 1.00 78.31 387 HIS A N 1
ATOM 3247 C CA . HIS A 1 387 ? -13.409 -17.780 11.508 1.00 78.31 387 HIS A CA 1
ATOM 3248 C C . HIS A 1 387 ? -13.367 -18.370 10.094 1.00 78.31 387 HIS A C 1
ATOM 3250 O O . HIS A 1 387 ? -12.387 -18.161 9.376 1.00 78.31 387 HIS A O 1
ATOM 3256 N N . SER A 1 388 ? -14.471 -18.976 9.639 1.00 84.31 388 SER A N 1
ATOM 3257 C CA . SER A 1 388 ? -14.627 -19.458 8.260 1.00 84.31 388 SER A CA 1
ATOM 3258 C C . SER A 1 388 ? -14.680 -18.342 7.204 1.00 84.31 388 SER A C 1
ATOM 3260 O O . SER A 1 388 ? -14.489 -18.599 6.016 1.00 84.31 388 SER A O 1
ATOM 3262 N N . CYS A 1 389 ? -14.877 -17.072 7.582 1.00 88.69 389 CYS A N 1
ATOM 3263 C CA . CYS A 1 389 ? -14.797 -15.972 6.615 1.00 88.69 389 CYS A CA 1
ATOM 3264 C C . CYS A 1 389 ? -13.358 -15.745 6.113 1.00 88.69 389 CYS A C 1
ATOM 3266 O O . CYS A 1 389 ? -13.161 -15.209 5.018 1.00 88.69 389 CYS A O 1
ATOM 3268 N N . TRP A 1 390 ? -12.342 -16.143 6.889 1.00 86.38 390 TRP A N 1
ATOM 3269 C CA . TRP A 1 390 ? -10.934 -16.064 6.499 1.00 86.38 390 TRP A CA 1
ATOM 3270 C C . TRP A 1 390 ? -10.427 -17.422 5.990 1.00 86.38 390 TRP A C 1
ATOM 3272 O O . TRP A 1 390 ? -10.823 -18.477 6.462 1.00 86.38 390 TRP A O 1
ATOM 3282 N N . GLY A 1 391 ? -9.521 -17.425 5.006 1.00 69.69 391 GLY A N 1
ATOM 3283 C CA . GLY A 1 391 ? -8.822 -18.651 4.580 1.00 69.69 391 GLY A CA 1
ATOM 3284 C C . GLY A 1 391 ? -9.417 -19.429 3.396 1.00 69.69 391 GLY A C 1
ATOM 3285 O O . GLY A 1 391 ? -8.713 -20.259 2.822 1.00 69.69 391 GLY A O 1
ATOM 3286 N N . HIS A 1 392 ? -10.627 -19.113 2.920 1.00 53.59 392 HIS A N 1
ATOM 3287 C CA . HIS A 1 392 ? -11.268 -19.878 1.832 1.00 53.59 392 HIS A CA 1
ATOM 3288 C C . HIS A 1 392 ? -10.824 -19.521 0.398 1.00 53.59 392 HIS A C 1
ATOM 3290 O O . HIS A 1 392 ? -11.231 -20.190 -0.550 1.00 53.59 392 HIS A O 1
ATOM 3296 N N . LYS A 1 393 ? -9.987 -18.493 0.184 1.00 55.69 393 LYS A N 1
ATOM 3297 C CA . LYS A 1 393 ? -9.685 -17.995 -1.181 1.00 55.69 393 LYS A CA 1
ATOM 3298 C C . LYS A 1 393 ? -8.218 -17.766 -1.524 1.00 55.69 393 LYS A C 1
ATOM 3300 O O . LYS A 1 393 ? -7.923 -17.217 -2.588 1.00 55.69 393 LYS A O 1
ATOM 3305 N N . ASN A 1 394 ? -7.272 -18.219 -0.703 1.00 53.00 394 ASN A N 1
ATOM 3306 C CA . ASN A 1 394 ? -5.873 -18.211 -1.132 1.00 53.00 394 ASN A CA 1
ATOM 3307 C C . ASN A 1 394 ? -5.633 -19.393 -2.096 1.00 53.00 394 ASN A C 1
ATOM 3309 O O . ASN A 1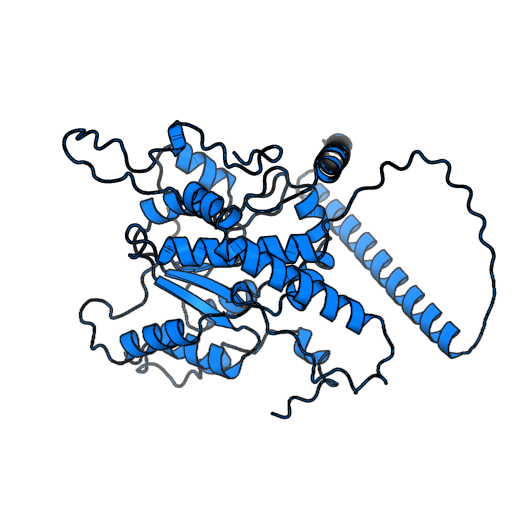 394 ? -5.055 -20.412 -1.731 1.00 53.00 394 ASN A O 1
ATOM 3313 N N . ILE A 1 395 ? -6.128 -19.258 -3.337 1.00 54.00 395 ILE A N 1
ATOM 3314 C CA . ILE A 1 395 ? -6.158 -20.274 -4.415 1.00 54.00 395 ILE A CA 1
ATOM 3315 C C . ILE A 1 395 ? -4.772 -20.898 -4.688 1.00 54.00 395 ILE A C 1
ATOM 3317 O O . ILE A 1 395 ? -4.670 -21.998 -5.223 1.00 54.00 395 ILE A O 1
ATOM 3321 N N . ASN A 1 396 ? -3.686 -20.256 -4.250 1.00 53.41 396 ASN A N 1
ATOM 3322 C CA . ASN A 1 396 ? -2.331 -20.795 -4.370 1.00 53.41 396 ASN A CA 1
ATOM 3323 C C . ASN A 1 396 ? -1.978 -21.908 -3.364 1.00 53.41 396 ASN A C 1
ATOM 3325 O O . ASN A 1 396 ? -0.874 -22.447 -3.454 1.00 53.41 396 ASN A O 1
ATOM 3329 N N . ARG A 1 397 ? -2.870 -22.288 -2.433 1.00 49.34 397 ARG A N 1
ATOM 3330 C CA . ARG A 1 397 ? -2.606 -23.385 -1.477 1.00 49.34 397 ARG A CA 1
ATOM 3331 C C . ARG A 1 397 ? -2.300 -24.716 -2.180 1.00 49.34 397 ARG A C 1
ATOM 3333 O O . ARG A 1 397 ? -1.461 -25.473 -1.701 1.00 49.34 397 ARG A O 1
ATOM 3340 N N . ASN A 1 398 ? -2.864 -24.947 -3.368 1.00 47.03 398 ASN A N 1
ATOM 3341 C CA . ASN A 1 398 ? -2.676 -26.201 -4.106 1.00 47.03 398 ASN A CA 1
ATOM 3342 C C . ASN A 1 398 ? -1.271 -26.391 -4.712 1.00 47.03 398 ASN A C 1
ATOM 3344 O O . ASN A 1 398 ? -0.945 -27.507 -5.097 1.00 47.03 398 ASN A O 1
ATOM 3348 N N . ASN A 1 399 ? -0.411 -25.364 -4.728 1.00 49.34 399 ASN A N 1
ATOM 3349 C CA . ASN A 1 399 ? 0.975 -25.492 -5.206 1.00 49.34 399 ASN A CA 1
ATOM 3350 C C . ASN A 1 399 ? 2.024 -25.596 -4.082 1.00 49.34 399 ASN A C 1
ATOM 3352 O O . ASN A 1 399 ? 3.212 -25.688 -4.377 1.00 49.34 399 ASN A O 1
ATOM 3356 N N . LYS A 1 400 ? 1.621 -25.586 -2.802 1.00 48.00 400 LYS A N 1
ATOM 3357 C CA . LYS A 1 400 ? 2.549 -25.606 -1.651 1.00 48.00 400 LYS A CA 1
ATOM 3358 C C . LYS A 1 400 ? 2.783 -26.984 -1.016 1.00 48.00 400 LYS A C 1
ATOM 3360 O O . LYS A 1 400 ? 3.448 -27.060 0.008 1.00 48.00 400 LYS A O 1
ATOM 3365 N N . ARG A 1 401 ? 2.335 -28.085 -1.627 1.00 40.47 401 ARG A N 1
ATOM 3366 C CA . ARG A 1 401 ? 2.474 -29.449 -1.067 1.00 40.47 401 ARG A CA 1
ATOM 3367 C C . ARG A 1 401 ? 3.915 -29.992 -0.896 1.00 40.47 401 ARG A C 1
ATOM 3369 O O . ARG A 1 401 ? 4.047 -31.180 -0.647 1.00 40.47 401 ARG A O 1
ATOM 3376 N N . ILE A 1 402 ? 4.987 -29.195 -1.019 1.00 42.59 402 ILE A N 1
ATOM 3377 C CA . ILE A 1 402 ? 6.381 -29.702 -0.940 1.00 42.59 402 ILE A CA 1
ATOM 3378 C C . ILE A 1 402 ? 7.308 -28.881 -0.015 1.00 42.59 402 ILE A C 1
ATOM 3380 O O . ILE A 1 402 ? 8.493 -29.178 0.087 1.00 42.59 402 ILE A O 1
ATOM 3384 N N . ILE A 1 403 ? 6.823 -27.889 0.736 1.00 40.88 403 ILE A N 1
ATOM 3385 C CA . ILE A 1 403 ? 7.672 -27.261 1.767 1.00 40.88 403 ILE A CA 1
ATOM 3386 C C . ILE A 1 403 ? 7.012 -27.493 3.117 1.00 40.88 403 ILE A C 1
ATOM 3388 O O . ILE A 1 403 ? 6.003 -26.879 3.434 1.00 40.88 403 ILE A O 1
ATOM 3392 N N . ASN A 1 404 ? 7.564 -28.472 3.833 1.00 36.53 404 ASN A N 1
ATOM 3393 C CA . ASN A 1 404 ? 7.168 -28.905 5.164 1.00 36.53 404 ASN A CA 1
ATOM 3394 C C . ASN A 1 404 ? 7.096 -27.720 6.134 1.00 36.53 404 ASN A C 1
ATOM 3396 O O . ASN A 1 404 ? 8.137 -27.198 6.531 1.00 36.53 404 ASN A O 1
ATOM 3400 N N . ASP A 1 405 ? 5.885 -27.383 6.567 1.00 35.09 405 ASP A N 1
ATOM 3401 C CA . ASP A 1 405 ? 5.652 -26.701 7.835 1.00 35.09 405 ASP A CA 1
ATOM 3402 C C . ASP A 1 405 ? 5.752 -27.772 8.941 1.00 35.09 405 ASP A C 1
ATOM 3404 O O . ASP A 1 405 ? 4.788 -28.464 9.271 1.00 35.09 405 ASP A O 1
ATOM 3408 N N . LYS A 1 406 ? 6.978 -27.984 9.427 1.00 34.28 406 LYS A N 1
ATOM 3409 C CA . LYS A 1 406 ? 7.267 -28.517 10.761 1.00 34.28 406 LYS A CA 1
ATOM 3410 C C . LYS A 1 406 ? 8.164 -27.490 11.443 1.00 34.28 406 LYS A C 1
ATOM 3412 O O . LYS A 1 406 ? 9.380 -27.562 11.287 1.00 34.28 406 LYS A O 1
ATOM 3417 N N . GLU A 1 407 ? 7.533 -26.558 12.140 1.00 31.92 407 GLU A N 1
ATOM 3418 C CA . GLU A 1 407 ? 8.032 -25.934 13.369 1.00 31.92 407 GLU A CA 1
ATOM 3419 C C . GLU A 1 407 ? 6.875 -25.900 14.363 1.00 31.92 407 GLU A C 1
ATOM 3421 O O . GLU A 1 407 ? 5.774 -25.453 13.962 1.00 31.92 407 GLU A O 1
#

Foldseek 3Di:
DQDQVVRADPDDPVRQCPPDDPPPVVDPPDDDDDLRSLLRCLLPPPVNVVLLVLLVVQVVVVVVVVPDDPPPPPCPVVRRDDRPLQDWPQVVLVVVLVCCQVCPPVVDVAADWQEEALEDPPLCLVLVCLLCVVLPQQEDPDADPVVLQVVCVVVVHQSDDDPDDPDDHRYYSDDWDLPQQTDRCSRVVVVSVCVNGLQHAYEYGHDRLVSSLVRCCPPVNNQLSVLLRPDPRQQRDDPVSVVLSPVVSVVVVVVVVVVCVVPVPDDPVSVVVVVVVVVVVVVVVVVVVVVVVVVVVVCVVVVPDDDDDPPDDDPPPPSDNDTDDSSSSSSSSSSSSSSVVSQCPDPRSVSYHYRYAHLVPQPSRLVSCCSNPVHPVPVPDDDDPSSVSTDPPPVCPVVPPPDDPDD

Sequence (407 aa):
MWNHTTNTIQIPDNYKYPFGRTVDDTTKERRKKTSLEILENVLHKKENQQENRQVNDYITNIMMDSSTNPNNKLKKDLLLPIPNCFKPNTKQTRKIANELLDGSNTRRSSLSYPLFNVGFPKVGSTALNDYLNCIGIKSSHKQLKISKIMNRTKSQQPLFVQRGIQHDPIAIMQLDYNLRNGFFPQIQLLDELHEEYPNSTFILNFRPIQDWIRSTTNWYQMKYRFGLMTNIPGLIMSDEQRIQNNIERDRYYTQLEQEEEEHPQLNNRQRQEKRQEKRAKGRKRKEMNSNNIRTRRLQQLEGINEKKDDHYNNNSTNNQYIPLSNIQMARWWCNHIQHIRDYTSSNHYSSHILIELDLYNTTETSQLLYDLFVSPRNVNNNNKDYHSCWGHKNINRNNKRIINDKE

pLDDT: mean 81.33, std 16.3, range [31.92, 98.56]

Organism: NCBI:txid635003

Secondary structure (DSSP, 8-state):
-EETTTTEE---HHHH-TT-----TTS-PPPPPPHHHHHHHHHH-HHHHHHHHHHHHHHHHHHHHTTS-TT-GGGGGG-PPPPGGGS--HHHHHHHHHHHHH---TT-SSPPSPEEE-SPTTSSHHHHHHHHHHTT--EE-SPP-HHHHHHHHHTT--TT--SS-S---SEE----B-STT-B-HHHH-HHHHHHH-TTPEEEEEE--HHHHHHHHHHSTTHHHHHHHSTT-TT----HHHHHHHHHHHHHHHHHHHHHHHT-TT--HHHHHHHHHHHHHHHHHHHHHHHHHHHHHHHHHHTT------------S------PPPHHHHHHHHHHHHHHHHHHHHSTTTTTSEEEEEETT-HHHHHHHHHHHHS-GGGTTS----GGGGSSS--GGGGG-TTS----

Radius of gyration: 24.27 Å; chains: 1; bounding box: 52×72×66 Å

InterPro domains:
  IPR027417 P-loop containing nucleoside triphosphate hydrolase [G3DSA:3.40.50.300] (112-358)
  IPR027417 P-loop containing nucleoside triphosphate hydrolase [SSF52540] (114-225)
  IPR040632 Sulfotransferase, S. mansonii-type [PF17784] (117-254)